Protein AF-A0A1H9KHI7-F1 (afdb_monomer_lite)

Foldseek 3Di:
DAALFAAALVLLLVLLVLLCVVCPVNNQQLLVQQQVLCVPHPLHQHGDPDPVCSVVSSVSLSVLLNDPPHPRNVVSSLSSLLSSLVVQVVVQHDPPDGSVVSQVSQWGDTPDPPWTWTADPVRFIKIKAFLEDVVVPPTDIFIARQQGPPLGGLFDSVLVNLLNQLSVCSHVLNLLSNLLSLLVSLLVLLQLLVVLVQEDADPPQAQAFDFDDFDWDWDAPPVVRDIDIGTPDQQQDDPVVVCVVPVPDDFDKDWDWDQPDPVSPDIDIDIHGDPPVCSRRGDPHGPDGHTRYQPDLLSSCCCCCPVVVVAHCVLPNPLVSLLSCLCVVQVVPPDPVSQQQFSVVCCVVPNSHGNVNCSVDSVNSSVSSRSSSSSSRVSSVVCVVVVSPDD

Sequence (391 aa):
MKYPVHVSGRVLERTLDTVLELLGGSQHLLFAAMDRLTVGTPSHVVAPTGPAEFGRKRNEIARIFQSPMMLRGLAIALQLFEEVYRDVDEQGGVPGYRPQDLLDRLRIETEQPDETISLSTDMRWIVEWPVRLPADGPETRMSCEWFARPWGAVVPPYVVNYLSSAATARRQKRNDAAVALLSIAAEATLRDVLSSHGYSFTHGAVSKDVYAYSRAQVTADTATGTYIVKFHDPMPLGVTDFSDSFADAPVEIKLKRVLKNMSGTRVDLNIVAPNPLHEHWTTATVETAGVPTVGGLGVALEIARNQLACVTAEDLALDFDEVLQAVRNNLVHLSGAALDTPLPRFDVLQSGFALRDFLLNDLLVQDFVAAISRFVTTQYVKLRHSGTLYT

pLDDT: mean 86.25, std 9.11, range [36.78, 96.38]

Secondary structure (DSSP, 8-state):
---SS---HHHHHHHHHHHHHHHGGGTHHHHHHHHHHHTTSTT--PPPSSGGGHHHHHHHHHHHHT--STTHHHHHHHHHHHHHHHHHHHTTSBTTB-HHHHHHH-EEE-SSTT-EEEE-TTSEEEEEEEEE-GGGSS-EEEEEEEEETTTEESS-HHHHHHHHHHHHHHHTT-HHHHHHHHHHHHHHHHHHHHHTTT-B--TT--SS-EEPPPPEEEEEETTTTEEEEEESSPPSS-HHHHHHHHTTPPPP-EEEEEE-STTS--EEEEEE--TTHHHHHS---EEE---PBP-SHHHHHHIIIIIS--S-TTTS-THHHHHHHHHHHHTT---HHHHT-B-GGGTTTSTT-BHHHHHH-HHHHHHHHHHHHHHHHHHHHHHHHTT----

Radius of gyration: 31.08 Å; chains: 1; bounding box: 81×47×89 Å

Structure (mmCIF, N/CA/C/O backbone):
data_AF-A0A1H9KHI7-F1
#
_entry.id   AF-A0A1H9KHI7-F1
#
loop_
_atom_site.group_PDB
_atom_site.id
_atom_site.type_symbol
_atom_site.label_atom_id
_atom_site.label_alt_id
_atom_site.label_comp_id
_atom_site.label_asym_id
_atom_site.label_entity_id
_atom_site.label_seq_id
_atom_site.pdbx_PDB_ins_code
_atom_site.Cartn_x
_atom_site.Cartn_y
_atom_site.Cartn_z
_atom_site.occupancy
_atom_site.B_iso_or_equiv
_atom_site.auth_seq_id
_atom_site.auth_comp_id
_atom_site.auth_asym_id
_atom_site.auth_atom_id
_atom_site.pdbx_PDB_model_num
ATOM 1 N N . MET A 1 1 ? 1.652 14.319 10.558 1.00 44.53 1 MET A N 1
ATOM 2 C CA . MET A 1 1 ? 1.275 13.164 9.715 1.00 44.53 1 MET A CA 1
ATOM 3 C C . MET A 1 1 ? -0.242 13.177 9.588 1.00 44.53 1 MET A C 1
ATOM 5 O O . MET A 1 1 ? -0.885 13.251 10.626 1.00 44.53 1 MET A O 1
ATOM 9 N N . LYS A 1 2 ? -0.817 13.239 8.376 1.00 55.94 2 LYS A N 1
ATOM 10 C CA . LYS A 1 2 ? -2.275 13.116 8.202 1.00 55.94 2 LYS A CA 1
ATOM 11 C C . LYS A 1 2 ? -2.619 11.629 8.180 1.00 55.94 2 LYS A C 1
ATOM 13 O O . LYS A 1 2 ? -2.119 10.929 7.305 1.00 55.94 2 LYS A O 1
ATOM 18 N N . TYR A 1 3 ? -3.390 11.150 9.153 1.00 66.88 3 TYR A N 1
ATOM 19 C CA . TYR A 1 3 ? -3.915 9.789 9.101 1.00 66.88 3 TYR A CA 1
ATOM 20 C C . TYR A 1 3 ? -4.934 9.709 7.953 1.00 66.88 3 TYR A C 1
ATOM 22 O O . TYR A 1 3 ? -5.712 10.651 7.797 1.00 66.88 3 TYR A O 1
ATOM 30 N N . PRO A 1 4 ? -4.907 8.647 7.127 1.00 71.69 4 PRO A N 1
ATOM 31 C CA . PRO A 1 4 ? -5.854 8.477 6.024 1.00 71.69 4 PRO A CA 1
ATOM 32 C C . PRO A 1 4 ? -7.285 8.215 6.516 1.00 71.69 4 PRO A C 1
ATOM 34 O O . PRO A 1 4 ? -8.231 8.364 5.754 1.00 71.69 4 PRO A O 1
ATOM 37 N N . VAL A 1 5 ? -7.436 7.859 7.795 1.00 79.00 5 VAL A N 1
ATOM 38 C CA . VAL A 1 5 ? -8.711 7.543 8.431 1.00 79.00 5 VAL A CA 1
ATOM 39 C C . VAL A 1 5 ? -9.130 8.659 9.387 1.00 79.00 5 VAL A C 1
ATOM 41 O O . VAL A 1 5 ? -8.321 9.165 10.172 1.00 79.00 5 VAL A O 1
ATOM 44 N N . HIS A 1 6 ? -10.412 9.020 9.341 1.00 82.56 6 HIS A N 1
ATOM 45 C CA . HIS A 1 6 ? -11.011 10.046 10.190 1.00 82.56 6 HIS A CA 1
ATOM 46 C C . HIS A 1 6 ? -11.918 9.408 11.243 1.00 82.56 6 HIS A C 1
ATOM 48 O O . HIS A 1 6 ? -12.895 8.751 10.905 1.00 82.56 6 HIS A O 1
ATOM 54 N N . VAL A 1 7 ? -11.603 9.615 12.523 1.00 85.25 7 VAL A N 1
ATOM 55 C CA . VAL A 1 7 ? -12.393 9.107 13.654 1.00 85.25 7 VAL A CA 1
ATOM 56 C C . VAL A 1 7 ? -12.773 10.272 14.557 1.00 85.25 7 VAL A C 1
ATOM 58 O O . VAL A 1 7 ? -11.902 10.999 15.043 1.00 85.25 7 VAL A O 1
ATOM 61 N N . SER A 1 8 ? -14.071 10.440 14.806 1.00 86.94 8 SER A N 1
ATOM 62 C CA . SER A 1 8 ? -14.549 11.500 15.693 1.00 86.94 8 SER A CA 1
ATOM 63 C C . SER A 1 8 ? -14.196 11.211 17.157 1.00 86.94 8 SER A C 1
ATOM 65 O O . SER A 1 8 ? -14.245 10.067 17.618 1.00 86.94 8 SER A O 1
ATOM 67 N N . GLY A 1 9 ? -13.927 12.259 17.943 1.00 86.50 9 GLY A N 1
ATOM 68 C CA . GLY A 1 9 ? -13.646 12.113 19.379 1.00 86.50 9 GLY A CA 1
ATOM 69 C C . GLY A 1 9 ? -14.771 11.413 20.157 1.00 86.50 9 GLY A C 1
ATOM 70 O O . GLY A 1 9 ? -14.500 10.704 21.120 1.00 86.50 9 GLY A O 1
ATOM 71 N N . ARG A 1 10 ? -16.029 11.528 19.698 1.00 88.38 10 ARG A N 1
ATOM 72 C CA . ARG A 1 10 ? -17.179 10.813 20.281 1.00 88.38 10 ARG A CA 1
ATOM 73 C C . ARG A 1 10 ? -17.121 9.304 20.053 1.00 88.38 10 ARG A C 1
ATOM 75 O O . ARG A 1 10 ? -17.593 8.548 20.895 1.00 88.38 10 ARG A O 1
ATOM 82 N N . VAL A 1 11 ? -16.592 8.843 18.918 1.00 90.00 11 VAL A N 1
ATOM 83 C CA . VAL A 1 11 ? -16.364 7.405 18.701 1.00 90.00 11 VAL A CA 1
ATOM 84 C C . VAL A 1 11 ? -15.273 6.915 19.649 1.00 90.00 11 VAL A C 1
ATOM 86 O O . VAL A 1 11 ? -15.461 5.894 20.305 1.00 90.00 11 VAL A O 1
ATOM 89 N N . LEU A 1 12 ? -14.165 7.651 19.761 1.00 91.19 12 LEU A N 1
ATOM 90 C CA . LEU A 1 12 ? -13.063 7.276 20.652 1.00 91.19 12 LEU A CA 1
ATOM 91 C C . LEU A 1 12 ? -13.516 7.206 22.115 1.00 91.19 12 LEU A C 1
ATOM 93 O O . LEU A 1 12 ? -13.141 6.285 22.830 1.00 91.19 12 LEU A O 1
ATOM 97 N N . GLU A 1 13 ? -14.368 8.138 22.543 1.00 92.44 13 GLU A N 1
ATOM 98 C CA . GLU A 1 13 ? -14.979 8.123 23.873 1.00 92.44 13 GLU A CA 1
ATOM 99 C C . GLU A 1 13 ? -15.899 6.910 24.088 1.00 92.44 13 GLU A C 1
ATOM 101 O O . GLU A 1 13 ? -15.780 6.229 25.100 1.00 92.44 13 GLU A O 1
ATOM 106 N N . ARG A 1 14 ? -16.761 6.572 23.119 1.00 92.00 14 ARG A N 1
ATOM 107 C CA . ARG A 1 14 ? -17.589 5.353 23.198 1.00 92.00 14 ARG A CA 1
ATOM 108 C C . ARG A 1 14 ? -16.744 4.076 23.243 1.00 92.00 14 ARG A C 1
ATOM 110 O O . ARG A 1 14 ? -17.077 3.133 23.958 1.00 92.00 14 ARG A O 1
ATOM 117 N N . THR A 1 15 ? -15.641 4.055 22.497 1.00 92.38 15 THR A N 1
ATOM 118 C CA . THR A 1 15 ? -14.687 2.937 22.502 1.00 92.38 15 THR A CA 1
ATOM 119 C C . THR A 1 15 ? -14.014 2.822 23.870 1.00 92.38 15 THR A C 1
ATOM 121 O O . THR A 1 15 ? -13.953 1.733 24.429 1.00 92.38 15 THR A O 1
ATOM 124 N N . LEU A 1 16 ? -13.586 3.948 24.456 1.00 94.44 16 LEU A N 1
ATOM 125 C CA . LEU A 1 16 ? -13.049 4.006 25.817 1.00 94.44 16 LEU A CA 1
ATOM 126 C C . LEU A 1 16 ? -14.028 3.426 26.842 1.00 94.44 16 LEU A C 1
ATOM 128 O O . LEU A 1 16 ? -13.620 2.619 27.672 1.00 94.44 16 LEU A O 1
ATOM 132 N N . ASP A 1 17 ? -15.304 3.806 26.773 1.00 94.19 17 ASP A N 1
ATOM 133 C CA . ASP A 1 17 ? -16.329 3.290 27.686 1.00 94.19 17 ASP A CA 1
ATOM 134 C C . ASP A 1 17 ? -16.522 1.780 27.532 1.00 94.19 17 ASP A C 1
ATOM 136 O O . ASP A 1 17 ? -16.578 1.067 28.530 1.00 94.19 17 ASP A O 1
ATOM 140 N N . THR A 1 18 ? -16.536 1.286 26.291 1.00 92.56 18 THR A N 1
ATOM 141 C CA . THR A 1 18 ? -16.655 -0.151 25.994 1.00 92.56 18 THR A CA 1
ATOM 142 C C . THR A 1 18 ? -15.468 -0.936 26.558 1.00 92.56 18 THR A C 1
ATOM 144 O O . THR A 1 18 ? -15.646 -2.005 27.141 1.00 92.56 18 THR A O 1
ATOM 147 N N . VAL A 1 19 ? -14.251 -0.398 26.431 1.00 92.19 19 VAL A N 1
ATOM 148 C CA . VAL A 1 19 ? -13.045 -1.008 27.007 1.00 92.19 19 VAL A CA 1
ATOM 149 C C . VAL A 1 19 ? -13.109 -0.983 28.534 1.00 92.19 19 VAL A C 1
ATOM 151 O O . VAL A 1 19 ? -12.850 -2.000 29.164 1.00 92.19 19 VAL A O 1
ATOM 154 N N . LEU A 1 20 ? -13.490 0.136 29.155 1.00 92.62 20 LEU A N 1
ATOM 155 C CA . LEU A 1 20 ? -13.615 0.237 30.616 1.00 92.62 20 LEU A CA 1
ATOM 156 C C . LEU A 1 20 ? -14.672 -0.717 31.189 1.00 92.62 20 LEU A C 1
ATOM 158 O O . LEU A 1 20 ? -14.461 -1.282 32.266 1.00 92.62 20 LEU A O 1
ATOM 162 N N . GLU A 1 21 ? -15.791 -0.894 30.486 1.00 91.25 21 GLU A N 1
ATOM 163 C CA . GLU A 1 21 ? -16.827 -1.865 30.835 1.00 91.25 21 GLU A CA 1
ATOM 164 C C . GLU A 1 21 ? -16.272 -3.290 30.785 1.00 91.25 21 GLU A C 1
ATOM 166 O O . GLU A 1 21 ? -16.413 -4.029 31.760 1.00 91.25 21 GLU A O 1
ATOM 171 N N . LEU A 1 22 ? -15.568 -3.642 29.701 1.00 89.50 22 LEU A N 1
ATOM 172 C CA . LEU A 1 22 ? -14.944 -4.955 29.554 1.00 89.50 22 LEU A CA 1
ATOM 173 C C . LEU A 1 22 ? -13.895 -5.207 30.643 1.00 89.50 22 LEU A C 1
ATOM 175 O O . LEU A 1 22 ? -13.878 -6.277 31.242 1.00 89.50 22 LEU A O 1
ATOM 179 N N . LEU A 1 23 ? -13.055 -4.211 30.945 1.00 90.00 23 LEU A N 1
ATOM 180 C CA . LEU A 1 23 ? -12.014 -4.333 31.963 1.00 90.00 23 LEU A CA 1
ATOM 181 C C . LEU A 1 23 ? -12.588 -4.573 33.369 1.00 90.00 23 LEU A C 1
ATOM 183 O O . LEU A 1 23 ? -11.912 -5.194 34.190 1.00 90.00 23 LEU A O 1
ATOM 187 N N . GLY A 1 24 ? -13.803 -4.099 33.667 1.00 88.19 24 GLY A N 1
ATOM 188 C CA . GLY A 1 24 ? -14.490 -4.335 34.939 1.00 88.19 24 GLY A CA 1
ATOM 189 C C . GLY A 1 24 ? -13.645 -3.955 36.163 1.00 88.19 24 GLY A C 1
ATOM 190 O O . GLY A 1 24 ? -13.254 -2.803 36.341 1.00 88.19 24 GLY A O 1
ATOM 191 N N . GLY A 1 25 ? -13.325 -4.928 37.021 1.00 86.25 25 GLY A N 1
ATOM 192 C CA . GLY A 1 25 ? -12.445 -4.714 38.183 1.00 86.25 25 GLY A CA 1
ATOM 193 C C . GLY A 1 25 ? -10.990 -4.357 37.827 1.00 86.25 25 GLY A C 1
ATOM 194 O O . GLY A 1 25 ? -10.256 -3.828 38.663 1.00 86.25 25 GLY A O 1
ATOM 195 N N . SER A 1 26 ? -10.579 -4.587 36.580 1.00 90.12 26 SER A N 1
ATOM 196 C CA . SER A 1 26 ? -9.217 -4.374 36.079 1.00 90.12 26 SER A CA 1
ATOM 197 C C . SER A 1 26 ? -9.023 -3.038 35.349 1.00 90.12 26 SER A C 1
ATOM 199 O O . SER A 1 26 ? -8.035 -2.855 34.645 1.00 90.12 26 SER A O 1
ATOM 201 N N . GLN A 1 27 ? -9.917 -2.057 35.537 1.00 91.38 27 GLN A N 1
ATOM 202 C CA . GLN A 1 27 ? -9.797 -0.716 34.930 1.00 91.38 27 GLN A CA 1
ATOM 203 C C . GLN A 1 27 ? -8.477 0.009 35.255 1.00 91.38 27 GLN A C 1
ATOM 205 O O . GLN A 1 27 ? -8.053 0.888 34.505 1.00 91.38 27 GLN A O 1
ATOM 210 N N . HIS A 1 28 ? -7.800 -0.371 36.343 1.00 90.00 28 HIS A N 1
ATOM 211 C CA . HIS A 1 28 ? -6.482 0.154 36.703 1.00 90.00 28 HIS A CA 1
ATOM 212 C C . HIS A 1 28 ? -5.426 -0.060 35.603 1.00 90.00 28 HIS A C 1
ATOM 214 O O . HIS A 1 28 ? -4.530 0.772 35.486 1.00 90.00 28 HIS A O 1
ATOM 220 N N . LEU A 1 29 ? -5.557 -1.103 34.769 1.00 91.62 29 LEU A N 1
ATOM 221 C CA . LEU A 1 29 ? -4.661 -1.359 33.634 1.00 91.62 29 LEU A CA 1
ATOM 222 C C . LEU A 1 29 ? -4.707 -0.215 32.615 1.00 91.62 29 LEU A C 1
ATOM 224 O O . LEU A 1 29 ? -3.670 0.324 32.236 1.00 91.62 29 LEU A O 1
ATOM 228 N N . LEU A 1 30 ? -5.910 0.241 32.249 1.00 94.75 30 LEU A N 1
ATOM 229 C CA . LEU A 1 30 ? -6.083 1.359 31.319 1.00 94.75 30 LEU A CA 1
ATOM 230 C C . LEU A 1 30 ? -5.512 2.657 31.871 1.00 94.75 30 LEU A C 1
ATOM 232 O O . LEU A 1 30 ? -4.837 3.394 31.155 1.00 94.75 30 LEU A O 1
ATOM 236 N N . PHE A 1 31 ? -5.753 2.944 33.147 1.00 95.19 31 PHE A N 1
ATOM 237 C CA . PHE A 1 31 ? -5.220 4.164 33.735 1.00 95.19 31 PHE A CA 1
ATOM 238 C C . PHE A 1 31 ? -3.698 4.123 33.896 1.00 95.19 31 PHE A C 1
ATOM 240 O O . PHE A 1 31 ? -3.050 5.138 33.655 1.00 95.19 31 PHE A O 1
ATOM 247 N N . ALA A 1 32 ? -3.122 2.970 34.245 1.00 93.50 32 ALA A N 1
ATOM 248 C CA . ALA A 1 32 ? -1.675 2.790 34.302 1.00 93.50 32 ALA A CA 1
ATOM 249 C C . ALA A 1 32 ? -1.034 2.942 32.913 1.00 93.50 32 ALA A C 1
ATOM 251 O O . ALA A 1 32 ? -0.021 3.627 32.780 1.00 93.50 32 ALA A O 1
ATOM 252 N N . ALA A 1 33 ? -1.644 2.370 31.872 1.00 94.62 33 ALA A N 1
ATOM 253 C CA . ALA A 1 33 ? -1.209 2.545 30.489 1.00 94.62 33 ALA A CA 1
ATOM 254 C C . ALA A 1 33 ? -1.252 4.020 30.061 1.00 94.62 33 ALA A C 1
ATOM 256 O O . ALA A 1 33 ? -0.286 4.536 29.497 1.00 94.62 33 ALA A O 1
ATOM 257 N N . MET A 1 34 ? -2.335 4.730 30.386 1.00 94.44 34 MET A N 1
ATOM 258 C CA . MET A 1 34 ? -2.465 6.153 30.076 1.00 94.44 34 MET A CA 1
ATOM 259 C C . MET A 1 34 ? -1.429 7.015 30.806 1.00 94.44 34 MET A C 1
ATOM 261 O O . MET A 1 34 ? -0.871 7.938 30.207 1.00 94.44 34 MET A O 1
ATOM 265 N N . ASP A 1 35 ? -1.157 6.712 32.076 1.00 94.00 35 ASP A N 1
ATOM 266 C CA . ASP A 1 35 ? -0.115 7.377 32.857 1.00 94.00 35 ASP A CA 1
ATOM 267 C C . ASP A 1 35 ? 1.229 7.241 32.143 1.00 94.00 35 ASP A C 1
ATOM 269 O O . ASP A 1 35 ? 1.786 8.250 31.707 1.00 94.00 35 ASP A O 1
ATOM 273 N N . ARG A 1 36 ? 1.655 5.999 31.855 1.00 93.00 36 ARG A N 1
ATOM 274 C CA . ARG A 1 36 ? 2.895 5.692 31.116 1.00 93.00 36 ARG A CA 1
ATOM 275 C C . ARG A 1 36 ? 2.994 6.433 29.781 1.00 93.00 36 ARG A C 1
ATOM 277 O O . ARG A 1 36 ? 4.046 6.988 29.474 1.00 93.00 36 ARG A O 1
ATOM 284 N N . LEU A 1 37 ? 1.916 6.460 28.995 1.00 89.81 37 LEU A N 1
ATOM 285 C CA . LEU A 1 37 ? 1.894 7.097 27.673 1.00 89.81 37 LEU A CA 1
ATOM 286 C C . LEU A 1 37 ? 1.981 8.620 27.722 1.00 89.81 37 LEU A C 1
ATOM 288 O O . LEU A 1 37 ? 2.454 9.244 26.771 1.00 89.81 37 LEU A O 1
ATOM 292 N N . THR A 1 38 ? 1.488 9.231 28.796 1.00 88.56 38 THR A N 1
ATOM 293 C CA . THR A 1 38 ? 1.371 10.688 28.887 1.00 88.56 38 THR A CA 1
ATOM 294 C C . THR A 1 38 ? 2.377 11.330 29.836 1.00 88.56 38 THR A C 1
ATOM 296 O O . THR A 1 38 ? 2.418 12.566 29.888 1.00 88.56 38 THR A O 1
ATOM 299 N N . VAL A 1 39 ? 3.230 10.543 30.512 1.00 90.06 39 VAL A N 1
ATOM 300 C CA . VAL A 1 39 ? 4.370 11.046 31.297 1.00 90.06 39 VAL A CA 1
ATOM 301 C C . VAL A 1 39 ? 5.188 12.032 30.462 1.00 90.06 39 VAL A C 1
ATOM 303 O O . VAL A 1 39 ? 5.551 11.769 29.317 1.00 90.06 39 VAL A O 1
ATOM 306 N N . GLY A 1 40 ? 5.480 13.201 31.037 1.00 83.69 40 GLY A N 1
ATOM 307 C CA . GLY A 1 40 ? 6.293 14.230 30.381 1.00 83.69 40 GLY A CA 1
ATOM 308 C C . GLY A 1 40 ? 5.574 15.000 29.267 1.00 83.69 40 GLY A C 1
ATOM 309 O O . GLY A 1 40 ? 6.187 15.850 28.621 1.00 83.69 40 GLY A O 1
ATOM 310 N N . THR A 1 41 ? 4.278 14.757 29.046 1.00 83.31 41 THR A N 1
ATOM 311 C CA . THR A 1 41 ? 3.459 15.541 28.113 1.00 83.31 41 THR A CA 1
ATOM 312 C C . THR A 1 41 ? 2.616 16.593 28.851 1.00 83.31 41 THR A C 1
ATOM 314 O O . THR A 1 41 ? 2.245 16.383 30.005 1.00 83.31 41 THR A O 1
ATOM 317 N N . PRO A 1 42 ? 2.211 17.701 28.195 1.00 80.06 42 PRO A N 1
ATOM 318 C CA . PRO A 1 42 ? 1.294 18.684 28.792 1.00 80.06 42 PRO A CA 1
ATOM 319 C C . PRO A 1 42 ? -0.092 18.129 29.161 1.00 80.06 42 PRO A C 1
ATOM 321 O O . PRO A 1 42 ? -0.873 18.813 29.814 1.00 80.06 42 PRO A O 1
ATOM 324 N N . SER A 1 43 ? -0.420 16.919 28.704 1.00 81.31 43 SER A N 1
ATOM 325 C CA . SER A 1 43 ? -1.694 16.235 28.941 1.00 81.31 43 SER A CA 1
ATOM 326 C C . SER A 1 43 ? -1.509 14.998 29.825 1.00 81.31 43 SER A C 1
ATOM 328 O O . SER A 1 43 ? -2.251 14.033 29.673 1.00 81.31 43 SER A O 1
ATOM 330 N N . HIS A 1 44 ? -0.502 15.008 30.707 1.00 87.19 44 HIS A N 1
ATOM 331 C CA . HIS A 1 44 ? -0.208 13.901 31.615 1.00 87.19 44 HIS A CA 1
ATOM 332 C C . HIS A 1 44 ? -1.408 13.560 32.506 1.00 87.19 44 HIS A C 1
ATOM 334 O O . HIS A 1 44 ? -1.924 14.414 33.229 1.00 87.19 44 HIS A O 1
ATOM 340 N N . VAL A 1 45 ? -1.844 12.301 32.450 1.00 88.50 45 VAL A N 1
ATOM 341 C CA . VAL A 1 45 ? -2.913 11.750 33.286 1.00 88.50 45 VAL A CA 1
ATOM 342 C C . VAL A 1 45 ? -2.297 10.797 34.301 1.00 88.50 45 VAL A C 1
ATOM 344 O O . VAL A 1 45 ? -2.009 9.654 33.983 1.00 88.50 45 VAL A O 1
ATOM 347 N N . VAL A 1 46 ? -2.141 11.252 35.543 1.00 90.75 46 VAL A N 1
ATOM 348 C CA . VAL A 1 46 ? -1.668 10.392 36.642 1.00 90.75 46 VAL A CA 1
ATOM 349 C C . VAL A 1 46 ? -2.701 9.304 36.938 1.00 90.75 46 VAL A C 1
ATOM 351 O O . VAL A 1 46 ? -3.897 9.622 37.027 1.00 90.75 46 VAL A O 1
ATOM 354 N N . ALA A 1 47 ? -2.251 8.060 37.116 1.00 90.75 47 ALA A N 1
ATOM 355 C CA . ALA A 1 47 ? -3.113 6.938 37.464 1.00 90.75 47 ALA A CA 1
ATOM 356 C C . ALA A 1 47 ? -3.877 7.200 38.783 1.00 90.75 47 ALA A C 1
ATOM 358 O O . ALA A 1 47 ? -3.335 7.812 39.708 1.00 90.75 47 ALA A O 1
ATOM 359 N N . PRO A 1 48 ? -5.148 6.774 38.887 1.00 91.75 48 PRO A N 1
ATOM 360 C CA . PRO A 1 48 ? -5.941 6.957 40.091 1.00 91.75 48 PRO A CA 1
ATOM 361 C C . PRO A 1 48 ? -5.369 6.152 41.257 1.00 91.75 48 PRO A C 1
ATOM 363 O O . PRO A 1 48 ? -4.949 5.008 41.094 1.00 91.75 48 PRO A O 1
ATOM 366 N N . THR A 1 49 ? -5.437 6.727 42.455 1.00 89.00 49 THR A N 1
ATOM 367 C CA . THR A 1 49 ? -5.017 6.050 43.697 1.00 89.00 49 THR A CA 1
ATOM 368 C C . THR A 1 49 ? -6.088 5.110 44.254 1.00 89.00 49 THR A C 1
ATOM 370 O O . THR A 1 49 ? -5.799 4.253 45.087 1.00 89.00 49 THR A O 1
ATOM 373 N N . GLY A 1 50 ? -7.329 5.234 43.773 1.00 87.69 50 GLY A N 1
ATOM 374 C CA . GLY A 1 50 ? -8.423 4.336 44.121 1.00 87.69 50 GLY A CA 1
ATOM 375 C C . GLY A 1 50 ? -9.675 4.525 43.253 1.00 87.69 50 GLY A C 1
ATOM 376 O O . GLY A 1 50 ? -9.762 5.483 42.479 1.00 87.69 50 GLY A O 1
ATOM 377 N N . PRO A 1 51 ? -10.683 3.643 43.400 1.00 88.25 51 PRO A N 1
ATOM 378 C CA . PRO A 1 51 ? -11.871 3.615 42.536 1.00 88.25 51 PRO A CA 1
ATOM 379 C C . PRO A 1 51 ? -12.700 4.904 42.526 1.00 88.25 51 PRO A C 1
ATOM 381 O O . PRO A 1 51 ? -13.338 5.224 41.526 1.00 88.25 51 PRO A O 1
ATOM 384 N N . ALA A 1 52 ? -12.667 5.681 43.613 1.00 90.44 52 ALA A N 1
ATOM 385 C CA . ALA A 1 52 ? -13.386 6.953 43.714 1.00 90.44 52 ALA A CA 1
ATOM 386 C C . ALA A 1 52 ? -12.939 7.987 42.658 1.00 90.44 52 ALA A C 1
ATOM 388 O O . ALA A 1 52 ? -13.698 8.891 42.314 1.00 90.44 52 ALA A O 1
ATOM 389 N N . GLU A 1 53 ? -11.725 7.850 42.117 1.00 91.75 53 GLU A N 1
ATOM 390 C CA . GLU A 1 53 ? -11.168 8.766 41.119 1.00 91.75 53 GLU A CA 1
ATOM 391 C C . GLU A 1 53 ? -11.450 8.332 39.672 1.00 91.75 53 GLU A C 1
ATOM 393 O O . GLU A 1 53 ? -11.267 9.134 38.752 1.00 91.75 53 GLU A O 1
ATOM 398 N N . PHE A 1 54 ? -11.930 7.102 39.446 1.00 91.75 54 PHE A N 1
ATOM 399 C CA . PHE A 1 54 ? -12.053 6.514 38.105 1.00 91.75 54 PHE A CA 1
ATOM 400 C C . PHE A 1 54 ? -12.935 7.355 37.180 1.00 91.75 54 PHE A C 1
ATOM 402 O O . PHE A 1 54 ? -12.540 7.643 36.052 1.00 91.75 54 PHE A O 1
ATOM 409 N N . GLY A 1 55 ? -14.082 7.841 37.666 1.00 91.38 55 GLY A N 1
ATOM 410 C CA . GLY A 1 55 ? -14.974 8.690 36.868 1.00 91.38 55 GLY A CA 1
ATOM 411 C C . GLY A 1 55 ? -14.319 10.007 36.437 1.00 91.38 55 GLY A C 1
ATOM 412 O O . GLY A 1 55 ? -14.469 10.445 35.295 1.00 91.38 55 GLY A O 1
ATOM 413 N N . ARG A 1 56 ? -13.525 10.627 37.321 1.00 93.06 56 ARG A N 1
ATOM 414 C CA . ARG A 1 56 ? -12.768 11.842 36.987 1.00 93.06 56 ARG A CA 1
ATOM 415 C C . ARG A 1 56 ? -11.675 11.539 35.963 1.00 93.06 56 ARG A C 1
ATOM 417 O O . ARG A 1 56 ? -11.553 12.278 34.989 1.00 93.06 56 ARG A O 1
ATOM 424 N N . LYS A 1 57 ? -10.918 10.455 36.154 1.00 93.19 57 LYS A N 1
ATOM 425 C CA . LYS A 1 57 ? -9.825 10.059 35.254 1.00 93.19 57 LYS A CA 1
ATOM 426 C C . LYS A 1 57 ? -10.315 9.660 33.871 1.00 93.19 57 LYS A C 1
ATOM 428 O O . LYS A 1 57 ? -9.753 10.117 32.882 1.00 93.19 57 LYS A O 1
ATOM 433 N N . ARG A 1 58 ? -11.432 8.940 33.783 1.00 94.19 58 ARG A N 1
ATOM 434 C CA . ARG A 1 58 ? -12.124 8.669 32.516 1.00 94.19 58 ARG A CA 1
ATOM 435 C C . ARG A 1 58 ? -12.437 9.965 31.763 1.00 94.19 58 ARG A C 1
ATOM 437 O O . ARG A 1 58 ? -12.164 10.064 30.571 1.00 94.19 58 ARG A O 1
ATOM 444 N N . ASN A 1 59 ? -12.949 10.988 32.451 1.00 93.00 59 ASN A N 1
ATOM 445 C CA . ASN A 1 59 ? -13.257 12.279 31.826 1.00 93.00 59 ASN A CA 1
ATOM 446 C C . ASN A 1 59 ? -12.007 13.066 31.398 1.00 93.00 59 ASN A C 1
ATOM 448 O O . ASN A 1 59 ? -12.060 13.790 30.406 1.00 93.00 59 ASN A O 1
ATOM 452 N N . GLU A 1 60 ? -10.888 12.936 32.117 1.00 92.12 60 GLU A N 1
ATOM 453 C CA . GLU A 1 60 ? -9.595 13.503 31.702 1.00 92.12 60 GLU A CA 1
ATOM 454 C C . GLU A 1 60 ? -9.126 12.873 30.375 1.00 92.12 60 GLU A C 1
ATOM 456 O O . GLU A 1 60 ? -8.794 13.605 29.442 1.00 92.12 60 GLU A O 1
ATOM 461 N N . ILE A 1 61 ? -9.209 11.543 30.243 1.00 92.50 61 ILE A N 1
ATOM 462 C CA . ILE A 1 61 ? -8.861 10.816 29.007 1.00 92.50 61 ILE A CA 1
ATOM 463 C C . ILE A 1 61 ? -9.796 11.198 27.852 1.00 92.50 61 ILE A C 1
ATOM 465 O O . ILE A 1 61 ? -9.327 11.535 26.764 1.00 92.50 61 ILE A O 1
ATOM 469 N N . ALA A 1 62 ? -11.111 11.230 28.085 1.00 91.88 62 ALA A N 1
ATOM 470 C CA . ALA A 1 62 ? -12.087 11.593 27.056 1.00 91.88 62 ALA A CA 1
ATOM 471 C C . ALA A 1 62 ? -11.829 12.997 26.472 1.00 91.88 62 ALA A C 1
ATOM 473 O O . ALA A 1 62 ? -11.903 13.192 25.258 1.00 91.88 62 ALA A O 1
ATOM 474 N N . ARG A 1 63 ? -11.438 13.977 27.302 1.00 89.38 63 ARG A N 1
ATOM 475 C CA . ARG A 1 63 ? -11.061 15.321 26.820 1.00 89.38 63 ARG A CA 1
ATOM 476 C C . ARG A 1 63 ? -9.824 15.303 25.926 1.00 89.38 63 ARG A C 1
ATOM 478 O O . ARG A 1 63 ? -9.759 16.080 24.976 1.00 89.38 63 ARG A O 1
ATOM 485 N N . ILE A 1 64 ? -8.853 14.434 26.212 1.00 88.75 64 ILE A N 1
ATOM 486 C CA . ILE A 1 64 ? -7.657 14.275 25.375 1.00 88.75 64 ILE A CA 1
ATOM 487 C C . ILE A 1 64 ? -8.055 13.746 23.993 1.00 88.75 64 ILE A C 1
ATOM 489 O O . ILE A 1 64 ? -7.589 14.273 22.982 1.00 88.75 64 ILE A O 1
ATOM 493 N N . PHE A 1 65 ? -8.970 12.776 23.935 1.00 89.00 65 PHE A N 1
ATOM 494 C CA . PHE A 1 65 ? -9.478 12.226 22.673 1.00 89.00 65 PHE A CA 1
ATOM 495 C C . PHE A 1 65 ? -10.275 13.246 21.854 1.00 89.00 65 PHE A C 1
ATOM 497 O O . PHE A 1 65 ? -10.203 13.241 20.627 1.00 89.00 65 PHE A O 1
ATOM 504 N N . GLN A 1 66 ? -10.997 14.150 22.519 1.00 83.50 66 GLN A N 1
ATOM 505 C CA . GLN A 1 66 ? -11.783 15.213 21.883 1.00 83.50 66 GLN A CA 1
ATOM 506 C C . GLN A 1 66 ? -10.957 16.445 21.466 1.00 83.50 66 GLN A C 1
ATOM 508 O O . GLN A 1 66 ? -11.516 17.385 20.898 1.00 83.50 66 GLN A O 1
ATOM 513 N N . SER A 1 67 ? -9.649 16.483 21.749 1.00 72.31 67 SER A N 1
ATOM 514 C CA . SER A 1 67 ? -8.830 17.673 21.504 1.00 72.31 67 SER A CA 1
ATOM 515 C C . SER A 1 67 ? -8.820 18.072 20.015 1.00 72.31 67 SER A C 1
ATOM 517 O O . SER A 1 67 ? -8.414 17.269 19.170 1.00 72.31 67 SER A O 1
ATOM 519 N N . PRO A 1 68 ? -9.203 19.321 19.670 1.00 54.59 68 PRO A N 1
ATOM 520 C CA . PRO A 1 68 ? -9.307 19.792 18.285 1.00 54.59 68 PRO A CA 1
ATOM 521 C C . PRO A 1 68 ? -7.948 19.997 17.597 1.00 54.59 68 PRO A C 1
ATOM 523 O O . PRO A 1 68 ? -7.892 20.261 16.395 1.00 54.59 68 PRO A O 1
ATOM 526 N N . MET A 1 69 ? -6.831 19.876 18.327 1.00 52.00 69 MET A N 1
ATOM 527 C CA . MET A 1 69 ? -5.499 19.933 17.728 1.00 52.00 69 MET A CA 1
ATOM 528 C C . MET A 1 69 ? -5.206 18.635 16.962 1.00 52.00 69 MET A C 1
ATOM 530 O O . MET A 1 69 ? -4.727 17.661 17.535 1.00 52.00 69 MET A O 1
ATOM 534 N N . MET A 1 70 ? -5.523 18.654 15.661 1.00 52.69 70 MET A N 1
ATOM 535 C CA . MET A 1 70 ? -5.069 17.757 14.586 1.00 52.69 70 MET A CA 1
ATOM 536 C C . MET A 1 70 ? -4.534 16.385 15.046 1.00 52.69 70 MET A C 1
ATOM 538 O O . MET A 1 70 ? -3.362 16.256 15.389 1.00 52.69 70 MET A O 1
ATOM 542 N N . LEU A 1 71 ? -5.365 15.339 14.960 1.00 60.91 71 LEU A N 1
ATOM 543 C CA . LEU A 1 71 ? -4.970 13.914 14.933 1.00 60.91 71 LEU A CA 1
ATOM 544 C C . LEU A 1 71 ? -4.272 13.343 16.185 1.00 60.91 71 LEU A C 1
ATOM 546 O O . LEU A 1 71 ? -4.097 12.127 16.278 1.00 60.91 71 LEU A O 1
ATOM 550 N N . ARG A 1 72 ? -3.915 14.173 17.172 1.00 74.88 72 ARG A N 1
ATOM 551 C CA . ARG A 1 72 ? -3.247 13.732 18.404 1.00 74.88 72 ARG A CA 1
ATOM 552 C C . ARG A 1 72 ? -4.153 12.859 19.274 1.00 74.88 72 ARG A C 1
ATOM 554 O O . ARG A 1 72 ? -3.664 11.904 19.864 1.00 74.88 72 ARG A O 1
ATOM 561 N N . GLY A 1 73 ? -5.456 13.147 19.301 1.00 82.62 73 GLY A N 1
ATOM 562 C CA . GLY A 1 73 ? -6.447 12.347 20.028 1.00 82.62 73 GLY A CA 1
ATOM 563 C C . GLY A 1 73 ? -6.511 10.901 19.530 1.00 82.62 73 GLY A C 1
ATOM 564 O O . GLY A 1 73 ? -6.367 9.983 20.330 1.00 82.62 73 GLY A O 1
ATOM 565 N N . LEU A 1 74 ? -6.622 10.702 18.209 1.00 85.50 74 LEU A N 1
ATOM 566 C CA . LEU A 1 74 ? -6.596 9.368 17.599 1.00 85.50 74 LEU A CA 1
ATOM 567 C C . LEU A 1 74 ? -5.268 8.658 17.879 1.00 85.50 74 LEU A C 1
ATOM 569 O O . LEU A 1 74 ? -5.279 7.526 18.334 1.00 85.50 74 LEU A O 1
ATOM 573 N N . ALA A 1 75 ? -4.129 9.333 17.687 1.00 84.94 75 ALA A N 1
ATOM 574 C CA . ALA A 1 75 ? -2.816 8.738 17.951 1.00 84.94 75 ALA A CA 1
ATOM 575 C C . ALA A 1 75 ? -2.684 8.209 19.390 1.00 84.94 75 ALA A C 1
ATOM 577 O O . ALA A 1 75 ? -2.228 7.088 19.592 1.00 84.94 75 ALA A O 1
ATOM 578 N N . ILE A 1 76 ? -3.094 9.011 20.379 1.00 88.31 76 ILE A N 1
ATOM 579 C CA . ILE A 1 76 ? -3.048 8.624 21.794 1.00 88.31 76 ILE A CA 1
ATOM 580 C C . ILE A 1 76 ? -4.045 7.497 22.077 1.00 88.31 76 ILE A C 1
ATOM 582 O O . ILE A 1 76 ? -3.709 6.586 22.822 1.00 88.31 76 ILE A O 1
ATOM 586 N N . ALA A 1 77 ? -5.240 7.523 21.480 1.00 90.50 77 ALA A N 1
ATOM 587 C CA . ALA A 1 77 ? -6.228 6.461 21.658 1.00 90.50 77 ALA A CA 1
ATOM 588 C C . ALA A 1 77 ? -5.721 5.111 21.135 1.00 90.50 77 ALA A C 1
ATOM 590 O O . ALA A 1 77 ? -5.778 4.122 21.859 1.00 90.50 77 ALA A O 1
ATOM 591 N N . LEU A 1 78 ? -5.161 5.081 19.921 1.00 90.62 78 LEU A N 1
ATOM 592 C CA . LEU A 1 78 ? -4.574 3.866 19.349 1.00 90.62 78 LEU A CA 1
ATOM 593 C C . LEU A 1 78 ? -3.428 3.343 20.231 1.00 90.62 78 LEU A C 1
ATOM 595 O O . LEU A 1 78 ? -3.394 2.165 20.565 1.00 90.62 78 LEU A O 1
ATOM 599 N N . GLN A 1 79 ? -2.544 4.231 20.697 1.00 90.06 79 GLN A N 1
ATOM 600 C CA . GLN A 1 79 ? -1.472 3.858 21.626 1.00 90.06 79 GLN A CA 1
ATOM 601 C C . GLN A 1 79 ? -2.009 3.309 22.948 1.00 90.06 79 GLN A C 1
ATOM 603 O O . GLN A 1 79 ? -1.491 2.318 23.449 1.00 90.06 79 GLN A O 1
ATOM 608 N N . LEU A 1 80 ? -3.045 3.930 23.513 1.00 93.56 80 LEU A N 1
ATOM 609 C CA . LEU A 1 80 ? -3.651 3.477 24.760 1.00 93.56 80 LEU A CA 1
ATOM 610 C C . LEU A 1 80 ? -4.230 2.074 24.612 1.00 93.56 80 LEU A C 1
ATOM 612 O O . LEU A 1 80 ? -3.959 1.219 25.447 1.00 93.56 80 LEU A O 1
ATOM 616 N N . PHE A 1 81 ? -5.005 1.832 23.558 1.00 94.06 81 PHE A N 1
ATOM 617 C CA . PHE A 1 81 ? -5.631 0.532 23.338 1.00 94.06 81 PHE A CA 1
ATOM 618 C C . PHE A 1 81 ? -4.609 -0.567 23.032 1.00 94.06 81 PHE A C 1
ATOM 620 O O . PHE A 1 81 ? -4.781 -1.681 23.518 1.00 94.06 81 PHE A O 1
ATOM 627 N N . GLU A 1 82 ? -3.519 -0.250 22.324 1.00 93.38 82 GLU A N 1
ATOM 628 C CA . GLU A 1 82 ? -2.372 -1.156 22.189 1.00 93.38 82 GLU A CA 1
ATOM 629 C C . GLU A 1 82 ? -1.782 -1.516 23.562 1.00 93.38 82 GLU A C 1
ATOM 631 O O . GLU A 1 82 ? -1.668 -2.692 23.891 1.00 93.38 82 GLU A O 1
ATOM 636 N N . GLU A 1 83 ? -1.415 -0.529 24.387 1.00 92.69 83 GLU A N 1
ATOM 637 C CA . GLU A 1 83 ? -0.808 -0.788 25.704 1.00 92.69 83 GLU A CA 1
ATOM 638 C C . GLU A 1 83 ? -1.745 -1.585 26.624 1.00 92.69 83 GLU A C 1
ATOM 640 O O . GLU A 1 83 ? -1.292 -2.483 27.327 1.00 92.69 83 GLU A O 1
ATOM 645 N N . VAL A 1 84 ? -3.053 -1.312 26.583 1.00 93.88 84 VAL A N 1
ATOM 646 C CA . VAL A 1 84 ? -4.047 -2.085 27.341 1.00 93.88 84 VAL A CA 1
ATOM 647 C C . VAL A 1 84 ? -4.117 -3.527 26.855 1.00 93.88 84 VAL A C 1
ATOM 649 O O . VAL A 1 84 ? -4.123 -4.435 27.681 1.00 93.88 84 VAL A O 1
ATOM 652 N N . TYR A 1 85 ? -4.158 -3.756 25.540 1.00 93.94 85 TYR A N 1
ATOM 653 C CA . TYR A 1 85 ? -4.158 -5.116 25.007 1.00 93.94 85 TYR A CA 1
ATOM 654 C C . TYR A 1 85 ? -2.876 -5.863 25.381 1.00 93.94 85 TYR A C 1
ATOM 656 O O . TYR A 1 85 ? -2.965 -7.006 25.815 1.00 93.94 85 TYR A O 1
ATOM 664 N N . ARG A 1 86 ? -1.710 -5.207 25.314 1.00 92.56 86 ARG A N 1
ATOM 665 C CA . ARG A 1 86 ? -0.434 -5.797 25.741 1.00 92.56 86 ARG A CA 1
ATOM 666 C C . ARG A 1 86 ? -0.471 -6.236 27.203 1.00 92.56 86 ARG A C 1
ATOM 668 O O . ARG A 1 86 ? -0.165 -7.385 27.493 1.00 92.56 86 ARG A O 1
ATOM 675 N N . ASP A 1 87 ? -0.898 -5.347 28.100 1.00 92.12 87 ASP A N 1
ATOM 676 C CA . ASP A 1 87 ? -0.978 -5.642 29.534 1.00 92.12 87 ASP A CA 1
ATOM 677 C C . ASP A 1 87 ? -1.944 -6.811 29.819 1.00 92.12 87 ASP A C 1
ATOM 679 O O . ASP A 1 87 ? -1.689 -7.616 30.716 1.00 92.12 87 ASP A O 1
ATOM 683 N N . VAL A 1 88 ? -3.057 -6.905 29.079 1.00 91.62 88 VAL A N 1
ATOM 684 C CA . VAL A 1 88 ? -4.043 -7.994 29.204 1.00 91.62 88 VAL A CA 1
ATOM 685 C C . VAL A 1 88 ? -3.498 -9.311 28.648 1.00 91.62 88 VAL A C 1
ATOM 687 O O . VAL A 1 88 ? -3.680 -10.354 29.275 1.00 91.62 88 VAL A O 1
ATOM 690 N N . ASP A 1 89 ? -2.834 -9.284 27.494 1.00 92.00 89 ASP A N 1
ATOM 691 C CA . ASP A 1 89 ? -2.267 -10.470 26.847 1.00 92.00 89 ASP A CA 1
ATOM 692 C C . ASP A 1 89 ? -1.115 -11.070 27.667 1.00 92.00 89 ASP A C 1
ATOM 694 O O . ASP A 1 89 ? -1.103 -12.271 27.933 1.00 92.00 89 ASP A O 1
ATOM 698 N N . GLU A 1 90 ? -0.220 -10.229 28.200 1.00 90.12 90 GLU A N 1
ATOM 699 C CA . GLU A 1 90 ? 0.877 -10.647 29.088 1.00 90.12 90 GLU A CA 1
ATOM 700 C C . GLU A 1 90 ? 0.379 -11.317 30.383 1.00 90.12 90 GLU A C 1
ATOM 702 O O . GLU A 1 90 ? 1.060 -12.177 30.946 1.00 90.12 90 GLU A O 1
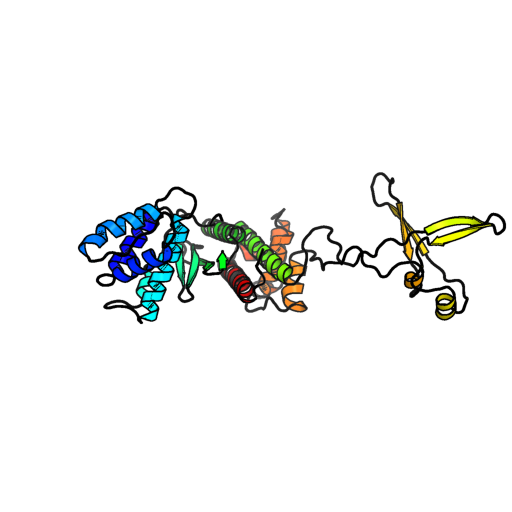ATOM 707 N N . GLN A 1 91 ? -0.824 -10.964 30.847 1.00 88.88 91 GLN A N 1
ATOM 708 C CA . GLN A 1 91 ? -1.479 -11.588 32.005 1.00 88.88 91 GLN A CA 1
ATOM 709 C C . GLN A 1 91 ? -2.249 -12.875 31.654 1.00 88.88 91 GLN A C 1
ATOM 711 O O . GLN A 1 91 ? -2.758 -13.549 32.551 1.00 88.88 91 GLN A O 1
ATOM 716 N N . GLY A 1 92 ? -2.329 -13.247 30.370 1.00 84.75 92 GLY A N 1
ATOM 717 C CA . GLY A 1 92 ? -3.136 -14.370 29.885 1.00 84.75 92 GLY A CA 1
ATOM 718 C C . GLY A 1 92 ? -4.644 -14.083 29.865 1.00 84.75 92 GLY A C 1
ATOM 719 O O . GLY A 1 92 ? -5.452 -15.015 29.879 1.00 84.75 92 GLY A O 1
ATOM 720 N N . GLY A 1 93 ? -5.027 -12.805 29.845 1.00 86.88 93 GLY A N 1
ATOM 721 C CA . GLY A 1 93 ? -6.382 -12.312 30.077 1.00 86.88 93 GLY A CA 1
ATOM 722 C C . GLY A 1 93 ? -6.545 -11.738 31.483 1.00 86.88 93 GLY A C 1
ATOM 723 O O . GLY A 1 93 ? -5.593 -11.634 32.253 1.00 86.88 93 GLY A O 1
ATOM 724 N N . VAL A 1 94 ? -7.772 -11.381 31.855 1.00 84.94 94 VAL A N 1
ATOM 725 C CA . VAL A 1 94 ? -8.084 -11.067 33.259 1.00 84.94 94 VAL A CA 1
ATOM 726 C C . VAL A 1 94 ? -9.400 -11.761 33.662 1.00 84.94 94 VAL A C 1
ATOM 728 O O . VAL A 1 94 ? -10.051 -12.383 32.819 1.00 84.94 94 VAL A O 1
ATOM 731 N N . PRO A 1 95 ? -9.825 -11.706 34.942 1.00 80.62 95 PRO A N 1
ATOM 732 C CA . PRO A 1 95 ? -11.029 -12.394 35.392 1.00 80.62 95 PRO A CA 1
ATOM 733 C C . PRO A 1 95 ? -12.269 -12.125 34.522 1.00 80.62 95 PRO A C 1
ATOM 735 O O . PRO A 1 95 ? -12.781 -11.010 34.467 1.00 80.62 95 PRO A O 1
ATOM 738 N N . GLY A 1 96 ? -12.778 -13.188 33.892 1.00 79.00 96 GLY A N 1
ATOM 739 C CA . GLY A 1 96 ? -14.027 -13.175 33.129 1.00 79.00 96 GLY A CA 1
ATOM 740 C C . GLY A 1 96 ? -13.895 -12.930 31.624 1.00 79.00 96 GLY A C 1
ATOM 741 O O . GLY A 1 96 ? -14.911 -13.053 30.945 1.00 79.00 96 GLY A O 1
ATOM 742 N N . TYR A 1 97 ? -12.699 -12.646 31.091 1.00 84.25 97 TYR A N 1
ATOM 743 C CA . TYR A 1 97 ? -12.502 -12.442 29.649 1.00 84.25 97 TYR A CA 1
ATOM 744 C C . TYR A 1 97 ? -11.098 -12.824 29.151 1.00 84.25 97 TYR A C 1
ATOM 746 O O . TYR A 1 97 ? -10.102 -12.753 29.873 1.00 84.25 97 TYR A O 1
ATOM 754 N N . ARG A 1 98 ? -11.025 -13.242 27.887 1.00 88.12 98 ARG A N 1
ATOM 755 C CA . ARG A 1 98 ? -9.798 -13.577 27.154 1.00 88.12 98 ARG A CA 1
ATOM 756 C C . ARG A 1 98 ? -9.267 -12.338 26.419 1.00 88.12 98 ARG A C 1
ATOM 758 O O . ARG A 1 98 ? -10.057 -11.459 26.083 1.00 88.12 98 ARG A O 1
ATOM 765 N N . PRO A 1 99 ? -7.968 -12.281 26.071 1.00 87.69 99 PRO A N 1
ATOM 766 C CA . PRO A 1 99 ? -7.421 -11.190 25.256 1.00 87.69 99 PRO A CA 1
ATOM 767 C C . PRO A 1 99 ? -8.178 -10.973 23.934 1.00 87.69 99 PRO A C 1
ATOM 769 O O . PRO A 1 99 ? -8.408 -9.836 23.529 1.00 87.69 99 PRO A O 1
ATOM 772 N N . GLN A 1 100 ? -8.658 -12.054 23.305 1.00 89.56 100 GLN A N 1
ATOM 773 C CA . GLN A 1 100 ? -9.458 -11.975 22.078 1.00 89.56 100 GLN A CA 1
ATOM 774 C C . GLN A 1 100 ? -10.763 -11.184 22.261 1.00 89.56 100 GLN A C 1
ATOM 776 O O . GLN A 1 100 ? -11.144 -10.437 21.366 1.00 89.56 100 GLN A O 1
ATOM 781 N N . ASP A 1 101 ? -11.409 -11.276 23.429 1.00 88.62 101 ASP A N 1
ATOM 782 C CA . ASP A 1 101 ? -12.644 -10.532 23.704 1.00 88.62 101 ASP A CA 1
ATOM 783 C C . ASP A 1 101 ? -12.389 -9.014 23.687 1.00 88.62 101 ASP A C 1
ATOM 785 O O . ASP A 1 101 ? -13.269 -8.234 23.322 1.00 88.62 101 ASP A O 1
ATOM 789 N N . LEU A 1 102 ? -11.174 -8.579 24.049 1.00 88.88 102 LEU A N 1
ATOM 790 C CA . LEU A 1 102 ? -10.765 -7.180 23.952 1.00 88.88 102 LEU A CA 1
ATOM 791 C C . LEU A 1 102 ? -10.538 -6.762 22.495 1.00 88.88 102 LEU A C 1
ATOM 793 O O . LEU A 1 102 ? -11.008 -5.692 22.116 1.00 88.88 102 LEU A O 1
ATOM 797 N N . LEU A 1 103 ? -9.893 -7.590 21.666 1.00 90.62 103 LEU A N 1
ATOM 798 C CA . LEU A 1 103 ? -9.730 -7.299 20.232 1.00 90.62 103 LEU A CA 1
ATOM 799 C C . LEU A 1 103 ? -11.078 -7.178 19.518 1.00 90.62 103 LEU A C 1
ATOM 801 O O . LEU A 1 103 ? -11.293 -6.223 18.772 1.00 90.62 103 LEU A O 1
ATOM 805 N N . ASP A 1 104 ? -12.010 -8.086 19.810 1.00 86.75 104 ASP A N 1
ATOM 806 C CA . ASP A 1 104 ? -13.352 -8.085 19.222 1.00 86.75 104 ASP A CA 1
ATOM 807 C C . ASP A 1 104 ? -14.142 -6.815 19.600 1.00 86.75 104 ASP A C 1
ATOM 809 O O . ASP A 1 104 ? -14.985 -6.337 18.836 1.00 86.75 104 ASP A O 1
ATOM 813 N N . ARG A 1 105 ? -13.854 -6.237 20.776 1.00 85.56 105 ARG A N 1
ATOM 814 C CA . ARG A 1 105 ? -14.439 -4.975 21.258 1.00 85.56 105 ARG A CA 1
ATOM 815 C C . ARG A 1 105 ? -13.685 -3.731 20.796 1.00 85.56 105 ARG A C 1
ATOM 817 O O . ARG A 1 105 ? -14.291 -2.663 20.718 1.00 85.56 105 ARG A O 1
ATOM 824 N N . LEU A 1 106 ? -12.406 -3.849 20.446 1.00 88.44 106 LEU A N 1
ATOM 825 C CA . LEU A 1 106 ? -11.573 -2.783 19.882 1.00 88.44 106 LEU A CA 1
ATOM 826 C C . LEU A 1 106 ? -11.820 -2.608 18.378 1.00 88.44 106 LEU A C 1
ATOM 828 O O . LEU A 1 106 ? -10.891 -2.548 17.571 1.00 88.44 106 LEU A O 1
ATOM 832 N N . ARG A 1 107 ? -13.094 -2.477 18.004 1.00 89.06 107 ARG A N 1
ATOM 833 C CA . ARG A 1 107 ? -13.520 -2.139 16.648 1.00 89.06 107 ARG A CA 1
ATOM 834 C C . ARG A 1 107 ? -14.062 -0.716 16.624 1.00 89.06 107 ARG A C 1
ATOM 836 O O . ARG A 1 107 ? -15.117 -0.424 17.180 1.00 89.06 107 ARG A O 1
ATOM 843 N N . ILE A 1 108 ? -13.314 0.176 15.988 1.00 90.62 108 ILE A N 1
ATOM 844 C CA . ILE A 1 108 ? -13.563 1.617 15.963 1.00 90.62 108 ILE A CA 1
ATOM 845 C C . ILE A 1 108 ? -14.203 1.982 14.626 1.00 90.62 108 ILE A C 1
ATOM 847 O O . ILE A 1 108 ? -13.573 1.853 13.579 1.00 90.62 108 ILE A O 1
ATOM 851 N N . GLU A 1 109 ? -15.443 2.456 14.652 1.00 89.44 109 GLU A N 1
ATOM 852 C CA . GLU A 1 109 ? -16.114 3.000 13.466 1.00 89.44 109 GLU A CA 1
ATOM 853 C C . GLU A 1 109 ? -15.500 4.339 13.055 1.00 89.44 109 GLU A C 1
ATOM 855 O O . GLU A 1 109 ? -15.227 5.207 13.887 1.00 89.44 109 GLU A O 1
ATOM 860 N N . THR A 1 110 ? -15.294 4.547 11.765 1.00 87.25 110 THR A N 1
ATOM 861 C CA . THR A 1 110 ? -14.763 5.819 11.273 1.00 87.25 110 THR A CA 1
ATOM 862 C C . THR A 1 110 ? -15.908 6.755 10.886 1.00 87.25 110 THR A C 1
ATOM 864 O O . THR A 1 110 ? -17.088 6.431 11.011 1.00 87.25 110 THR A O 1
ATOM 867 N N . GLU A 1 111 ? -15.583 7.971 10.456 1.00 82.44 111 GLU A N 1
ATOM 868 C CA . GLU A 1 111 ? -16.582 8.886 9.893 1.00 82.44 111 GLU A CA 1
ATOM 869 C C . GLU A 1 111 ? -17.075 8.436 8.508 1.00 82.44 111 GLU A C 1
ATOM 871 O O . GLU A 1 111 ? -18.111 8.917 8.043 1.00 82.44 111 GLU A O 1
ATOM 876 N N . GLN A 1 112 ? -16.364 7.514 7.847 1.00 80.25 112 GLN A N 1
ATOM 877 C CA . GLN A 1 112 ? -16.841 6.905 6.612 1.00 80.25 112 GLN A CA 1
ATOM 878 C C . GLN A 1 112 ? -17.821 5.763 6.925 1.00 80.25 112 GLN A C 1
ATOM 880 O O . GLN A 1 112 ? -17.532 4.923 7.778 1.00 80.25 112 GLN A O 1
ATOM 885 N N . PRO A 1 113 ? -18.969 5.679 6.224 1.00 76.44 113 PRO A N 1
ATOM 886 C CA . PRO A 1 113 ? -19.951 4.632 6.472 1.00 76.44 113 PRO A CA 1
ATOM 887 C C . PRO A 1 113 ? -19.350 3.233 6.347 1.00 76.44 113 PRO A C 1
ATOM 889 O O . PRO A 1 113 ? -18.815 2.873 5.293 1.00 76.44 113 PRO A O 1
ATOM 892 N N . ASP A 1 114 ? -19.514 2.444 7.408 1.00 82.00 114 ASP A N 1
ATOM 893 C CA . ASP A 1 114 ? -19.140 1.031 7.505 1.00 82.00 114 ASP A CA 1
ATOM 894 C C . ASP A 1 114 ? -17.624 0.738 7.440 1.00 82.00 114 ASP A C 1
ATOM 896 O O . ASP A 1 114 ? -17.224 -0.430 7.467 1.00 82.00 114 ASP A O 1
ATOM 900 N N . GLU A 1 115 ? -16.770 1.765 7.376 1.00 89.25 115 GLU A N 1
ATOM 901 C CA . GLU A 1 115 ? -15.317 1.642 7.535 1.00 89.25 115 GLU A CA 1
ATOM 902 C C . GLU A 1 115 ? -14.990 1.464 9.024 1.00 89.25 115 GLU A C 1
ATOM 904 O O . GLU A 1 115 ? -15.509 2.173 9.891 1.00 89.25 115 GLU A O 1
ATOM 909 N N . THR A 1 116 ? -14.146 0.480 9.334 1.00 92.06 116 THR A N 1
ATOM 910 C CA . THR A 1 116 ? -13.763 0.169 10.717 1.00 92.06 116 THR A CA 1
ATOM 911 C C . THR A 1 116 ? -12.261 0.033 10.858 1.00 92.06 116 THR A C 1
ATOM 913 O O . THR A 1 116 ? -11.591 -0.432 9.940 1.00 92.06 116 THR A O 1
ATOM 916 N N . ILE A 1 117 ? -11.738 0.399 12.024 1.00 92.81 117 ILE A N 1
ATOM 917 C CA . ILE A 1 117 ? -10.358 0.135 12.425 1.00 92.81 117 ILE A CA 1
ATOM 918 C C . ILE A 1 117 ? -10.371 -0.907 13.541 1.00 92.81 117 ILE A C 1
ATOM 920 O O . ILE A 1 117 ? -11.148 -0.778 14.486 1.00 92.81 117 ILE A O 1
ATOM 924 N N . SER A 1 118 ? -9.512 -1.912 13.450 1.00 93.38 118 SER A N 1
ATOM 925 C CA . SER A 1 118 ? -9.334 -2.948 14.467 1.00 93.38 118 SER A CA 1
ATOM 926 C C . SER A 1 118 ? -7.855 -3.170 14.769 1.00 93.38 118 SER A C 1
ATOM 928 O O . SER A 1 118 ? -6.986 -2.823 13.967 1.00 93.38 118 SER A O 1
ATOM 930 N N . LEU A 1 119 ? -7.564 -3.712 15.949 1.00 94.12 119 LEU A N 1
ATOM 931 C CA . LEU A 1 119 ? -6.217 -4.108 16.350 1.00 94.12 119 LEU A CA 1
ATOM 932 C C . LEU A 1 119 ? -6.028 -5.606 16.077 1.00 94.12 119 LEU A C 1
ATOM 934 O O . LEU A 1 119 ? -6.897 -6.408 16.413 1.00 94.12 119 LEU A O 1
ATOM 938 N N . SER A 1 120 ? -4.909 -5.991 15.465 1.00 92.31 120 SER A N 1
ATOM 939 C CA . SER A 1 120 ? -4.539 -7.396 15.290 1.00 92.31 120 SER A CA 1
ATOM 940 C C . SER A 1 120 ? -3.783 -7.940 16.504 1.00 92.31 120 SER A C 1
ATOM 942 O O . SER A 1 120 ? -3.223 -7.182 17.297 1.00 92.31 120 SER A O 1
ATOM 944 N N . THR A 1 121 ? -3.694 -9.268 16.608 1.00 90.31 121 THR A N 1
ATOM 945 C CA . THR A 1 121 ? -2.873 -9.957 17.620 1.00 90.31 121 THR A CA 1
ATOM 946 C C . THR A 1 121 ? -1.392 -9.584 17.530 1.00 90.31 121 THR A C 1
ATOM 948 O O . THR A 1 121 ? -0.699 -9.573 18.539 1.00 90.31 121 THR A O 1
ATOM 951 N N . ASP A 1 122 ? -0.921 -9.213 16.335 1.00 89.00 122 ASP A N 1
ATOM 952 C CA . ASP A 1 122 ? 0.456 -8.773 16.080 1.00 89.00 122 ASP A CA 1
ATOM 953 C C . ASP A 1 122 ? 0.671 -7.282 16.388 1.00 89.00 122 ASP A C 1
ATOM 955 O O . ASP A 1 122 ? 1.677 -6.698 15.975 1.00 89.00 122 ASP A O 1
ATOM 959 N N . MET A 1 123 ? -0.276 -6.642 17.084 1.00 89.75 123 MET A N 1
ATOM 960 C CA . MET A 1 123 ? -0.217 -5.233 17.482 1.00 89.75 123 MET A CA 1
ATOM 961 C C . MET A 1 123 ? -0.177 -4.269 16.291 1.00 89.75 123 MET A C 1
ATOM 963 O O . MET A 1 123 ? 0.508 -3.242 16.308 1.00 89.75 123 MET A O 1
ATOM 967 N N . ARG A 1 124 ? -0.924 -4.607 15.234 1.00 91.56 124 ARG A N 1
ATOM 968 C CA . ARG A 1 124 ? -1.051 -3.784 14.027 1.00 91.56 124 ARG A CA 1
ATOM 969 C C . ARG A 1 124 ? -2.484 -3.325 13.860 1.00 91.56 124 ARG A C 1
ATOM 971 O O . ARG A 1 124 ? -3.415 -4.123 13.930 1.00 91.56 124 ARG A O 1
ATOM 978 N N . TRP A 1 125 ? -2.661 -2.039 13.602 1.00 93.12 125 TRP A N 1
ATOM 979 C CA . TRP A 1 125 ? -3.967 -1.498 13.279 1.00 93.12 125 TRP A CA 1
ATOM 980 C C . TRP A 1 125 ? -4.303 -1.780 11.826 1.00 93.12 125 TRP A C 1
ATOM 982 O O . TRP A 1 125 ? -3.569 -1.411 10.901 1.00 93.12 125 TRP A O 1
ATOM 992 N N . ILE A 1 126 ? -5.454 -2.406 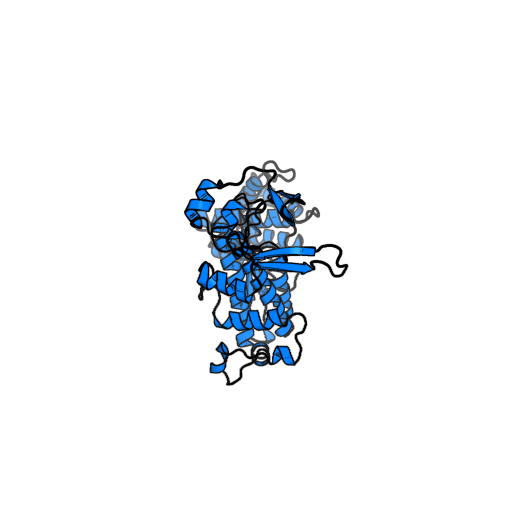11.647 1.00 93.94 126 ILE A N 1
ATOM 993 C CA . ILE A 1 126 ? -6.034 -2.776 10.370 1.00 93.94 126 ILE A CA 1
ATOM 994 C C . ILE A 1 126 ? -7.202 -1.836 10.115 1.00 93.94 126 ILE A C 1
ATOM 996 O O . ILE A 1 126 ? -8.041 -1.628 10.986 1.00 93.94 126 ILE A O 1
ATOM 1000 N N . VAL A 1 127 ? -7.250 -1.249 8.926 1.00 93.38 127 VAL A N 1
ATOM 1001 C CA . VAL A 1 127 ? -8.449 -0.579 8.422 1.00 93.38 127 VAL A CA 1
ATOM 1002 C C . VAL A 1 127 ? -9.185 -1.549 7.510 1.00 93.38 127 VAL A C 1
ATOM 1004 O O . VAL A 1 127 ? -8.564 -2.248 6.709 1.00 93.38 127 VAL A O 1
ATOM 1007 N N . GLU A 1 128 ? -10.503 -1.608 7.644 1.00 93.44 128 GLU A N 1
ATOM 1008 C CA . GLU A 1 128 ? -11.364 -2.514 6.899 1.00 93.44 128 GLU A CA 1
ATOM 1009 C C . GLU A 1 128 ? -12.511 -1.752 6.246 1.00 93.44 128 GLU A C 1
ATOM 1011 O O . GLU A 1 128 ? -13.242 -1.011 6.909 1.00 93.44 128 GLU A O 1
ATOM 1016 N N . TRP A 1 129 ? -12.733 -2.029 4.967 1.00 92.38 129 TRP A N 1
ATOM 1017 C CA . TRP A 1 129 ? -13.817 -1.469 4.174 1.00 92.38 129 TRP A CA 1
ATOM 1018 C C . TRP A 1 129 ? -14.725 -2.582 3.668 1.00 92.38 129 TRP A C 1
ATOM 1020 O O . TRP A 1 129 ? -14.223 -3.559 3.108 1.00 92.38 129 TRP A O 1
ATOM 1030 N N . PRO A 1 130 ? -16.053 -2.450 3.762 1.00 89.38 130 PRO A N 1
ATOM 1031 C CA . PRO A 1 130 ? -16.931 -3.349 3.042 1.00 89.38 130 PRO A CA 1
ATOM 1032 C C . PRO A 1 130 ? -16.778 -3.090 1.551 1.00 89.38 130 PRO A C 1
ATOM 1034 O O . PRO A 1 130 ? -16.738 -1.947 1.097 1.00 89.38 130 PRO A O 1
ATOM 1037 N N . VAL A 1 131 ? -16.708 -4.163 0.778 1.00 86.06 131 VAL A N 1
ATOM 1038 C CA . VAL A 1 131 ? -16.653 -4.097 -0.687 1.00 86.06 131 VAL A CA 1
ATOM 1039 C C . VAL A 1 131 ? -17.932 -4.615 -1.327 1.00 86.06 131 VAL A C 1
ATOM 1041 O O . VAL A 1 131 ? -18.241 -4.254 -2.456 1.00 86.06 131 VAL A O 1
ATOM 1044 N N . ARG A 1 132 ? -18.740 -5.366 -0.576 1.00 79.44 132 ARG A N 1
ATOM 1045 C CA . ARG A 1 132 ? -20.076 -5.808 -0.979 1.00 79.44 132 ARG A CA 1
ATOM 1046 C C . ARG A 1 132 ? -21.065 -5.546 0.147 1.00 79.44 132 ARG A C 1
ATOM 1048 O O . ARG A 1 132 ? -20.751 -5.803 1.307 1.00 79.44 132 ARG A O 1
ATOM 1055 N N . LEU A 1 133 ? -22.247 -5.031 -0.192 1.00 66.88 133 LEU A N 1
ATOM 1056 C CA . LEU A 1 133 ? -23.311 -4.833 0.790 1.00 66.88 133 LEU A CA 1
ATOM 1057 C C . LEU A 1 133 ? -23.940 -6.187 1.165 1.00 66.88 133 LEU A C 1
ATOM 1059 O O . LEU A 1 133 ? -24.123 -7.017 0.273 1.00 66.88 133 LEU A O 1
ATOM 1063 N N . PRO A 1 134 ? -24.360 -6.389 2.429 1.00 62.50 134 PRO A N 1
ATOM 1064 C CA . PRO A 1 134 ? -25.037 -7.616 2.863 1.00 62.50 134 PRO A CA 1
ATOM 1065 C C . PRO A 1 134 ? -26.280 -7.974 2.029 1.00 62.50 134 PRO A C 1
ATOM 1067 O O . PRO A 1 134 ? -26.637 -9.138 1.882 1.00 62.50 134 PRO A O 1
ATOM 1070 N N . ALA A 1 135 ? -26.940 -6.966 1.448 1.00 64.75 135 ALA A N 1
ATOM 1071 C CA . ALA A 1 135 ? -28.096 -7.155 0.573 1.00 64.75 135 ALA A CA 1
ATOM 1072 C C . ALA A 1 135 ? -27.762 -7.905 -0.731 1.00 64.75 135 ALA A C 1
ATOM 1074 O O . ALA A 1 135 ? -28.641 -8.527 -1.319 1.00 64.75 135 ALA A O 1
ATOM 1075 N N . ASP A 1 136 ? -26.503 -7.861 -1.176 1.00 67.25 136 ASP A N 1
ATOM 1076 C CA . ASP A 1 136 ? -26.044 -8.525 -2.394 1.00 67.25 136 ASP A CA 1
ATOM 1077 C C . ASP A 1 136 ? -25.435 -9.916 -2.109 1.00 67.25 136 ASP A C 1
ATOM 1079 O O . ASP A 1 136 ? -25.013 -10.578 -3.055 1.00 67.25 136 ASP A O 1
ATOM 1083 N N . GLY A 1 137 ? -25.331 -10.366 -0.850 1.00 69.56 137 GLY A N 1
ATOM 1084 C CA . GLY A 1 137 ? -24.675 -11.623 -0.454 1.00 69.56 137 GLY A CA 1
ATOM 1085 C C . GLY A 1 137 ? -23.907 -11.507 0.873 1.00 69.56 137 GLY A C 1
ATOM 1086 O O . GLY A 1 137 ? -24.050 -10.501 1.564 1.00 69.56 137 GLY A O 1
ATOM 1087 N N . PRO A 1 138 ? -23.081 -12.505 1.253 1.00 72.62 138 PRO A N 1
ATOM 1088 C CA . PRO A 1 138 ? -22.245 -12.394 2.447 1.00 72.62 138 PRO A CA 1
ATOM 1089 C C . PRO A 1 138 ? -21.354 -11.150 2.360 1.00 72.62 138 PRO A C 1
ATOM 1091 O O . PRO A 1 138 ? -20.719 -10.896 1.330 1.00 72.62 138 PRO A O 1
ATOM 1094 N N . GLU A 1 139 ? -21.331 -10.367 3.440 1.00 74.06 139 GLU A N 1
ATOM 1095 C CA . GLU A 1 139 ? -20.495 -9.174 3.523 1.00 74.06 139 GLU A CA 1
ATOM 1096 C C . GLU A 1 139 ? -19.040 -9.580 3.300 1.00 74.06 139 GLU A C 1
ATOM 1098 O O . GLU A 1 139 ? -18.495 -10.428 4.004 1.00 74.06 139 GLU A O 1
ATOM 1103 N N . THR A 1 140 ? -18.416 -8.980 2.292 1.00 82.62 140 THR A N 1
ATOM 1104 C CA . THR A 1 140 ? -16.988 -9.155 2.058 1.00 82.62 140 THR A CA 1
ATOM 1105 C C . THR A 1 140 ? -16.300 -7.839 2.340 1.00 82.62 140 THR A C 1
ATOM 1107 O O . THR A 1 140 ? -16.778 -6.781 1.914 1.00 82.62 140 THR A O 1
ATOM 1110 N N . ARG A 1 141 ? -15.187 -7.908 3.066 1.00 87.94 141 ARG A N 1
ATOM 1111 C CA . ARG A 1 141 ? -14.395 -6.748 3.456 1.00 87.94 141 ARG A CA 1
ATOM 1112 C C . ARG A 1 141 ? -13.014 -6.834 2.825 1.00 87.94 141 ARG A C 1
ATOM 1114 O O . ARG A 1 141 ? -12.445 -7.911 2.675 1.00 87.94 141 ARG A O 1
ATOM 1121 N N . MET A 1 142 ? -12.509 -5.680 2.431 1.00 91.88 142 MET A N 1
ATOM 1122 C CA . MET A 1 142 ? -11.125 -5.458 2.051 1.00 91.88 142 MET A CA 1
ATOM 1123 C C . MET A 1 142 ? -10.415 -4.823 3.241 1.00 91.88 142 MET A C 1
ATOM 1125 O O . MET A 1 142 ? -11.015 -4.004 3.935 1.00 91.88 142 MET A O 1
ATOM 1129 N N . SER A 1 143 ? -9.161 -5.188 3.487 1.00 92.69 143 SER A N 1
ATOM 1130 C CA . SER A 1 143 ? -8.438 -4.741 4.676 1.00 92.69 143 SER A CA 1
ATOM 1131 C C . SER A 1 143 ? -6.965 -4.453 4.408 1.00 92.69 143 SER A C 1
ATOM 1133 O O . SER A 1 143 ? -6.350 -5.023 3.504 1.00 92.69 143 SER A O 1
ATOM 1135 N N . CYS A 1 144 ? -6.403 -3.534 5.187 1.00 93.62 144 CYS A N 1
ATOM 1136 C CA . CYS A 1 144 ? -5.023 -3.091 5.055 1.00 93.62 144 CYS A CA 1
AT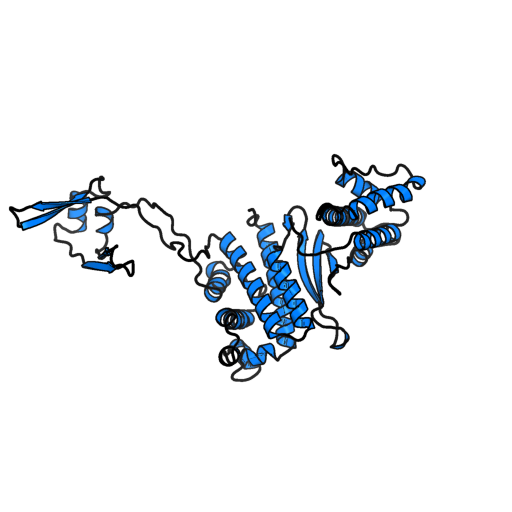OM 1137 C C . CYS A 1 144 ? -4.425 -2.784 6.429 1.00 93.62 144 CYS A C 1
ATOM 1139 O O . CYS A 1 144 ? -5.034 -2.061 7.219 1.00 93.62 144 CYS A O 1
ATOM 1141 N N . GLU A 1 145 ? -3.211 -3.265 6.701 1.00 93.06 145 GLU A N 1
ATOM 1142 C CA . GLU A 1 145 ? -2.451 -2.832 7.880 1.00 93.06 145 GLU A CA 1
ATOM 1143 C C . GLU A 1 145 ? -1.918 -1.420 7.638 1.00 93.06 145 GLU A C 1
ATOM 1145 O O . GLU A 1 145 ? -1.071 -1.200 6.775 1.00 93.06 145 GLU A O 1
ATOM 1150 N N . TRP A 1 146 ? -2.429 -0.431 8.365 1.00 88.88 146 TRP A N 1
ATOM 1151 C CA . TRP A 1 146 ? -2.127 0.973 8.077 1.00 88.88 146 TRP A CA 1
ATOM 1152 C C . TRP A 1 146 ? -1.220 1.617 9.126 1.00 88.88 146 TRP A C 1
ATOM 1154 O O . TRP A 1 146 ? -0.501 2.559 8.796 1.00 88.88 146 TRP A O 1
ATOM 1164 N N . PHE A 1 147 ? -1.196 1.113 10.363 1.00 88.81 147 PHE A N 1
ATOM 1165 C CA . PHE A 1 147 ? -0.378 1.672 11.442 1.00 88.81 147 PHE A CA 1
ATOM 1166 C C . PHE A 1 147 ? 0.113 0.592 12.414 1.00 88.81 147 PHE A C 1
ATOM 1168 O O . PHE A 1 147 ? -0.642 -0.299 12.784 1.00 88.81 147 PHE A O 1
ATOM 1175 N N . ALA A 1 148 ? 1.370 0.681 12.848 1.00 88.56 148 ALA A N 1
ATOM 1176 C CA . ALA A 1 148 ? 1.943 -0.182 13.881 1.00 88.56 148 ALA A CA 1
ATOM 1177 C C . ALA A 1 148 ? 3.106 0.526 14.589 1.00 88.56 148 ALA A C 1
ATOM 1179 O O . ALA A 1 148 ? 3.844 1.298 13.969 1.00 88.56 148 ALA A O 1
ATOM 1180 N N . ARG A 1 149 ? 3.325 0.256 15.879 1.00 83.81 149 ARG A N 1
ATOM 1181 C CA . ARG A 1 149 ? 4.498 0.770 16.609 1.00 83.81 149 ARG A CA 1
ATOM 1182 C C . ARG A 1 149 ? 5.683 -0.200 16.524 1.00 83.81 149 ARG A C 1
ATOM 1184 O O . ARG A 1 149 ? 5.473 -1.405 16.578 1.00 83.81 149 ARG A O 1
ATOM 1191 N N . PRO A 1 150 ? 6.932 0.304 16.434 1.00 81.75 150 PRO A N 1
ATOM 1192 C CA . PRO A 1 150 ? 7.339 1.715 16.390 1.00 81.75 150 PRO A CA 1
ATOM 1193 C C . PRO A 1 150 ? 7.318 2.335 14.977 1.00 81.75 150 PRO A C 1
ATOM 1195 O O . PRO A 1 150 ? 7.740 3.476 14.813 1.00 81.75 150 PRO A O 1
ATOM 1198 N N . TRP A 1 151 ? 6.859 1.605 13.957 1.00 82.06 151 TRP A N 1
ATOM 1199 C CA . TRP A 1 151 ? 6.967 1.997 12.545 1.00 82.06 151 TRP A CA 1
ATOM 1200 C C . TRP A 1 151 ? 6.188 3.261 12.161 1.00 82.06 151 TRP A C 1
ATOM 1202 O O . TRP A 1 151 ? 6.574 3.962 11.227 1.00 82.06 151 TRP A O 1
ATOM 1212 N N . GLY A 1 152 ? 5.094 3.562 12.858 1.00 84.38 152 GLY A N 1
ATOM 1213 C CA . GLY A 1 152 ? 4.136 4.567 12.419 1.00 84.38 152 GLY A CA 1
ATOM 1214 C C . GLY A 1 152 ? 3.245 4.006 11.311 1.00 84.38 152 GLY A C 1
ATOM 1215 O O . GLY A 1 152 ? 2.715 2.906 11.442 1.00 84.38 152 GLY A O 1
ATOM 1216 N N . ALA A 1 153 ? 3.060 4.756 10.221 1.00 85.31 153 ALA A N 1
ATOM 1217 C CA . ALA A 1 153 ? 2.265 4.289 9.086 1.00 85.31 153 ALA A CA 1
ATOM 1218 C C . ALA A 1 153 ? 2.940 3.084 8.401 1.00 85.31 153 ALA A C 1
ATOM 1220 O O . ALA A 1 153 ? 4.050 3.219 7.887 1.00 85.31 153 ALA A O 1
ATOM 1221 N N . VAL A 1 154 ? 2.285 1.921 8.377 1.00 89.94 154 VAL A N 1
ATOM 1222 C CA . VAL A 1 154 ? 2.800 0.716 7.699 1.00 89.94 154 VAL A CA 1
ATOM 1223 C C . VAL A 1 154 ? 2.650 0.897 6.198 1.00 89.94 154 VAL A C 1
ATOM 1225 O O . VAL A 1 154 ? 3.648 1.063 5.499 1.00 89.94 154 VAL A O 1
ATOM 1228 N N . VAL A 1 155 ? 1.401 0.971 5.741 1.00 92.44 155 VAL A N 1
ATOM 1229 C CA . VAL A 1 155 ? 1.049 1.345 4.374 1.00 92.44 155 VAL A CA 1
ATOM 1230 C C . VAL A 1 155 ? 0.917 2.874 4.284 1.00 92.44 155 VAL A C 1
ATOM 1232 O O . VAL A 1 155 ? 0.226 3.482 5.110 1.00 92.44 155 VAL A O 1
ATOM 1235 N N . PRO A 1 156 ? 1.565 3.537 3.307 1.00 91.19 156 PRO A N 1
ATOM 1236 C CA . PRO A 1 156 ? 1.515 4.985 3.166 1.00 91.19 156 PRO A CA 1
ATOM 1237 C C . PRO A 1 156 ? 0.084 5.516 2.996 1.00 91.19 156 PRO A C 1
ATOM 1239 O O . PRO A 1 156 ? -0.707 4.923 2.255 1.00 91.19 156 PRO A O 1
ATOM 1242 N N . PRO A 1 157 ? -0.259 6.681 3.585 1.00 89.31 157 PRO A N 1
ATOM 1243 C CA . PRO A 1 157 ? -1.622 7.218 3.547 1.00 89.31 157 PRO A CA 1
ATOM 1244 C C . PRO A 1 157 ? -2.212 7.371 2.142 1.00 89.31 157 PRO A C 1
ATOM 1246 O O . PRO A 1 157 ? -3.407 7.176 1.947 1.00 89.31 157 PRO A O 1
ATOM 1249 N N . TYR A 1 158 ? -1.387 7.703 1.147 1.00 89.19 158 TYR A N 1
ATOM 1250 C CA . TYR A 1 158 ? -1.856 7.855 -0.228 1.00 89.19 158 TYR A CA 1
ATOM 1251 C C . TYR A 1 158 ? -2.277 6.511 -0.854 1.00 89.19 158 TYR A C 1
ATOM 1253 O O . TYR A 1 158 ? -3.225 6.490 -1.633 1.00 89.19 158 TYR A O 1
ATOM 1261 N N . VAL A 1 159 ? -1.641 5.392 -0.476 1.00 94.50 159 VAL A N 1
ATOM 1262 C CA . VAL A 1 159 ? -2.052 4.041 -0.897 1.00 94.50 159 VAL A CA 1
ATOM 1263 C C . VAL A 1 159 ? -3.343 3.639 -0.193 1.00 94.50 159 VAL A C 1
ATOM 1265 O O . VAL A 1 159 ? -4.273 3.179 -0.851 1.00 94.50 159 VAL A O 1
ATOM 1268 N N . VAL A 1 160 ? -3.449 3.903 1.116 1.00 93.00 160 VAL A N 1
ATOM 1269 C CA . VAL A 1 160 ? -4.684 3.667 1.887 1.00 93.00 160 VAL A CA 1
ATOM 1270 C C . VAL A 1 160 ? -5.873 4.418 1.272 1.00 93.00 160 VAL A C 1
ATOM 1272 O O . VAL A 1 160 ? -6.959 3.857 1.155 1.00 93.00 160 VAL A O 1
ATOM 1275 N N . ASN A 1 161 ? -5.669 5.647 0.789 1.00 91.31 161 ASN A N 1
ATOM 1276 C CA . ASN A 1 161 ? -6.717 6.416 0.112 1.00 91.31 161 ASN A CA 1
ATOM 1277 C C . ASN A 1 161 ? -7.172 5.780 -1.213 1.00 91.31 161 ASN A C 1
ATOM 1279 O O . ASN A 1 161 ? -8.368 5.809 -1.517 1.00 91.31 161 ASN A O 1
ATOM 1283 N N . TYR A 1 162 ? -6.256 5.199 -2.001 1.00 93.81 162 TYR A N 1
ATOM 1284 C CA . TYR A 1 162 ? -6.627 4.458 -3.214 1.00 93.81 162 TYR A CA 1
ATOM 1285 C C . TYR A 1 162 ? -7.434 3.202 -2.877 1.00 93.81 162 TYR A C 1
ATOM 1287 O O . TYR A 1 162 ? -8.442 2.946 -3.534 1.00 93.81 162 TYR A O 1
ATOM 1295 N N . LEU A 1 163 ? -7.047 2.473 -1.825 1.00 94.94 163 LEU A N 1
ATOM 1296 C CA . LEU A 1 163 ? -7.787 1.314 -1.322 1.00 94.94 163 LEU A CA 1
ATOM 1297 C C . LEU A 1 163 ? -9.200 1.709 -0.852 1.00 94.94 163 LEU A C 1
ATOM 1299 O O . LEU A 1 163 ? -10.182 1.177 -1.363 1.00 94.94 163 LEU A O 1
ATOM 1303 N N . SER A 1 164 ? -9.333 2.706 0.026 1.00 92.69 164 SER A N 1
ATOM 1304 C CA . SER A 1 164 ? -10.637 3.223 0.491 1.00 92.69 164 SER A CA 1
ATOM 1305 C C . SER A 1 164 ? -11.540 3.665 -0.676 1.00 92.69 164 SER A C 1
ATOM 1307 O O . SER A 1 164 ? -12.720 3.298 -0.762 1.00 92.69 164 SER A O 1
ATOM 1309 N N . SER A 1 165 ? -10.971 4.381 -1.652 1.00 92.56 165 SER A N 1
ATOM 1310 C CA . SER A 1 165 ? -11.705 4.820 -2.846 1.00 92.56 165 SER A CA 1
ATOM 1311 C C . SER A 1 165 ? -12.142 3.639 -3.720 1.00 92.56 165 SER A C 1
ATOM 1313 O O . SER A 1 165 ? -13.261 3.637 -4.238 1.00 92.56 165 SER A O 1
ATOM 1315 N N . ALA A 1 166 ? -11.295 2.616 -3.863 1.00 94.06 166 ALA A N 1
ATOM 1316 C CA . ALA A 1 166 ? -11.623 1.406 -4.609 1.00 94.06 166 ALA A CA 1
ATOM 1317 C C . ALA A 1 166 ? -12.756 0.614 -3.946 1.00 94.06 166 ALA A C 1
ATOM 1319 O O . ALA A 1 166 ? -13.678 0.180 -4.637 1.00 94.06 166 ALA A O 1
ATOM 1320 N N . ALA A 1 167 ? -12.737 0.478 -2.615 1.00 92.94 167 ALA A N 1
ATOM 1321 C CA . ALA A 1 167 ? -13.825 -0.157 -1.873 1.00 92.94 167 ALA A CA 1
ATOM 1322 C C . ALA A 1 167 ? -15.152 0.576 -2.086 1.00 92.94 167 ALA A C 1
ATOM 1324 O O . ALA A 1 167 ? -16.178 -0.046 -2.364 1.00 92.94 167 ALA A O 1
ATOM 1325 N N . THR A 1 168 ? -15.119 1.908 -2.032 1.00 91.50 168 THR A N 1
ATOM 1326 C CA . THR A 1 168 ? -16.293 2.746 -2.292 1.00 91.50 168 THR A CA 1
ATOM 1327 C C . THR A 1 168 ? -16.826 2.547 -3.713 1.00 91.50 168 THR A C 1
ATOM 1329 O O . THR A 1 168 ? -18.027 2.339 -3.894 1.00 91.50 168 THR A O 1
ATOM 1332 N N . ALA A 1 169 ? -15.952 2.548 -4.725 1.00 92.06 169 ALA A N 1
ATOM 1333 C CA . ALA A 1 169 ? -16.340 2.285 -6.110 1.00 92.06 169 ALA A CA 1
ATOM 1334 C C . ALA A 1 169 ? -16.960 0.887 -6.277 1.00 92.06 169 ALA A C 1
ATOM 1336 O O . ALA A 1 169 ? -18.004 0.740 -6.921 1.00 92.06 169 ALA A O 1
ATOM 1337 N N . ARG A 1 170 ? -16.375 -0.129 -5.631 1.00 91.81 170 ARG A N 1
ATOM 1338 C CA . ARG A 1 170 ? -16.877 -1.506 -5.665 1.00 91.81 170 ARG A CA 1
ATOM 1339 C C . ARG A 1 170 ? -18.269 -1.623 -5.041 1.00 91.81 170 ARG A C 1
ATOM 1341 O O . ARG A 1 170 ? -19.155 -2.194 -5.673 1.00 91.81 170 ARG A O 1
ATOM 1348 N N . ARG A 1 171 ? -18.510 -0.994 -3.883 1.00 89.69 171 ARG A N 1
ATOM 1349 C CA . ARG A 1 171 ? -19.846 -0.918 -3.252 1.00 89.69 171 ARG A CA 1
ATOM 1350 C C . ARG A 1 171 ? -20.898 -0.284 -4.160 1.00 89.69 171 ARG A C 1
ATOM 1352 O O . ARG A 1 171 ? -22.067 -0.644 -4.096 1.00 89.69 171 ARG A O 1
ATOM 1359 N N . GLN A 1 172 ? -20.487 0.657 -5.007 1.00 90.19 172 GLN A N 1
ATOM 1360 C CA . GLN A 1 172 ? -21.349 1.320 -5.989 1.00 90.19 172 GLN A CA 1
ATOM 1361 C C . GLN A 1 172 ? -21.492 0.532 -7.304 1.00 90.19 172 GLN A C 1
ATOM 1363 O O . GLN A 1 172 ? -22.019 1.071 -8.277 1.00 90.19 172 GLN A O 1
ATOM 1368 N N . LYS A 1 173 ? -21.024 -0.725 -7.352 1.00 88.94 173 LYS A N 1
ATOM 1369 C CA . LYS A 1 173 ? -21.033 -1.601 -8.537 1.00 88.94 173 LYS A CA 1
ATOM 1370 C C . LYS A 1 173 ? -20.253 -1.019 -9.729 1.00 88.94 173 LYS A C 1
ATOM 1372 O O . LYS A 1 173 ? -20.543 -1.331 -10.880 1.00 88.94 173 LYS A O 1
ATOM 1377 N N . ARG A 1 174 ? -19.244 -0.181 -9.456 1.00 90.88 174 ARG A N 1
ATOM 1378 C CA . ARG A 1 174 ? -18.314 0.380 -10.451 1.00 90.88 174 ARG A CA 1
ATOM 1379 C C . ARG A 1 174 ? -17.002 -0.400 -10.444 1.00 90.88 174 ARG A C 1
ATOM 1381 O O . ARG A 1 174 ? -16.002 0.035 -9.870 1.00 90.88 174 ARG A O 1
ATOM 1388 N N . ASN A 1 175 ? -17.042 -1.596 -11.028 1.00 91.75 175 ASN A N 1
ATOM 1389 C CA . ASN A 1 175 ? -15.912 -2.530 -11.041 1.00 91.75 175 ASN A CA 1
ATOM 1390 C C . ASN A 1 175 ? -14.713 -1.979 -11.823 1.00 91.75 175 ASN A C 1
ATOM 1392 O O . ASN A 1 175 ? -13.576 -2.137 -11.395 1.00 91.75 175 ASN A O 1
ATOM 1396 N N . ASP A 1 176 ? -14.970 -1.276 -12.921 1.00 90.50 176 ASP A N 1
ATOM 1397 C CA . ASP A 1 176 ? -13.975 -0.566 -13.724 1.00 90.50 176 ASP A CA 1
ATOM 1398 C C . ASP A 1 176 ? -13.170 0.443 -12.891 1.00 90.50 176 ASP A C 1
ATOM 1400 O O . ASP A 1 176 ? -11.939 0.392 -12.859 1.00 90.50 176 ASP A O 1
ATOM 1404 N N . ALA A 1 177 ? -13.859 1.311 -12.150 1.00 91.19 177 ALA A N 1
ATOM 1405 C CA . ALA A 1 177 ? -13.235 2.304 -11.287 1.00 91.19 177 ALA A CA 1
ATOM 1406 C C . ALA A 1 177 ? -12.503 1.653 -10.103 1.00 91.19 177 ALA A C 1
ATOM 1408 O O . ALA A 1 177 ? -11.406 2.084 -9.746 1.00 91.19 177 ALA A O 1
ATOM 1409 N N . ALA A 1 178 ? -13.076 0.599 -9.513 1.00 93.44 178 ALA A N 1
ATOM 1410 C CA . ALA A 1 178 ? -12.441 -0.138 -8.425 1.00 93.44 178 ALA A CA 1
ATOM 1411 C C . ALA A 1 178 ? -11.123 -0.790 -8.877 1.00 93.44 178 ALA A C 1
ATOM 1413 O O . ALA A 1 178 ? -10.085 -0.573 -8.254 1.00 93.44 178 ALA A O 1
ATOM 1414 N N . VAL A 1 179 ? -11.139 -1.529 -9.991 1.00 93.69 179 VAL A N 1
ATOM 1415 C CA . VAL A 1 179 ? -9.950 -2.189 -10.552 1.00 93.69 179 VAL A CA 1
ATOM 1416 C C . VAL A 1 179 ? -8.905 -1.158 -10.992 1.00 93.69 179 VAL A C 1
ATOM 1418 O O . VAL A 1 179 ? -7.716 -1.343 -10.731 1.00 93.69 179 VAL A O 1
ATOM 1421 N N . ALA A 1 180 ? -9.327 -0.031 -11.571 1.00 92.12 180 ALA A N 1
ATOM 1422 C CA . ALA A 1 180 ? -8.446 1.090 -11.889 1.00 92.12 180 ALA A CA 1
ATOM 1423 C C . ALA A 1 180 ? -7.704 1.622 -10.651 1.00 92.12 180 ALA A C 1
ATOM 1425 O O . ALA A 1 180 ? -6.476 1.719 -10.665 1.00 92.12 180 ALA A O 1
ATOM 1426 N N . LEU A 1 181 ? -8.420 1.920 -9.565 1.00 93.81 181 LEU A N 1
ATOM 1427 C CA . LEU A 1 181 ? -7.834 2.431 -8.321 1.00 93.81 181 LEU A CA 1
ATOM 1428 C C . LEU A 1 181 ? -6.914 1.405 -7.643 1.00 93.81 181 LEU A C 1
ATOM 1430 O O . LEU A 1 181 ? -5.831 1.761 -7.179 1.00 93.81 181 LEU A O 1
ATOM 1434 N N . LEU A 1 182 ? -7.292 0.126 -7.656 1.00 94.69 182 LEU A N 1
ATOM 1435 C CA . LEU A 1 182 ? -6.450 -0.964 -7.160 1.00 94.69 182 LEU A CA 1
ATOM 1436 C C . LEU A 1 182 ? -5.172 -1.128 -7.988 1.00 94.69 182 LEU A C 1
ATOM 1438 O O . LEU A 1 182 ? -4.103 -1.332 -7.419 1.00 94.69 182 LEU A O 1
ATOM 1442 N N . SER A 1 183 ? -5.242 -0.961 -9.313 1.00 93.31 183 SER A N 1
ATOM 1443 C CA . SER A 1 183 ? -4.048 -0.997 -10.166 1.00 93.31 183 SER A CA 1
ATOM 1444 C C . SER A 1 183 ? -3.066 0.136 -9.846 1.00 93.31 183 SER A C 1
ATOM 1446 O O . SER A 1 183 ? -1.854 -0.061 -9.904 1.00 93.31 183 SER A O 1
ATOM 1448 N N . ILE A 1 184 ? -3.577 1.306 -9.441 1.00 91.88 184 ILE A N 1
ATOM 1449 C CA . ILE A 1 184 ? -2.754 2.432 -8.982 1.00 91.88 184 ILE A CA 1
ATOM 1450 C C . ILE A 1 184 ? -2.095 2.098 -7.640 1.00 91.88 184 ILE A C 1
ATOM 1452 O O . ILE A 1 184 ? -0.900 2.339 -7.479 1.00 91.88 184 ILE A O 1
ATOM 1456 N N . ALA A 1 185 ? -2.843 1.520 -6.694 1.00 94.19 185 ALA A N 1
ATOM 1457 C CA . ALA A 1 185 ? -2.305 1.091 -5.403 1.00 94.19 185 ALA A CA 1
ATOM 1458 C C . ALA A 1 185 ? -1.199 0.030 -5.566 1.00 94.19 185 ALA A C 1
ATOM 1460 O O . ALA A 1 185 ? -0.141 0.138 -4.941 1.00 94.19 185 ALA A O 1
ATOM 1461 N N . ALA A 1 186 ? -1.406 -0.948 -6.452 1.00 94.06 186 ALA A N 1
ATOM 1462 C CA . ALA A 1 186 ? -0.421 -1.976 -6.775 1.00 94.06 186 ALA A CA 1
ATOM 1463 C C . ALA A 1 186 ? 0.841 -1.388 -7.430 1.00 94.06 186 ALA A C 1
ATOM 1465 O O . ALA A 1 186 ? 1.950 -1.702 -7.003 1.00 94.06 186 ALA A O 1
ATOM 1466 N N . GLU A 1 187 ? 0.696 -0.491 -8.415 1.00 91.44 187 GLU A N 1
ATOM 1467 C CA . GLU A 1 187 ? 1.842 0.182 -9.043 1.00 91.44 187 GLU A CA 1
ATOM 1468 C C . GLU A 1 187 ? 2.631 1.021 -8.036 1.00 91.44 187 GLU A C 1
ATOM 1470 O O . GLU A 1 187 ? 3.858 0.976 -8.035 1.00 91.44 187 GLU A O 1
ATOM 1475 N N . ALA A 1 188 ? 1.949 1.782 -7.180 1.00 91.88 188 ALA A N 1
ATOM 1476 C CA . ALA A 1 188 ? 2.610 2.585 -6.159 1.00 91.88 188 ALA A CA 1
ATOM 1477 C C . ALA A 1 188 ? 3.401 1.708 -5.174 1.00 91.88 188 ALA A C 1
ATOM 1479 O O . ALA A 1 188 ? 4.558 1.997 -4.884 1.00 91.88 188 ALA A O 1
ATOM 1480 N N . THR A 1 189 ? 2.816 0.585 -4.756 1.00 94.25 189 THR A N 1
ATOM 1481 C CA . THR A 1 189 ? 3.493 -0.399 -3.900 1.00 94.25 189 THR A CA 1
ATOM 1482 C C . THR A 1 189 ? 4.732 -0.975 -4.586 1.00 94.25 189 THR A C 1
ATOM 1484 O O . THR A 1 189 ? 5.810 -0.994 -4.000 1.00 94.25 189 THR A O 1
ATOM 1487 N N . LEU A 1 190 ? 4.618 -1.396 -5.851 1.00 92.94 190 LEU A N 1
ATOM 1488 C CA . LEU A 1 190 ? 5.753 -1.912 -6.626 1.00 92.94 190 LEU A CA 1
ATOM 1489 C C . LEU A 1 190 ? 6.850 -0.866 -6.811 1.00 92.94 190 LEU A C 1
ATOM 1491 O O . LEU A 1 190 ? 8.031 -1.200 -6.761 1.00 92.94 190 LEU A O 1
ATOM 1495 N N . ARG A 1 191 ? 6.475 0.399 -7.013 1.00 91.38 191 ARG A N 1
ATOM 1496 C CA . ARG A 1 191 ? 7.431 1.503 -7.098 1.00 91.38 191 ARG A CA 1
ATOM 1497 C C . ARG A 1 191 ? 8.225 1.663 -5.817 1.00 91.38 191 ARG A C 1
ATOM 1499 O O . ARG A 1 191 ? 9.445 1.785 -5.898 1.00 91.38 191 ARG A O 1
ATOM 1506 N N . ASP A 1 192 ? 7.561 1.633 -4.670 1.00 91.94 192 ASP A N 1
ATOM 1507 C CA . ASP A 1 192 ? 8.229 1.742 -3.374 1.00 91.94 192 ASP A CA 1
ATOM 1508 C C . ASP A 1 192 ? 9.155 0.542 -3.131 1.00 91.94 192 ASP A C 1
ATOM 1510 O O . ASP A 1 192 ? 10.315 0.732 -2.764 1.00 91.94 192 ASP A O 1
ATOM 1514 N N . VAL A 1 193 ? 8.693 -0.679 -3.434 1.00 92.12 193 VAL A N 1
ATOM 1515 C CA . VAL A 1 193 ? 9.511 -1.901 -3.344 1.00 92.12 193 VAL A CA 1
ATOM 1516 C C . VAL A 1 193 ? 10.747 -1.810 -4.237 1.00 92.12 193 VAL A C 1
ATOM 1518 O O . VAL A 1 193 ? 11.859 -2.064 -3.790 1.00 92.12 193 VAL A O 1
ATOM 1521 N N . LEU A 1 194 ? 10.600 -1.427 -5.502 1.00 92.06 194 LEU A N 1
ATOM 1522 C CA . LEU A 1 194 ? 11.734 -1.355 -6.426 1.00 92.06 194 LEU A CA 1
ATOM 1523 C C . LEU A 1 194 ? 12.681 -0.197 -6.093 1.00 92.06 194 LEU A C 1
ATOM 1525 O O . LEU A 1 194 ? 13.898 -0.344 -6.212 1.00 92.06 194 LEU A O 1
ATOM 1529 N N . SER A 1 195 ? 12.149 0.926 -5.608 1.00 90.25 195 SER A N 1
ATOM 1530 C CA . SER A 1 195 ? 12.966 2.050 -5.137 1.00 90.25 195 SER A CA 1
ATOM 1531 C C . SER A 1 195 ? 13.819 1.651 -3.934 1.00 90.25 195 SER A C 1
ATOM 1533 O O . SER A 1 195 ? 14.986 2.029 -3.859 1.00 90.25 195 SER A O 1
ATOM 1535 N N . SER A 1 196 ? 13.290 0.801 -3.046 1.00 89.38 196 SER A N 1
ATOM 1536 C CA . SER A 1 196 ? 14.052 0.230 -1.929 1.00 89.38 196 SER A CA 1
ATOM 1537 C C . SER A 1 196 ? 15.220 -0.660 -2.389 1.00 89.38 196 SER A C 1
ATOM 1539 O O . SER A 1 196 ? 16.135 -0.918 -1.613 1.00 89.38 196 SER A O 1
ATOM 1541 N N . HIS A 1 197 ? 15.208 -1.112 -3.648 1.00 88.38 197 HIS A N 1
ATOM 1542 C CA . HIS A 1 197 ? 16.271 -1.892 -4.291 1.00 88.38 197 HIS A CA 1
ATOM 1543 C C . HIS A 1 197 ? 17.133 -1.046 -5.251 1.00 88.38 197 HIS A C 1
ATOM 1545 O O . HIS A 1 197 ? 17.886 -1.596 -6.052 1.00 88.38 197 HIS A O 1
ATOM 1551 N N . GLY A 1 198 ? 17.037 0.288 -5.188 1.00 86.62 198 GLY A N 1
ATOM 1552 C CA . GLY A 1 198 ? 17.884 1.211 -5.952 1.00 86.62 198 GLY A CA 1
ATOM 1553 C C . GLY A 1 198 ? 17.396 1.541 -7.366 1.00 86.62 198 GLY A C 1
ATOM 1554 O O . GLY A 1 198 ? 18.124 2.187 -8.119 1.00 86.62 198 GLY A O 1
ATOM 1555 N N . TYR A 1 199 ? 16.181 1.135 -7.743 1.00 88.25 199 TYR A N 1
ATOM 1556 C CA . TYR A 1 199 ? 15.602 1.494 -9.039 1.00 88.25 199 TYR A CA 1
ATOM 1557 C C . TYR A 1 199 ? 14.985 2.896 -9.021 1.00 88.25 199 TYR A C 1
ATOM 1559 O O . TYR A 1 199 ? 14.398 3.324 -8.029 1.00 88.25 199 TYR A O 1
ATOM 1567 N N . SER A 1 200 ? 15.060 3.604 -10.149 1.00 85.31 200 SER A N 1
ATOM 1568 C CA . SER A 1 200 ? 14.434 4.917 -10.324 1.00 85.31 200 SER A CA 1
ATOM 1569 C C . SER A 1 200 ? 13.244 4.872 -11.281 1.00 85.31 200 SER A C 1
ATOM 1571 O O . SER A 1 200 ? 13.264 4.203 -12.316 1.00 85.31 200 SER A O 1
ATOM 1573 N N . PHE A 1 201 ? 12.219 5.661 -10.958 1.00 81.81 201 PHE A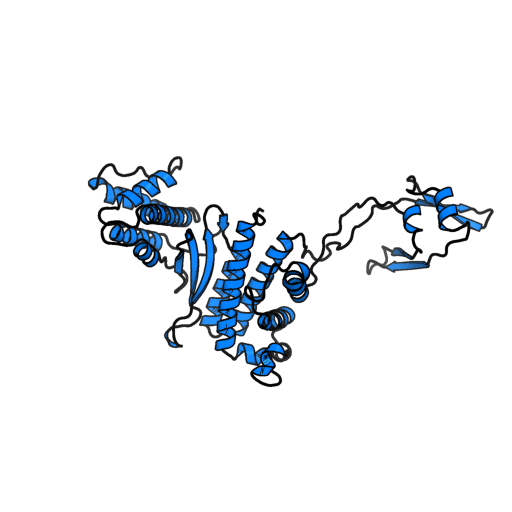 N 1
ATOM 1574 C CA . PHE A 1 201 ? 11.044 5.904 -11.803 1.00 81.81 201 PHE A CA 1
ATOM 1575 C C . PHE A 1 201 ? 11.008 7.331 -12.361 1.00 81.81 201 PHE A C 1
ATOM 1577 O O . PHE A 1 201 ? 10.023 7.730 -12.985 1.00 81.81 201 PHE A O 1
ATOM 1584 N N . THR A 1 202 ? 12.061 8.119 -12.127 1.00 77.75 202 THR A N 1
ATOM 1585 C CA . THR A 1 202 ? 12.134 9.509 -12.572 1.00 77.75 202 THR A CA 1
ATOM 1586 C C . THR A 1 202 ? 12.309 9.557 -14.085 1.00 77.75 202 THR A C 1
ATOM 1588 O O . THR A 1 202 ? 13.283 9.037 -14.634 1.00 77.75 202 THR A O 1
ATOM 1591 N N . HIS A 1 203 ? 11.375 10.210 -14.778 1.00 66.50 203 HIS A N 1
ATOM 1592 C CA . HIS A 1 203 ? 11.464 10.364 -16.225 1.00 66.50 203 HIS A CA 1
ATOM 1593 C C . HIS A 1 203 ? 12.730 11.149 -16.594 1.00 66.50 203 HIS A C 1
ATOM 1595 O O . HIS A 1 203 ? 12.932 12.272 -16.138 1.00 66.50 203 HIS A O 1
ATOM 1601 N N . GLY A 1 204 ? 13.568 10.564 -17.454 1.00 62.06 204 GLY A N 1
ATOM 1602 C CA . GLY A 1 204 ? 14.817 11.185 -17.900 1.00 62.06 204 GLY A CA 1
ATOM 1603 C C . GLY A 1 204 ? 16.002 10.975 -16.956 1.00 62.06 204 GLY A C 1
ATOM 1604 O O . GLY A 1 204 ? 17.073 11.508 -17.237 1.00 62.06 204 GLY A O 1
ATOM 1605 N N . ALA A 1 205 ? 15.845 10.188 -15.883 1.00 67.12 205 ALA A N 1
ATOM 1606 C CA . ALA A 1 205 ? 16.992 9.676 -15.142 1.00 67.12 205 ALA A CA 1
ATOM 1607 C C . ALA A 1 205 ? 17.909 8.894 -16.090 1.00 67.12 205 ALA A C 1
ATOM 1609 O O . ALA A 1 205 ? 17.447 8.145 -16.956 1.00 67.12 205 ALA A O 1
ATOM 1610 N N . VAL A 1 206 ? 19.217 9.105 -15.958 1.00 69.00 206 VAL A N 1
ATOM 1611 C CA . VAL A 1 206 ? 20.180 8.434 -16.825 1.00 69.00 206 VAL A CA 1
ATOM 1612 C C . VAL A 1 206 ? 20.375 7.019 -16.301 1.00 69.00 206 VAL A C 1
ATOM 1614 O O . VAL A 1 206 ? 20.831 6.819 -15.181 1.00 69.00 206 VAL A O 1
ATOM 1617 N N . SER A 1 207 ? 20.022 6.029 -17.118 1.00 74.69 207 SER A N 1
ATOM 1618 C CA . SER A 1 207 ? 20.125 4.612 -16.752 1.00 74.69 207 SER A CA 1
ATOM 1619 C C . SER A 1 207 ? 21.545 4.048 -16.853 1.00 74.69 207 SER A C 1
ATOM 1621 O O . SER A 1 207 ? 21.753 2.856 -16.654 1.00 74.69 207 SER A O 1
ATOM 1623 N N . LYS A 1 208 ? 22.503 4.877 -17.271 1.00 80.69 208 LYS A N 1
ATOM 1624 C CA . LYS A 1 208 ? 23.903 4.537 -17.523 1.00 80.69 208 LYS A CA 1
ATOM 1625 C C . LYS A 1 208 ? 24.781 5.648 -16.975 1.00 80.69 208 LYS A C 1
ATOM 1627 O O . LYS A 1 208 ? 24.336 6.793 -16.909 1.00 80.69 208 LYS A O 1
ATOM 1632 N N . ASP A 1 209 ? 26.012 5.306 -16.634 1.00 84.69 209 ASP A N 1
ATOM 1633 C CA . ASP A 1 209 ? 26.991 6.285 -16.183 1.00 84.69 209 ASP A CA 1
ATOM 1634 C C . ASP A 1 209 ? 27.207 7.370 -17.242 1.00 84.69 209 ASP A C 1
ATOM 1636 O O . ASP A 1 209 ? 27.355 7.098 -18.439 1.00 84.69 209 ASP A O 1
ATOM 1640 N N . VAL A 1 210 ? 27.211 8.618 -16.784 1.00 85.25 210 VAL A N 1
ATOM 1641 C CA . VAL A 1 210 ? 27.645 9.773 -17.563 1.00 85.25 210 VAL A CA 1
ATOM 1642 C C . VAL A 1 210 ? 29.072 10.075 -17.145 1.00 85.25 210 VAL A C 1
ATOM 1644 O O . VAL A 1 210 ? 29.323 10.524 -16.025 1.00 85.25 210 VAL A O 1
ATOM 1647 N N . TYR A 1 211 ? 30.005 9.803 -18.048 1.00 87.00 211 TYR A N 1
ATOM 1648 C CA . TYR A 1 211 ? 31.417 10.102 -17.852 1.00 87.00 211 TYR A CA 1
ATOM 1649 C C . TYR A 1 211 ? 31.680 11.597 -18.038 1.00 87.00 211 TYR A C 1
ATOM 1651 O O . TYR A 1 211 ? 31.041 12.250 -18.868 1.00 87.00 211 TYR A O 1
ATOM 1659 N N . ALA A 1 212 ? 32.615 12.131 -17.256 1.00 87.38 212 ALA A N 1
ATOM 1660 C CA . ALA A 1 212 ? 32.994 13.533 -17.309 1.00 87.38 212 ALA A CA 1
ATOM 1661 C C . ALA A 1 212 ? 33.544 13.911 -18.694 1.00 87.38 212 ALA A C 1
ATOM 1663 O O . ALA A 1 212 ? 34.204 13.119 -19.372 1.00 87.38 212 ALA A O 1
ATOM 1664 N N . TYR A 1 213 ? 33.310 15.156 -19.111 1.00 86.81 213 TYR A N 1
ATOM 1665 C CA . TYR A 1 213 ? 33.852 15.651 -20.374 1.00 86.81 213 TYR A CA 1
ATOM 1666 C C . TYR A 1 213 ? 35.376 15.792 -20.319 1.00 86.81 213 TYR A C 1
ATOM 1668 O O . TYR A 1 213 ? 35.902 16.601 -19.554 1.00 86.81 213 TYR A O 1
ATOM 1676 N N . SER A 1 214 ? 36.073 15.111 -21.228 1.00 87.31 214 SER A N 1
ATOM 1677 C CA . SER A 1 214 ? 37.457 15.439 -21.579 1.00 87.31 214 SER A CA 1
ATOM 1678 C C . SER A 1 214 ? 37.474 16.650 -22.509 1.00 87.31 214 SER A C 1
ATOM 1680 O O . SER A 1 214 ? 36.766 16.687 -23.519 1.00 87.31 214 SER A O 1
ATOM 1682 N N . ARG A 1 215 ? 38.268 17.670 -22.174 1.00 87.44 215 ARG A N 1
ATOM 1683 C CA . ARG A 1 215 ? 38.337 18.903 -22.970 1.00 87.44 215 ARG A CA 1
ATOM 1684 C C . ARG A 1 215 ? 39.476 18.819 -23.975 1.00 87.44 215 ARG A C 1
ATOM 1686 O O . ARG A 1 215 ? 40.590 18.439 -23.624 1.00 87.44 215 ARG A O 1
ATOM 1693 N N . ALA A 1 216 ? 39.220 19.249 -25.204 1.00 89.38 216 ALA A N 1
ATOM 1694 C CA . ALA A 1 216 ? 40.230 19.341 -26.248 1.00 89.38 216 ALA A CA 1
ATOM 1695 C C . ALA A 1 216 ? 40.059 20.611 -27.085 1.00 89.38 216 ALA A C 1
ATOM 1697 O O . ALA A 1 216 ? 38.955 21.140 -27.221 1.00 89.38 216 ALA A O 1
ATOM 1698 N N . GLN A 1 217 ? 41.158 21.058 -27.679 1.00 91.44 217 GLN A N 1
ATOM 1699 C CA . GLN A 1 217 ? 41.195 22.126 -28.669 1.00 91.44 217 GLN A CA 1
ATOM 1700 C C . GLN A 1 217 ? 41.556 21.557 -30.040 1.00 91.44 217 GLN A C 1
ATOM 1702 O O . GLN A 1 217 ? 42.335 20.608 -30.141 1.00 91.44 217 GLN A O 1
ATOM 1707 N N . VAL A 1 218 ? 41.015 22.161 -31.096 1.00 90.94 218 VAL A N 1
ATOM 1708 C CA . VAL A 1 218 ? 41.343 21.809 -32.480 1.00 90.94 218 VAL A CA 1
ATOM 1709 C C . VAL A 1 218 ? 42.132 22.950 -33.101 1.00 90.94 218 VAL A C 1
ATOM 1711 O O . VAL A 1 218 ? 41.660 24.085 -33.140 1.00 90.94 218 VAL A O 1
ATOM 1714 N N . THR A 1 219 ? 43.325 22.650 -33.596 1.00 93.62 219 THR A N 1
ATOM 1715 C CA . THR A 1 219 ? 44.170 23.595 -34.331 1.00 93.62 219 THR A CA 1
ATOM 1716 C C . THR A 1 219 ? 44.366 23.109 -35.756 1.00 93.62 219 THR A C 1
ATOM 1718 O O . THR A 1 219 ? 44.520 21.912 -35.984 1.00 93.62 219 THR A O 1
ATOM 1721 N N . ALA A 1 220 ? 44.368 24.024 -36.720 1.00 92.56 220 ALA A N 1
ATOM 1722 C CA . ALA A 1 220 ? 44.721 23.689 -38.092 1.00 92.56 220 ALA A CA 1
ATOM 1723 C C . ALA A 1 220 ? 46.245 23.670 -38.240 1.00 92.56 220 ALA A C 1
ATOM 1725 O O . ALA A 1 220 ? 46.909 24.653 -37.908 1.00 92.56 220 ALA A O 1
ATOM 1726 N N . ASP A 1 221 ? 46.779 22.575 -38.764 1.00 92.50 221 ASP A N 1
ATOM 1727 C CA . ASP A 1 221 ? 48.125 22.539 -39.311 1.00 92.50 221 ASP A CA 1
ATOM 1728 C C . ASP A 1 221 ? 48.040 22.831 -40.810 1.00 92.50 221 ASP A C 1
ATOM 1730 O O . ASP A 1 221 ? 47.720 21.977 -41.639 1.00 92.50 221 ASP A O 1
ATOM 1734 N N . THR A 1 222 ? 48.294 24.090 -41.154 1.00 90.06 222 THR A N 1
ATOM 1735 C CA . THR A 1 222 ? 48.212 24.579 -42.532 1.00 90.06 222 THR A CA 1
ATOM 1736 C C . THR A 1 222 ? 49.321 24.031 -43.427 1.00 90.06 222 THR A C 1
ATOM 1738 O O . THR A 1 222 ? 49.163 24.075 -44.644 1.00 90.06 222 THR A O 1
ATOM 1741 N N . ALA A 1 223 ? 50.410 23.495 -42.864 1.00 90.56 223 ALA A N 1
ATOM 1742 C CA . ALA A 1 223 ? 51.497 22.907 -43.641 1.00 90.56 223 ALA A CA 1
ATOM 1743 C C . ALA A 1 223 ? 51.134 21.510 -44.158 1.00 90.56 223 ALA A C 1
ATOM 1745 O O . ALA A 1 223 ? 51.470 21.161 -45.288 1.00 90.56 223 ALA A O 1
ATOM 1746 N N . THR A 1 224 ? 50.417 20.725 -43.353 1.00 87.06 224 THR A N 1
ATOM 1747 C CA . THR A 1 224 ? 49.963 19.376 -43.726 1.00 87.06 224 THR A CA 1
ATOM 1748 C C . THR A 1 224 ? 48.521 19.347 -44.233 1.00 87.06 224 THR A C 1
ATOM 1750 O O . THR A 1 224 ? 48.070 18.329 -44.753 1.00 87.06 224 THR A O 1
ATOM 1753 N N . GLY A 1 225 ? 47.789 20.459 -44.103 1.00 90.62 225 GLY A N 1
ATOM 1754 C CA . GLY A 1 225 ? 46.369 20.537 -44.443 1.00 90.62 225 GLY A CA 1
ATOM 1755 C C . GLY A 1 225 ? 45.491 19.703 -43.507 1.00 90.62 225 GLY A C 1
ATOM 1756 O O . GLY A 1 225 ? 44.401 19.292 -43.901 1.00 90.62 225 GLY A O 1
ATOM 175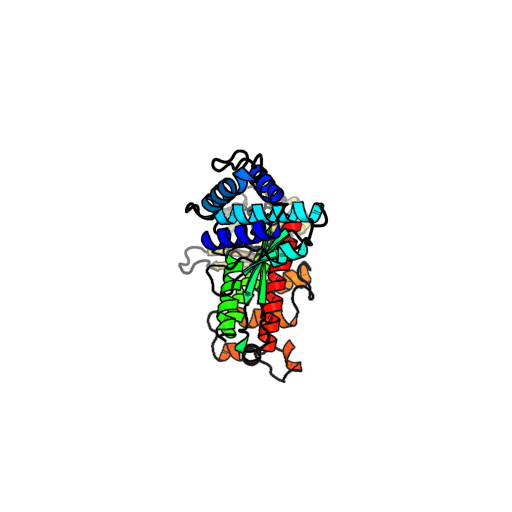7 N N . THR A 1 226 ? 45.965 19.427 -42.289 1.00 89.38 226 THR A N 1
ATOM 1758 C CA . THR A 1 226 ? 45.276 18.572 -41.317 1.00 89.38 226 THR A CA 1
ATOM 1759 C C . THR A 1 226 ? 44.754 19.369 -40.124 1.00 89.38 226 THR A C 1
ATOM 1761 O O . THR A 1 226 ? 45.170 20.497 -39.852 1.00 89.38 226 THR A O 1
ATOM 1764 N N . TYR A 1 227 ? 43.805 18.779 -39.399 1.00 89.50 227 TYR A N 1
ATOM 1765 C CA . TYR A 1 227 ? 43.368 19.281 -38.101 1.00 89.50 227 TYR A CA 1
ATOM 1766 C C . TYR A 1 227 ? 44.009 18.443 -36.998 1.00 89.50 227 TYR A C 1
ATOM 1768 O O . TYR A 1 227 ? 43.945 17.216 -37.030 1.00 89.50 227 TYR A O 1
ATOM 1776 N N . ILE A 1 228 ? 44.582 19.113 -36.004 1.00 88.38 228 ILE A N 1
ATOM 1777 C CA . ILE A 1 228 ? 45.187 18.501 -34.824 1.00 88.38 228 ILE A CA 1
ATOM 1778 C C . ILE A 1 228 ? 44.244 18.701 -33.643 1.00 88.38 228 ILE A C 1
ATOM 1780 O O . ILE A 1 228 ? 43.895 19.835 -33.309 1.00 88.38 228 ILE A O 1
ATOM 1784 N N . VAL A 1 229 ? 43.859 17.604 -32.994 1.00 87.50 229 VAL A N 1
ATOM 1785 C CA . VAL A 1 229 ? 43.107 17.620 -31.735 1.00 87.50 229 VAL A CA 1
ATOM 1786 C C . VAL A 1 229 ? 44.095 17.470 -30.584 1.00 87.50 229 VAL A C 1
ATOM 1788 O O . VAL A 1 229 ? 44.840 16.495 -30.531 1.00 87.50 229 VAL A O 1
ATOM 1791 N N . LYS A 1 230 ? 44.111 18.429 -29.656 1.00 88.06 230 LYS A N 1
ATOM 1792 C CA . LYS A 1 230 ? 44.950 18.384 -28.453 1.00 88.06 230 LYS A CA 1
ATOM 1793 C C . LYS A 1 230 ? 44.079 18.422 -27.206 1.00 88.06 230 LYS A C 1
ATOM 1795 O O . LYS A 1 230 ? 43.363 19.398 -26.990 1.00 88.06 230 LYS A O 1
ATOM 1800 N N . PHE A 1 231 ? 44.176 17.390 -26.378 1.00 87.12 231 PHE A N 1
ATOM 1801 C CA . PHE A 1 231 ? 43.501 17.340 -25.085 1.00 87.12 231 PHE A CA 1
ATOM 1802 C C . PHE A 1 231 ? 44.163 18.289 -24.075 1.00 87.12 231 PHE A C 1
ATOM 1804 O O . PHE A 1 231 ? 45.385 18.455 -24.072 1.00 87.12 231 PHE A O 1
ATOM 1811 N N . HIS A 1 232 ? 43.347 18.955 -23.257 1.00 86.88 232 HIS A N 1
ATOM 1812 C CA . HIS A 1 232 ? 43.813 19.840 -22.186 1.00 86.88 232 HIS A CA 1
ATOM 1813 C C . HIS A 1 232 ? 44.263 19.051 -20.958 1.00 86.88 232 HIS A C 1
ATOM 1815 O O . HIS A 1 232 ? 45.263 19.406 -20.337 1.00 86.88 232 HIS A O 1
ATOM 1821 N N . ASP A 1 233 ? 43.527 17.990 -20.641 1.00 82.88 233 ASP A N 1
ATOM 1822 C CA . ASP A 1 233 ? 43.810 17.101 -19.523 1.00 82.88 233 ASP A CA 1
ATOM 1823 C C . ASP A 1 233 ? 44.712 15.941 -19.984 1.00 82.88 233 ASP A C 1
ATOM 1825 O O . ASP A 1 233 ? 44.627 15.531 -21.150 1.00 82.88 233 ASP A O 1
ATOM 1829 N N . PRO A 1 234 ? 45.571 15.388 -19.106 1.00 81.56 234 PRO A N 1
ATOM 1830 C CA . PRO A 1 234 ? 46.304 14.162 -19.402 1.00 81.56 234 PRO A CA 1
ATOM 1831 C C . PRO A 1 234 ? 45.323 13.032 -19.719 1.00 81.56 234 PRO A C 1
ATOM 1833 O O . PRO A 1 234 ? 44.398 12.777 -18.945 1.00 81.56 234 PRO A O 1
ATOM 1836 N N . MET A 1 235 ? 45.511 12.370 -20.860 1.00 85.69 235 MET A N 1
ATOM 1837 C CA . MET A 1 235 ? 44.686 11.219 -21.225 1.00 85.69 235 MET A CA 1
ATOM 1838 C C . MET A 1 235 ? 45.103 9.979 -20.423 1.00 85.69 235 MET A C 1
ATOM 1840 O O . MET A 1 235 ? 46.284 9.868 -20.084 1.00 85.69 235 MET A O 1
ATOM 1844 N N . PRO A 1 236 ? 44.164 9.065 -20.100 1.00 81.62 236 PRO A N 1
ATOM 1845 C CA . PRO A 1 236 ? 44.452 7.908 -19.247 1.00 81.62 236 PRO A CA 1
ATOM 1846 C C . PRO A 1 236 ? 45.558 7.001 -19.793 1.00 81.62 236 PRO A C 1
ATOM 1848 O O . PRO A 1 236 ? 46.347 6.469 -19.017 1.00 81.62 236 PRO A O 1
ATOM 1851 N N . LEU A 1 237 ? 45.618 6.860 -21.118 1.00 85.12 237 LEU A N 1
ATOM 1852 C CA . LEU A 1 237 ? 46.610 6.066 -21.835 1.00 85.12 237 LEU A CA 1
ATOM 1853 C C . LEU A 1 237 ? 47.440 6.959 -22.765 1.00 85.12 237 LEU A C 1
ATOM 1855 O O . LEU A 1 237 ? 46.914 7.865 -23.419 1.00 85.12 237 LEU A O 1
ATOM 1859 N N . GLY A 1 238 ? 48.746 6.702 -22.814 1.00 83.44 238 GLY A N 1
ATOM 1860 C CA . GLY A 1 238 ? 49.711 7.461 -23.599 1.00 83.44 238 GLY A CA 1
ATOM 1861 C C . GLY A 1 238 ? 49.810 7.012 -25.059 1.00 83.44 238 GLY A C 1
ATOM 1862 O O . GLY A 1 238 ? 49.128 6.097 -25.517 1.00 83.44 238 GLY A O 1
ATOM 1863 N N . VAL A 1 239 ? 50.705 7.664 -25.808 1.00 83.00 239 VAL A N 1
ATOM 1864 C CA . VAL A 1 239 ? 50.967 7.340 -27.225 1.00 83.00 239 VAL A CA 1
ATOM 1865 C C . VAL A 1 239 ? 51.558 5.937 -27.380 1.00 83.00 239 VAL A C 1
ATOM 1867 O O . VAL A 1 239 ? 51.181 5.226 -28.302 1.00 83.00 239 VAL A O 1
ATOM 1870 N N . THR A 1 240 ? 52.435 5.515 -26.465 1.00 84.94 240 THR A N 1
ATOM 1871 C CA . THR A 1 240 ? 53.007 4.160 -26.482 1.00 84.94 240 THR A CA 1
ATOM 1872 C C . THR A 1 240 ? 51.920 3.096 -26.326 1.00 84.94 240 THR A C 1
ATOM 1874 O O . THR A 1 240 ? 51.864 2.165 -27.120 1.00 84.94 240 THR A O 1
ATOM 1877 N N . ASP A 1 241 ? 50.991 3.293 -25.385 1.00 85.69 241 ASP A N 1
ATOM 1878 C CA . ASP A 1 241 ? 49.872 2.369 -25.159 1.00 85.69 241 ASP A CA 1
ATOM 1879 C C . ASP A 1 241 ? 48.938 2.293 -26.379 1.00 85.69 241 ASP A C 1
ATOM 1881 O O . ASP A 1 241 ? 48.345 1.253 -26.670 1.00 85.69 241 ASP A O 1
ATOM 1885 N N . PHE A 1 242 ? 48.802 3.403 -27.114 1.00 84.94 242 PHE A N 1
ATOM 1886 C CA . PHE A 1 242 ? 48.048 3.441 -28.365 1.00 84.94 242 PHE A CA 1
ATOM 1887 C C . PHE A 1 242 ? 48.733 2.609 -29.455 1.00 84.94 242 PHE A C 1
ATOM 1889 O O . PHE A 1 242 ? 48.079 1.792 -30.105 1.00 84.94 242 PHE A O 1
ATOM 1896 N N . SER A 1 243 ? 50.042 2.797 -29.643 1.00 84.44 243 SER A N 1
ATOM 1897 C CA . SER A 1 243 ? 50.844 2.022 -30.595 1.00 84.44 243 SER A CA 1
ATOM 1898 C C . SER A 1 243 ? 50.772 0.524 -30.306 1.00 84.44 243 SER A C 1
ATOM 1900 O O . SER A 1 243 ? 50.561 -0.260 -31.230 1.00 84.44 243 SER A O 1
ATOM 1902 N N . ASP A 1 244 ? 50.834 0.134 -29.032 1.00 85.00 244 ASP A N 1
ATOM 1903 C CA . ASP A 1 244 ? 50.698 -1.261 -28.607 1.00 85.00 244 ASP A CA 1
ATOM 1904 C C . ASP A 1 244 ? 49.290 -1.821 -28.884 1.00 85.00 244 ASP A C 1
ATOM 1906 O O . ASP A 1 244 ? 49.142 -2.972 -29.298 1.00 85.00 244 ASP A O 1
ATOM 1910 N N . SER A 1 245 ? 48.247 -1.000 -28.712 1.00 83.94 245 SER A N 1
ATOM 1911 C CA . SER A 1 245 ? 46.846 -1.407 -28.905 1.00 83.94 245 SER A CA 1
ATOM 1912 C C . SER A 1 245 ? 46.425 -1.508 -30.375 1.00 83.94 245 SER A C 1
ATOM 1914 O O . SER A 1 245 ? 45.531 -2.290 -30.706 1.00 83.94 245 SER A O 1
ATOM 1916 N N . PHE A 1 246 ? 47.045 -0.727 -31.265 1.00 84.25 246 PHE A N 1
ATOM 1917 C CA . PHE A 1 246 ? 46.630 -0.603 -32.671 1.00 84.25 246 PHE A CA 1
ATOM 1918 C C . PHE A 1 246 ? 47.745 -0.870 -33.693 1.00 84.25 246 PHE A C 1
ATOM 1920 O O . PHE A 1 246 ? 47.525 -0.686 -34.890 1.00 84.25 246 PHE A O 1
ATOM 1927 N N . ALA A 1 247 ? 48.917 -1.335 -33.250 1.00 83.38 247 ALA A N 1
ATOM 1928 C CA . ALA A 1 247 ? 50.063 -1.695 -34.090 1.00 83.38 247 ALA A CA 1
ATOM 1929 C C . ALA A 1 247 ? 50.467 -0.592 -35.087 1.00 83.38 247 ALA A C 1
ATOM 1931 O O . ALA A 1 247 ? 50.705 -0.861 -36.265 1.00 83.38 247 ALA A O 1
ATOM 1932 N N . ASP A 1 248 ? 50.481 0.660 -34.619 1.00 77.06 248 ASP A N 1
ATOM 1933 C CA . ASP A 1 248 ? 50.787 1.863 -35.410 1.00 77.06 248 ASP A CA 1
ATOM 1934 C C . ASP A 1 248 ? 49.896 2.080 -36.655 1.00 77.06 248 ASP A C 1
ATOM 1936 O O . ASP A 1 248 ? 50.201 2.906 -37.521 1.00 77.06 248 ASP A O 1
ATOM 1940 N N . ALA A 1 249 ? 48.768 1.371 -36.759 1.00 79.44 249 ALA A N 1
ATOM 1941 C CA . ALA A 1 249 ? 47.830 1.524 -37.861 1.00 79.44 249 ALA A CA 1
ATOM 1942 C C . ALA A 1 249 ? 46.851 2.690 -37.612 1.00 79.44 249 ALA A C 1
ATOM 1944 O O . ALA A 1 249 ? 46.398 2.899 -36.482 1.00 79.44 249 ALA A O 1
ATOM 1945 N N . PRO A 1 250 ? 46.445 3.434 -38.661 1.00 82.69 250 PRO A N 1
ATOM 1946 C CA . PRO A 1 250 ? 45.351 4.390 -38.550 1.00 82.69 250 PRO A CA 1
ATOM 1947 C C . PRO A 1 250 ? 44.054 3.701 -38.106 1.00 82.69 250 PRO A C 1
ATOM 1949 O O . PRO A 1 250 ? 43.614 2.730 -38.722 1.00 82.69 250 PRO A O 1
ATOM 1952 N N . VAL A 1 251 ? 43.414 4.240 -37.068 1.00 84.94 251 VAL A N 1
ATOM 1953 C CA . VAL A 1 251 ? 42.140 3.729 -36.549 1.00 84.94 251 VAL A CA 1
ATOM 1954 C C . VAL A 1 251 ? 40.988 4.548 -37.121 1.00 84.94 251 VAL A C 1
ATOM 1956 O O . VAL A 1 251 ? 40.908 5.761 -36.921 1.00 84.94 251 VAL A O 1
ATOM 1959 N N . GLU A 1 252 ? 40.079 3.890 -37.836 1.00 86.06 252 GLU A N 1
ATOM 1960 C CA . GLU A 1 252 ? 38.912 4.552 -38.415 1.00 86.06 252 GLU A CA 1
ATOM 1961 C C . GLU A 1 252 ? 37.833 4.815 -37.351 1.00 86.06 252 GLU A C 1
ATOM 1963 O O . GLU A 1 252 ? 37.461 3.930 -36.577 1.00 86.06 252 GLU A O 1
ATOM 1968 N N . ILE A 1 253 ? 37.283 6.033 -37.352 1.00 88.88 253 ILE A N 1
ATOM 1969 C CA . ILE A 1 253 ? 36.137 6.431 -36.526 1.00 88.88 253 ILE A CA 1
ATOM 1970 C C . ILE A 1 253 ? 34.986 6.918 -37.405 1.00 88.88 253 ILE A C 1
ATOM 1972 O O . ILE A 1 253 ? 35.198 7.481 -38.480 1.00 88.88 253 ILE A O 1
ATOM 1976 N N . LYS A 1 254 ? 33.748 6.768 -36.927 1.00 89.00 254 LYS A N 1
ATOM 1977 C CA . LYS A 1 254 ? 32.559 7.308 -37.605 1.00 89.00 254 LYS A CA 1
ATOM 1978 C C . LYS A 1 254 ? 31.971 8.453 -36.793 1.00 89.00 254 LYS A C 1
ATOM 1980 O O . LYS A 1 254 ? 31.705 8.304 -35.605 1.00 89.00 254 LYS A O 1
ATOM 1985 N N . LEU A 1 255 ? 31.728 9.585 -37.449 1.00 89.56 255 LEU A N 1
ATOM 1986 C CA . LEU A 1 255 ? 31.191 10.796 -36.827 1.00 89.56 255 LEU A CA 1
ATOM 1987 C C . LEU A 1 255 ? 29.792 11.094 -37.373 1.00 89.56 255 LEU A C 1
ATOM 1989 O O . LEU A 1 255 ? 29.604 11.211 -38.584 1.00 89.56 255 LEU A O 1
ATOM 1993 N N . LYS A 1 256 ? 28.804 11.255 -36.487 1.00 92.19 256 LYS A N 1
ATOM 1994 C CA . LYS A 1 256 ? 27.428 11.627 -36.852 1.00 92.19 256 LYS A CA 1
ATOM 1995 C C . LYS A 1 256 ? 26.980 12.869 -36.087 1.00 92.19 256 LYS A C 1
ATOM 1997 O O . LYS A 1 256 ? 27.091 12.922 -34.867 1.00 92.19 256 LYS A O 1
ATOM 2002 N N . ARG A 1 257 ? 26.395 13.843 -36.791 1.00 88.31 257 ARG A N 1
ATOM 2003 C CA . ARG A 1 257 ? 25.727 15.001 -36.172 1.00 88.31 257 ARG A CA 1
ATOM 2004 C C . ARG A 1 257 ? 24.365 14.600 -35.603 1.00 88.31 257 ARG A C 1
ATOM 2006 O O . ARG A 1 257 ? 23.596 13.911 -36.275 1.00 88.31 257 ARG A O 1
ATOM 2013 N N . VAL A 1 258 ? 24.056 15.063 -34.394 1.00 85.62 258 VAL A N 1
ATOM 2014 C CA . VAL A 1 258 ? 22.772 14.853 -33.716 1.00 85.62 258 VAL A CA 1
ATOM 2015 C C . VAL A 1 258 ? 22.225 16.201 -33.251 1.00 85.62 258 VAL A C 1
ATOM 2017 O O . VAL A 1 258 ? 22.830 16.882 -32.428 1.00 85.62 258 VAL A O 1
ATOM 2020 N N . LEU A 1 259 ? 21.062 16.585 -33.778 1.00 83.94 259 LEU A N 1
ATOM 2021 C CA . LEU A 1 259 ? 20.348 17.790 -33.354 1.00 83.94 259 LEU A CA 1
ATOM 2022 C C . LEU A 1 259 ? 19.549 17.474 -32.087 1.00 83.94 259 LEU A C 1
ATOM 2024 O O . LEU A 1 259 ? 18.703 16.580 -32.104 1.00 83.94 259 LEU A O 1
ATOM 2028 N N . LYS A 1 260 ? 19.836 18.174 -30.984 1.00 76.75 260 LYS A N 1
ATOM 2029 C CA . LYS A 1 260 ? 19.195 17.907 -29.682 1.00 76.75 260 LYS A CA 1
ATOM 2030 C C . LYS A 1 260 ? 17.964 18.762 -29.408 1.00 76.75 260 LYS A C 1
ATOM 2032 O O . LYS A 1 260 ? 17.124 18.358 -28.613 1.00 76.75 260 LYS A O 1
ATOM 2037 N N . ASN A 1 261 ? 17.846 19.925 -30.040 1.00 70.56 261 ASN A N 1
ATOM 2038 C CA . ASN A 1 261 ? 16.698 20.809 -29.883 1.00 70.56 261 ASN A CA 1
ATOM 2039 C C . ASN A 1 261 ? 16.092 21.188 -31.236 1.00 70.56 261 ASN A C 1
ATOM 2041 O O . ASN A 1 261 ? 16.786 21.283 -32.247 1.00 70.56 261 ASN A O 1
ATOM 2045 N N . MET A 1 262 ? 14.779 21.437 -31.239 1.00 60.91 262 MET A N 1
ATOM 2046 C CA . MET A 1 262 ? 14.046 21.855 -32.441 1.00 60.91 262 MET A CA 1
ATOM 2047 C C . MET A 1 262 ? 14.544 23.190 -33.009 1.00 60.91 262 MET A C 1
ATOM 2049 O O . MET A 1 262 ? 14.385 23.438 -34.198 1.00 60.91 262 MET A O 1
ATOM 2053 N N . SER A 1 263 ? 15.170 24.035 -32.182 1.00 70.31 263 SER A N 1
ATOM 2054 C CA . SER A 1 263 ? 15.771 25.304 -32.608 1.00 70.31 263 SER A CA 1
ATOM 2055 C C . SER A 1 263 ? 17.110 25.144 -33.338 1.00 70.31 263 SER A C 1
ATOM 2057 O O . SER A 1 263 ? 17.628 26.132 -33.846 1.00 70.31 263 SER A O 1
ATOM 2059 N N . GLY A 1 264 ? 17.707 23.944 -33.364 1.00 66.56 264 GLY A N 1
ATOM 2060 C CA . GLY A 1 264 ? 18.973 23.664 -34.054 1.00 66.56 264 GLY A CA 1
ATOM 2061 C C . GLY A 1 264 ? 20.211 24.338 -33.448 1.00 66.56 264 GLY A C 1
ATOM 2062 O O . GLY A 1 264 ? 21.297 24.247 -34.013 1.00 66.56 264 GLY A O 1
ATOM 2063 N N . THR A 1 265 ? 20.074 25.003 -32.300 1.00 75.81 265 THR A N 1
ATOM 2064 C CA . THR A 1 265 ? 21.160 25.756 -31.654 1.00 75.81 265 THR A CA 1
ATOM 2065 C C . THR A 1 265 ? 22.151 24.861 -30.915 1.00 75.81 265 THR A C 1
ATOM 2067 O O . THR A 1 265 ? 23.254 25.306 -30.610 1.00 75.81 265 THR A O 1
ATOM 2070 N N . ARG A 1 266 ? 21.789 23.598 -30.647 1.00 81.00 266 ARG A N 1
ATOM 2071 C CA . ARG A 1 266 ? 22.695 22.598 -30.074 1.00 81.00 266 ARG A CA 1
ATOM 2072 C C . ARG A 1 266 ? 22.853 21.401 -31.011 1.00 81.00 266 ARG A C 1
ATOM 2074 O O . ARG A 1 266 ? 21.914 20.625 -31.213 1.00 81.00 266 ARG A O 1
ATOM 2081 N N . VAL A 1 267 ? 24.071 21.249 -31.531 1.00 81.38 267 VAL A N 1
ATOM 2082 C CA . VAL A 1 267 ? 24.506 20.104 -32.336 1.00 81.38 267 VAL A CA 1
ATOM 2083 C C . VAL A 1 267 ? 25.522 19.313 -31.525 1.00 81.38 267 VAL A C 1
ATOM 2085 O O . VAL A 1 267 ? 26.618 19.802 -31.267 1.00 81.38 267 VAL A O 1
ATOM 2088 N N . ASP A 1 268 ? 25.166 18.089 -31.157 1.00 86.56 268 ASP A N 1
ATOM 2089 C CA . ASP A 1 268 ? 26.108 17.155 -30.551 1.00 86.56 268 ASP A CA 1
ATOM 2090 C C . ASP A 1 268 ? 26.743 16.299 -31.666 1.00 86.56 268 ASP A C 1
ATOM 2092 O O . ASP A 1 268 ? 26.105 15.989 -32.682 1.00 86.56 268 ASP A O 1
ATOM 2096 N N . LEU A 1 269 ? 28.005 15.903 -31.490 1.00 84.44 269 LEU A N 1
ATOM 2097 C CA . LEU A 1 269 ? 28.670 14.924 -32.351 1.00 84.44 269 LEU A CA 1
ATOM 2098 C C . LEU A 1 269 ? 28.706 13.580 -31.633 1.00 84.44 269 LEU A C 1
ATOM 2100 O O . LEU A 1 269 ? 29.228 13.479 -30.528 1.00 84.44 269 LEU A O 1
ATOM 2104 N N . ASN A 1 270 ? 28.162 12.548 -32.271 1.00 86.69 270 ASN A N 1
ATOM 2105 C CA . ASN A 1 270 ? 28.333 11.177 -31.820 1.00 86.69 270 ASN A CA 1
ATOM 2106 C C . ASN A 1 270 ? 29.549 10.566 -32.526 1.00 86.69 270 ASN A C 1
ATOM 2108 O O . ASN A 1 270 ? 29.603 10.573 -33.761 1.00 86.69 270 ASN A O 1
ATOM 2112 N N . ILE A 1 271 ? 30.496 10.055 -31.741 1.00 86.56 271 ILE A N 1
ATOM 2113 C CA . ILE A 1 271 ? 31.708 9.388 -32.215 1.00 86.56 271 ILE A CA 1
ATOM 2114 C C . ILE A 1 271 ? 31.546 7.892 -31.973 1.00 86.56 271 ILE A C 1
ATOM 2116 O O . ILE A 1 271 ? 31.427 7.450 -30.834 1.00 86.56 271 ILE A O 1
ATOM 2120 N N . VAL A 1 272 ? 31.549 7.109 -33.047 1.00 85.19 272 VAL A N 1
ATOM 2121 C CA . VAL A 1 272 ? 31.607 5.649 -32.977 1.00 85.19 272 VAL A CA 1
ATOM 2122 C C . VAL A 1 272 ? 33.047 5.241 -33.242 1.00 85.19 272 VAL A C 1
ATOM 2124 O O . VAL A 1 272 ? 33.545 5.394 -34.359 1.00 85.19 272 VAL A O 1
ATOM 2127 N N . ALA A 1 273 ? 33.699 4.750 -32.197 1.00 83.38 273 ALA A N 1
ATOM 2128 C CA . ALA A 1 273 ? 35.091 4.336 -32.191 1.00 83.38 273 ALA A CA 1
ATOM 2129 C C . ALA A 1 273 ? 35.198 2.837 -31.848 1.00 83.38 273 ALA A C 1
ATOM 2131 O O . ALA A 1 273 ? 34.379 2.345 -31.068 1.00 83.38 273 ALA A O 1
ATOM 2132 N N . PRO A 1 274 ? 36.166 2.096 -32.416 1.00 80.38 274 PRO A N 1
ATOM 2133 C CA . PRO A 1 274 ? 36.427 0.717 -32.012 1.00 80.38 274 PRO A CA 1
ATOM 2134 C C . PRO A 1 274 ? 37.005 0.668 -30.590 1.00 80.38 274 PRO A C 1
ATOM 2136 O O . PRO A 1 274 ? 37.724 1.575 -30.174 1.00 80.38 274 PRO A O 1
ATOM 2139 N N . ASN A 1 275 ? 36.724 -0.398 -29.840 1.00 74.69 275 ASN A N 1
ATOM 2140 C CA . ASN A 1 275 ? 37.420 -0.637 -28.573 1.00 74.69 275 ASN A CA 1
ATOM 2141 C C . ASN A 1 275 ? 38.892 -0.998 -28.848 1.00 74.69 275 ASN A C 1
ATOM 2143 O O . ASN A 1 275 ? 39.127 -1.762 -29.788 1.00 74.69 275 ASN A O 1
ATOM 2147 N N . PRO A 1 276 ? 39.861 -0.502 -28.052 1.00 81.06 276 PRO A N 1
ATOM 2148 C CA . PRO A 1 276 ? 39.719 0.318 -26.834 1.00 81.06 276 PRO A CA 1
ATOM 2149 C C . PRO A 1 276 ? 39.874 1.847 -27.034 1.00 81.06 276 PRO A C 1
ATOM 2151 O O . PRO A 1 276 ? 40.168 2.557 -26.082 1.00 81.06 276 PRO A O 1
ATOM 2154 N N . LEU A 1 277 ? 39.662 2.412 -28.232 1.00 84.06 277 LEU A N 1
ATOM 2155 C CA . LEU A 1 277 ? 40.019 3.816 -28.538 1.00 84.06 277 LEU A CA 1
ATOM 2156 C C . LEU A 1 277 ? 39.417 4.852 -27.566 1.00 84.06 277 LEU A C 1
ATOM 2158 O O . LEU A 1 277 ? 40.020 5.893 -27.309 1.00 84.06 277 LEU A O 1
ATOM 2162 N N . HIS A 1 278 ? 38.243 4.568 -27.002 1.00 84.00 278 HIS A N 1
ATOM 2163 C CA . HIS A 1 278 ? 37.592 5.441 -26.027 1.00 84.00 278 HIS A CA 1
ATOM 2164 C C . HIS A 1 278 ? 38.427 5.656 -24.748 1.00 84.00 278 HIS A C 1
ATOM 2166 O O . HIS A 1 278 ? 38.374 6.746 -24.181 1.00 84.00 278 HIS A O 1
ATOM 2172 N N . GLU A 1 279 ? 39.255 4.688 -24.345 1.00 84.25 279 GLU A N 1
ATOM 2173 C CA . GLU A 1 279 ? 40.144 4.771 -23.174 1.00 84.25 279 GLU A CA 1
ATOM 2174 C C . GLU A 1 279 ? 41.306 5.761 -23.378 1.00 84.25 279 GLU A C 1
ATOM 2176 O O . GLU A 1 279 ? 41.871 6.274 -22.414 1.00 84.25 279 GLU A O 1
ATOM 2181 N N . HIS A 1 280 ? 41.630 6.093 -24.633 1.00 83.44 280 HIS A N 1
ATOM 2182 C CA . HIS A 1 280 ? 42.656 7.083 -24.973 1.00 83.44 280 HIS A CA 1
ATOM 2183 C C . HIS A 1 280 ? 42.102 8.508 -25.111 1.00 83.44 280 HIS A C 1
ATOM 2185 O O . HIS A 1 280 ? 42.876 9.463 -25.121 1.00 83.44 280 HIS A O 1
ATOM 2191 N N . TRP A 1 281 ? 40.788 8.672 -25.307 1.00 83.75 281 TRP A N 1
ATOM 2192 C CA . TRP A 1 281 ? 40.164 9.961 -25.667 1.00 83.75 281 TRP A CA 1
ATOM 2193 C C . TRP A 1 281 ? 39.223 10.510 -24.598 1.00 83.75 281 TRP A C 1
ATOM 2195 O O . TRP A 1 281 ? 38.822 11.675 -24.663 1.00 83.75 281 TRP A O 1
ATOM 2205 N N . THR A 1 282 ? 38.816 9.668 -23.653 1.00 85.50 282 THR A N 1
ATOM 2206 C CA . THR A 1 282 ? 37.841 10.013 -22.621 1.00 85.50 282 THR A CA 1
ATOM 2207 C C . THR A 1 282 ? 38.311 9.526 -21.261 1.00 85.50 282 THR A C 1
ATOM 2209 O O . THR A 1 282 ? 39.131 8.617 -21.163 1.00 85.50 282 THR A O 1
ATOM 2212 N N . THR A 1 283 ? 37.816 10.154 -20.199 1.00 84.69 283 THR A N 1
ATOM 2213 C CA . THR A 1 283 ? 38.101 9.724 -18.829 1.00 84.69 283 THR A CA 1
ATOM 2214 C C . THR A 1 283 ? 37.124 8.644 -18.364 1.00 84.69 283 THR A C 1
ATOM 2216 O O . THR A 1 283 ? 35.936 8.691 -18.677 1.00 84.69 283 THR A O 1
ATOM 2219 N N . ALA A 1 284 ? 37.614 7.712 -17.544 1.00 85.94 284 ALA A N 1
ATOM 2220 C CA . ALA A 1 284 ? 36.779 6.758 -16.816 1.00 85.94 284 ALA A CA 1
ATOM 2221 C C . ALA A 1 284 ? 36.067 7.389 -15.600 1.00 85.94 284 ALA A C 1
ATOM 2223 O O . ALA A 1 284 ? 35.280 6.722 -14.929 1.00 85.94 284 ALA A O 1
ATOM 2224 N N . THR A 1 285 ? 36.324 8.668 -15.295 1.00 88.50 285 THR A N 1
ATOM 2225 C CA . THR A 1 285 ? 35.655 9.387 -14.206 1.00 88.50 285 THR A CA 1
ATOM 2226 C C . THR A 1 285 ? 34.169 9.549 -14.507 1.00 88.50 285 THR A C 1
ATOM 2228 O O . THR A 1 285 ? 33.782 10.277 -15.421 1.00 88.50 285 THR A O 1
ATOM 2231 N N . VAL A 1 286 ? 33.333 8.915 -13.692 1.00 86.81 286 VAL A N 1
ATOM 2232 C CA . VAL A 1 286 ? 31.877 9.067 -13.733 1.00 86.81 286 VAL A CA 1
ATOM 2233 C C . VAL A 1 286 ? 31.484 10.380 -13.045 1.00 86.81 286 VAL A C 1
ATOM 2235 O O . VAL A 1 286 ? 31.739 10.561 -11.858 1.00 86.81 286 VAL A O 1
ATOM 2238 N N . GLU A 1 287 ? 30.876 11.306 -13.790 1.00 87.25 287 GLU A N 1
ATOM 2239 C CA . GLU A 1 287 ? 30.344 12.578 -13.270 1.00 87.25 287 GLU A CA 1
ATOM 2240 C C . GLU A 1 287 ? 28.942 12.389 -12.680 1.00 87.25 287 GLU A C 1
ATOM 2242 O O . GLU A 1 287 ? 28.573 13.014 -11.688 1.00 87.25 287 GLU A O 1
ATOM 2247 N N . THR A 1 288 ? 28.144 11.505 -13.277 1.00 82.12 288 THR A N 1
ATOM 2248 C CA . THR A 1 288 ? 26.835 11.109 -12.752 1.00 82.12 288 THR A CA 1
ATOM 2249 C C . THR A 1 288 ? 26.675 9.608 -12.907 1.00 82.12 288 THR A C 1
ATOM 2251 O O . THR A 1 288 ? 26.669 9.102 -14.028 1.00 82.12 288 THR A O 1
ATOM 2254 N N . ALA A 1 289 ? 26.550 8.902 -11.783 1.00 81.75 289 ALA A N 1
ATOM 2255 C CA . ALA A 1 289 ? 26.287 7.471 -11.794 1.00 81.75 289 ALA A CA 1
ATOM 2256 C C . ALA A 1 289 ? 24.915 7.186 -12.414 1.00 81.75 289 ALA A C 1
ATOM 2258 O O . ALA A 1 289 ? 23.932 7.880 -12.133 1.00 81.75 289 ALA A O 1
ATOM 2259 N N . GLY A 1 290 ? 24.855 6.161 -13.256 1.00 78.88 290 GLY A N 1
ATOM 2260 C CA . GLY A 1 290 ? 23.611 5.665 -13.808 1.00 78.88 290 GLY A CA 1
ATOM 2261 C C . GLY A 1 290 ? 22.760 5.032 -12.717 1.00 78.88 290 GLY A C 1
ATOM 2262 O O . GLY A 1 290 ? 23.262 4.283 -11.882 1.00 78.88 290 GLY A O 1
ATOM 2263 N N . VAL A 1 291 ? 21.456 5.294 -12.742 1.00 79.44 291 VAL A N 1
ATOM 2264 C CA . VAL A 1 291 ? 20.500 4.626 -11.852 1.00 79.44 291 VAL A CA 1
ATOM 2265 C C . VAL A 1 291 ? 19.578 3.766 -12.705 1.00 79.44 291 VAL A C 1
ATOM 2267 O O . VAL A 1 291 ? 18.939 4.314 -13.604 1.00 79.44 291 VAL A O 1
ATOM 2270 N N . PRO A 1 292 ? 19.477 2.444 -12.464 1.00 81.81 292 PRO A N 1
ATOM 2271 C CA . PRO A 1 292 ? 18.599 1.571 -13.233 1.00 81.81 292 PRO A CA 1
ATOM 2272 C C . PRO A 1 292 ? 17.175 2.136 -13.282 1.00 81.81 292 PRO A C 1
ATOM 2274 O O . PRO A 1 292 ? 16.524 2.322 -12.254 1.00 81.81 292 PRO A O 1
ATOM 2277 N N . THR A 1 293 ? 16.695 2.451 -14.484 1.00 81.94 293 THR A N 1
ATOM 2278 C CA . THR A 1 293 ? 15.377 3.064 -14.679 1.00 81.94 293 THR A CA 1
ATOM 2279 C C . THR A 1 293 ? 14.332 2.027 -15.041 1.00 81.94 293 THR A C 1
ATOM 2281 O O . THR A 1 293 ? 14.577 1.179 -15.900 1.00 81.94 293 THR A O 1
ATOM 2284 N N . VAL A 1 294 ? 13.132 2.152 -14.481 1.00 83.44 294 VAL A N 1
ATOM 2285 C CA . VAL A 1 294 ? 12.012 1.257 -14.788 1.00 83.44 294 VAL A CA 1
ATOM 2286 C C . VAL A 1 294 ? 11.053 1.922 -15.775 1.00 83.44 294 VAL A C 1
ATOM 2288 O O . VAL A 1 294 ? 10.488 2.979 -15.498 1.00 83.44 294 VAL A O 1
ATOM 2291 N N . GLY A 1 295 ? 10.857 1.292 -16.937 1.00 73.00 295 GLY A N 1
ATOM 2292 C CA . GLY A 1 295 ? 10.111 1.859 -18.071 1.00 73.00 295 GLY A CA 1
ATOM 2293 C C . GLY A 1 295 ? 8.579 1.774 -18.003 1.00 73.00 295 GLY A C 1
ATOM 2294 O O . GLY A 1 295 ? 7.923 2.158 -18.965 1.00 73.00 295 GLY A O 1
ATOM 2295 N N . GLY A 1 296 ? 7.991 1.261 -16.918 1.00 78.50 296 GLY A N 1
ATOM 2296 C CA . GLY A 1 296 ? 6.535 1.118 -16.760 1.00 78.50 296 GLY A CA 1
ATOM 2297 C C . GLY A 1 296 ? 6.144 -0.067 -15.874 1.00 78.50 296 GLY A C 1
ATOM 2298 O O . GLY A 1 296 ? 7.018 -0.801 -15.416 1.00 78.50 296 GLY A O 1
ATOM 2299 N N . LEU A 1 297 ? 4.838 -0.271 -15.642 1.00 83.44 297 LEU A N 1
ATOM 2300 C CA . LEU A 1 297 ? 4.354 -1.317 -14.727 1.00 83.44 297 LEU A CA 1
ATOM 2301 C C . LEU A 1 297 ? 4.725 -2.737 -15.183 1.00 83.44 297 LEU A C 1
ATOM 2303 O O . LEU A 1 297 ? 5.135 -3.542 -14.356 1.00 83.44 297 LEU A O 1
ATOM 2307 N N . GLY A 1 298 ? 4.632 -3.044 -16.481 1.00 83.88 298 GLY A N 1
ATOM 2308 C CA . GLY A 1 298 ? 5.026 -4.365 -16.992 1.00 83.88 298 GLY A CA 1
ATOM 2309 C C . GLY A 1 298 ? 6.501 -4.677 -16.715 1.00 83.88 298 GLY A C 1
ATOM 2310 O O . GLY A 1 298 ? 6.826 -5.744 -16.207 1.00 83.88 298 GLY A O 1
ATOM 2311 N N . VAL A 1 299 ? 7.389 -3.702 -16.943 1.00 85.50 299 VAL A N 1
ATOM 2312 C CA . VAL A 1 299 ? 8.824 -3.826 -16.630 1.00 85.50 299 VAL A CA 1
ATOM 2313 C C . VAL A 1 299 ? 9.056 -3.908 -15.118 1.00 85.50 299 VAL A C 1
ATOM 2315 O O . VAL A 1 299 ? 9.912 -4.662 -14.672 1.00 85.50 299 VAL A O 1
ATOM 2318 N N . ALA A 1 300 ? 8.286 -3.164 -14.320 1.00 89.19 300 ALA A N 1
ATOM 2319 C CA . ALA A 1 300 ? 8.359 -3.221 -12.863 1.00 89.19 300 ALA A CA 1
ATOM 2320 C C . ALA A 1 300 ? 8.018 -4.622 -12.330 1.00 89.19 300 ALA A C 1
ATOM 2322 O O . ALA A 1 300 ? 8.763 -5.163 -11.518 1.00 89.19 300 ALA A O 1
ATOM 2323 N N . LEU A 1 301 ? 6.927 -5.221 -12.816 1.00 90.56 301 LEU A N 1
ATOM 2324 C CA . LEU A 1 301 ? 6.522 -6.582 -12.457 1.00 90.56 301 LEU A CA 1
ATOM 2325 C C . LEU A 1 301 ? 7.580 -7.609 -12.874 1.00 90.56 301 LEU A C 1
ATOM 2327 O O . LEU A 1 301 ? 7.956 -8.452 -12.065 1.00 90.56 301 LEU A O 1
ATOM 2331 N N . GLU A 1 302 ? 8.117 -7.491 -14.089 1.00 89.75 302 GLU A N 1
ATOM 2332 C CA . GLU A 1 302 ? 9.185 -8.362 -14.590 1.00 89.75 302 GLU A CA 1
ATOM 2333 C C . GLU A 1 302 ? 10.436 -8.306 -13.698 1.00 89.75 302 GLU A C 1
ATOM 2335 O O . GLU A 1 302 ? 10.965 -9.339 -13.290 1.00 89.75 302 GLU A O 1
ATOM 2340 N N . ILE A 1 303 ? 10.890 -7.102 -13.331 1.00 90.31 303 ILE A N 1
ATOM 2341 C CA . ILE A 1 303 ? 12.035 -6.920 -12.428 1.00 90.31 303 ILE A CA 1
ATOM 2342 C C . ILE A 1 303 ? 11.726 -7.512 -11.050 1.00 90.31 303 ILE A C 1
ATOM 2344 O O . ILE A 1 303 ? 12.523 -8.288 -10.521 1.00 90.31 303 ILE A O 1
ATOM 2348 N N . ALA A 1 304 ? 10.570 -7.175 -10.474 1.00 91.50 304 ALA A N 1
ATOM 2349 C CA . ALA A 1 304 ? 10.191 -7.607 -9.133 1.00 91.50 304 ALA A CA 1
ATOM 2350 C C . ALA A 1 304 ? 10.069 -9.135 -9.018 1.00 91.50 304 ALA A C 1
ATOM 2352 O O . ALA A 1 304 ? 10.475 -9.707 -8.006 1.00 91.50 304 ALA A O 1
ATOM 2353 N N . ARG A 1 305 ? 9.551 -9.804 -10.056 1.00 91.12 305 ARG A N 1
ATOM 2354 C CA . ARG A 1 305 ? 9.358 -11.261 -10.070 1.00 91.12 305 ARG A CA 1
ATOM 2355 C C . ARG A 1 305 ? 10.605 -12.028 -10.493 1.00 91.12 305 ARG A C 1
ATOM 2357 O O . ARG A 1 305 ? 10.991 -12.972 -9.812 1.00 91.12 305 ARG A O 1
ATOM 2364 N N . ASN A 1 306 ? 11.234 -11.632 -11.597 1.00 90.62 306 ASN A N 1
ATOM 2365 C CA . ASN A 1 306 ? 12.220 -12.476 -12.276 1.00 90.62 306 ASN A CA 1
ATOM 2366 C C . ASN A 1 306 ? 13.666 -12.050 -12.015 1.00 90.62 306 ASN A C 1
ATOM 2368 O O . ASN A 1 306 ? 14.560 -12.889 -12.076 1.00 90.62 306 ASN A O 1
ATOM 2372 N N . GLN A 1 307 ? 13.915 -10.769 -11.720 1.00 89.38 307 GLN A N 1
ATOM 2373 C CA . GLN A 1 307 ? 15.274 -10.276 -11.462 1.00 89.38 307 GLN A CA 1
ATOM 2374 C C . GLN A 1 307 ? 15.588 -10.209 -9.967 1.00 89.38 307 GLN A C 1
ATOM 2376 O O . GLN A 1 307 ? 16.658 -10.634 -9.545 1.00 89.38 307 GLN A O 1
ATOM 2381 N N . LEU A 1 308 ? 14.657 -9.680 -9.169 1.00 88.88 308 LEU A N 1
ATOM 2382 C CA . LEU A 1 308 ? 14.827 -9.525 -7.722 1.00 88.88 308 LEU A CA 1
ATOM 2383 C C . LEU A 1 308 ? 14.149 -10.629 -6.907 1.00 88.88 308 LEU A C 1
ATOM 2385 O O . LEU A 1 308 ? 14.507 -10.815 -5.747 1.00 88.88 308 LEU A O 1
ATOM 2389 N N . ALA A 1 309 ? 13.161 -11.325 -7.483 1.00 90.94 309 ALA A N 1
ATOM 2390 C CA . ALA A 1 309 ? 12.319 -12.305 -6.790 1.00 90.94 309 ALA A CA 1
ATOM 2391 C C . ALA A 1 309 ? 11.704 -11.782 -5.470 1.00 90.94 309 ALA A C 1
ATOM 2393 O O . ALA A 1 309 ? 11.458 -12.545 -4.537 1.00 90.94 309 ALA A O 1
ATOM 2394 N N . CYS A 1 310 ? 11.443 -10.472 -5.386 1.00 89.56 310 CYS A N 1
ATOM 2395 C CA . CYS A 1 310 ? 10.855 -9.828 -4.210 1.00 89.56 310 CYS A CA 1
ATOM 2396 C C . CYS A 1 310 ? 9.316 -9.882 -4.198 1.00 89.56 310 CYS A C 1
ATOM 2398 O O . CYS A 1 310 ? 8.695 -9.652 -3.158 1.00 89.56 310 CYS A O 1
ATOM 2400 N N . VAL A 1 311 ? 8.700 -10.237 -5.331 1.00 92.50 311 VAL A N 1
ATOM 2401 C CA . VAL A 1 311 ? 7.262 -10.510 -5.456 1.00 92.50 311 VAL A CA 1
ATOM 2402 C C . VAL A 1 311 ? 7.060 -11.917 -6.010 1.00 92.50 311 VAL A C 1
ATOM 2404 O O . VAL A 1 311 ? 7.450 -12.207 -7.141 1.00 92.50 311 VAL A O 1
ATOM 2407 N N . THR A 1 312 ? 6.425 -12.794 -5.234 1.00 91.69 312 THR A N 1
ATOM 2408 C CA . THR A 1 312 ? 6.155 -14.183 -5.641 1.00 91.69 312 THR A CA 1
ATOM 2409 C C . THR A 1 312 ? 4.734 -14.360 -6.189 1.00 91.69 312 THR A C 1
ATOM 2411 O O . THR A 1 312 ? 3.904 -13.449 -6.147 1.00 91.69 312 THR A O 1
ATOM 2414 N N . ALA A 1 313 ? 4.433 -15.548 -6.724 1.00 90.44 313 ALA A N 1
ATOM 2415 C CA . ALA A 1 313 ? 3.071 -15.911 -7.124 1.00 90.44 313 ALA A CA 1
ATOM 2416 C C . ALA A 1 313 ? 2.105 -16.027 -5.926 1.00 90.44 313 ALA A C 1
ATOM 2418 O O . ALA A 1 313 ? 0.898 -15.890 -6.103 1.00 90.44 313 ALA A O 1
ATOM 2419 N N . GLU A 1 314 ? 2.631 -16.257 -4.718 1.00 90.19 314 GLU A N 1
ATOM 2420 C CA . GLU A 1 314 ? 1.845 -16.270 -3.477 1.00 90.19 314 GLU A CA 1
ATOM 2421 C C . GLU A 1 314 ? 1.468 -14.851 -3.037 1.00 90.19 314 GLU A C 1
ATOM 2423 O O . GLU A 1 314 ? 0.365 -14.629 -2.542 1.00 90.19 314 GLU A O 1
ATOM 2428 N N . ASP A 1 315 ? 2.366 -13.881 -3.253 1.00 90.75 315 ASP A N 1
ATOM 2429 C CA . ASP A 1 315 ? 2.104 -12.473 -2.947 1.00 90.75 315 ASP A CA 1
ATOM 2430 C C . ASP A 1 315 ? 1.037 -11.881 -3.880 1.00 90.75 315 ASP A C 1
ATOM 2432 O O . ASP A 1 315 ? 0.158 -11.137 -3.445 1.00 90.75 315 ASP A O 1
ATOM 2436 N N . LEU A 1 316 ? 1.138 -12.193 -5.175 1.00 92.69 316 LEU A N 1
ATOM 2437 C CA . LEU A 1 316 ? 0.209 -11.772 -6.215 1.00 92.69 316 LEU A CA 1
ATOM 2438 C C . LEU A 1 316 ? 0.186 -12.832 -7.317 1.00 92.69 316 LEU A C 1
ATOM 2440 O O . LEU A 1 316 ? 1.225 -13.110 -7.923 1.00 92.69 316 LEU A O 1
ATOM 2444 N N . ALA A 1 317 ? -0.993 -13.382 -7.601 1.00 92.25 317 ALA A N 1
ATOM 2445 C CA . ALA A 1 317 ? -1.162 -14.395 -8.634 1.00 92.25 317 ALA A CA 1
ATOM 2446 C C . ALA A 1 317 ? -0.762 -13.858 -10.020 1.00 92.25 317 ALA A C 1
ATOM 2448 O O . ALA A 1 317 ? -0.918 -12.676 -10.330 1.00 92.25 317 ALA A O 1
ATOM 2449 N N . LEU A 1 318 ? -0.180 -14.736 -10.834 1.00 90.88 318 LEU A N 1
ATOM 2450 C CA . LEU A 1 318 ? 0.449 -14.371 -12.101 1.00 90.88 318 LEU A CA 1
ATOM 2451 C C . LEU A 1 318 ? -0.571 -13.840 -13.125 1.00 90.88 318 LEU A C 1
ATOM 2453 O O . LEU A 1 318 ? -0.280 -12.927 -13.890 1.00 90.88 318 LEU A O 1
ATOM 2457 N N . ASP A 1 319 ? -1.767 -14.405 -13.166 1.00 91.44 319 ASP A N 1
ATOM 2458 C CA . ASP A 1 319 ? -2.884 -13.975 -14.012 1.00 91.44 319 ASP A CA 1
ATOM 2459 C C . ASP A 1 319 ? -3.290 -12.508 -13.794 1.00 91.44 319 ASP A C 1
ATOM 2461 O O . ASP A 1 319 ? -3.572 -11.792 -14.758 1.00 91.44 319 ASP A O 1
ATOM 2465 N N . PHE A 1 320 ? -3.206 -12.005 -12.562 1.00 93.06 320 PHE A N 1
ATOM 2466 C CA . PHE A 1 320 ? -3.499 -10.602 -12.263 1.00 93.06 320 PHE A CA 1
ATOM 2467 C C . PHE A 1 320 ? -2.478 -9.602 -12.819 1.00 93.06 320 PHE A C 1
ATOM 2469 O O . PHE A 1 320 ? -2.820 -8.426 -12.961 1.00 93.06 320 PHE A O 1
ATOM 2476 N N . ASP A 1 321 ? -1.279 -10.036 -13.219 1.00 90.81 321 ASP A N 1
ATOM 2477 C CA . ASP A 1 321 ? -0.319 -9.161 -13.903 1.00 90.81 321 ASP A CA 1
ATOM 2478 C C . ASP A 1 321 ? -0.875 -8.658 -15.243 1.00 90.81 321 ASP A C 1
ATOM 2480 O O . ASP A 1 321 ? -0.690 -7.490 -15.588 1.00 90.81 321 ASP A O 1
ATOM 2484 N N . GLU A 1 322 ? -1.581 -9.513 -15.990 1.00 90.31 322 GLU A N 1
ATOM 2485 C CA . GLU A 1 322 ? -2.171 -9.148 -17.285 1.00 90.31 322 GLU A CA 1
ATOM 2486 C C . GLU A 1 322 ? -3.315 -8.149 -17.101 1.00 90.31 322 GLU A C 1
ATOM 2488 O O . GLU A 1 322 ? -3.405 -7.175 -17.846 1.00 90.31 322 GLU A O 1
ATOM 2493 N N . VAL A 1 323 ? -4.127 -8.321 -16.051 1.00 91.56 323 VAL A N 1
ATOM 2494 C CA . VAL A 1 323 ? -5.191 -7.371 -15.684 1.00 91.56 323 VAL A CA 1
ATOM 2495 C C . VAL A 1 323 ? -4.592 -6.017 -15.308 1.00 91.56 323 VAL A C 1
ATOM 2497 O O . VAL A 1 323 ? -5.017 -4.981 -15.822 1.00 91.56 323 VAL A O 1
ATOM 2500 N N . LEU A 1 324 ? -3.572 -6.011 -14.445 1.00 91.25 324 LEU A N 1
ATOM 2501 C CA . LEU A 1 324 ? -2.881 -4.797 -14.014 1.00 91.25 324 LEU A CA 1
ATOM 2502 C C . LEU A 1 324 ? -2.276 -4.035 -15.199 1.00 91.25 324 LEU A C 1
ATOM 2504 O O . LEU A 1 324 ? -2.456 -2.820 -15.310 1.00 91.25 324 LEU A O 1
ATOM 2508 N N . GLN A 1 325 ? -1.592 -4.742 -16.099 1.00 88.88 325 GLN A N 1
ATOM 2509 C CA .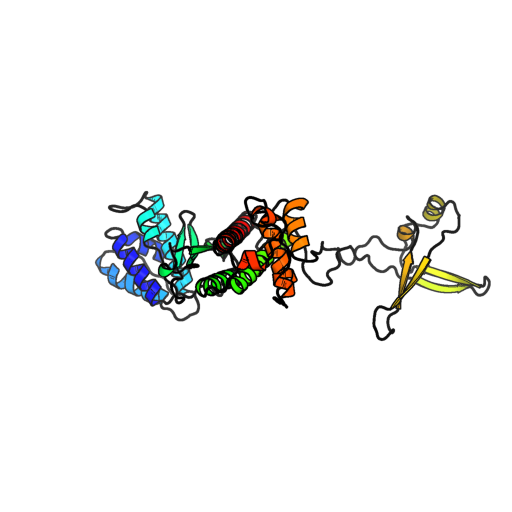 GLN A 1 325 ? -0.997 -4.151 -17.295 1.00 88.88 325 GLN A CA 1
ATOM 2510 C C . GLN A 1 325 ? -2.062 -3.638 -18.267 1.00 88.88 325 GLN A C 1
ATOM 2512 O O . GLN A 1 325 ? -1.962 -2.498 -18.725 1.00 88.88 325 GLN A O 1
ATOM 2517 N N . ALA A 1 326 ? -3.100 -4.433 -18.547 1.00 88.62 326 ALA A N 1
ATOM 2518 C CA . ALA A 1 326 ? -4.191 -4.048 -19.438 1.00 88.62 326 ALA A CA 1
ATOM 2519 C C . ALA A 1 326 ? -4.912 -2.794 -18.932 1.00 88.62 326 ALA A C 1
ATOM 2521 O O . ALA A 1 326 ? -5.195 -1.886 -19.710 1.00 88.62 326 ALA A O 1
ATOM 2522 N N . VAL A 1 327 ? -5.162 -2.695 -17.627 1.00 88.12 327 VAL A N 1
ATOM 2523 C CA . VAL A 1 327 ? -5.809 -1.522 -17.035 1.00 88.12 327 VAL A CA 1
ATOM 2524 C C . VAL A 1 327 ? -4.874 -0.316 -17.077 1.00 88.12 327 VAL A C 1
ATOM 2526 O O . VAL A 1 327 ? -5.264 0.722 -17.607 1.00 88.12 327 VAL A O 1
ATOM 2529 N N . ARG A 1 328 ? -3.626 -0.429 -16.597 1.00 82.62 328 ARG A N 1
ATOM 2530 C CA . ARG A 1 328 ? -2.685 0.709 -16.539 1.00 82.62 328 ARG A CA 1
ATOM 2531 C C . ARG A 1 328 ? -2.325 1.276 -17.905 1.00 82.62 328 ARG A C 1
ATOM 2533 O O . ARG A 1 328 ? -2.286 2.498 -18.041 1.00 82.62 328 ARG A O 1
ATOM 2540 N N . ASN A 1 329 ? -2.131 0.425 -18.911 1.00 76.31 329 ASN A N 1
ATOM 2541 C CA . ASN A 1 329 ? -1.856 0.870 -20.280 1.00 76.31 329 ASN A CA 1
ATOM 2542 C C . ASN A 1 329 ? -3.029 1.657 -20.882 1.00 76.31 329 ASN A C 1
ATOM 2544 O O . ASN A 1 329 ? -2.831 2.469 -21.782 1.00 76.31 329 ASN A O 1
ATOM 2548 N N . ASN A 1 330 ? -4.237 1.459 -20.350 1.00 75.69 330 ASN A N 1
ATOM 2549 C CA . ASN A 1 330 ? -5.465 2.042 -20.865 1.00 75.69 330 ASN A CA 1
ATOM 2550 C C . ASN A 1 330 ? -6.133 3.049 -19.911 1.00 75.69 330 ASN A C 1
ATOM 2552 O O . ASN A 1 330 ? -7.182 3.589 -20.243 1.00 75.69 330 ASN A O 1
ATOM 2556 N N . LEU A 1 331 ? -5.554 3.351 -18.743 1.00 62.28 331 LEU A N 1
ATOM 2557 C CA . LEU A 1 331 ? -6.208 4.136 -17.682 1.00 62.28 331 LEU A CA 1
ATOM 2558 C C . LEU A 1 331 ? -6.618 5.558 -18.079 1.00 62.28 331 LEU A C 1
ATOM 2560 O O . LEU A 1 331 ? -7.568 6.099 -17.521 1.00 62.28 331 LEU A O 1
ATOM 2564 N N . VAL A 1 332 ? -5.908 6.175 -19.024 1.00 55.91 332 VAL A N 1
ATOM 2565 C CA . VAL A 1 332 ? -6.246 7.521 -19.521 1.00 55.91 332 VAL A CA 1
ATOM 2566 C C . VAL A 1 332 ? -7.442 7.462 -20.487 1.00 55.91 332 VAL A C 1
ATOM 2568 O O . VAL A 1 332 ? -8.136 8.457 -20.693 1.00 55.91 332 VAL A O 1
ATOM 2571 N N . HIS A 1 333 ? -7.723 6.279 -21.043 1.00 58.44 333 HIS A N 1
ATOM 2572 C CA . HIS A 1 333 ? -8.692 6.041 -22.106 1.00 58.44 333 HIS A CA 1
ATOM 2573 C C . HIS A 1 333 ? -9.337 4.652 -21.973 1.00 58.44 333 HIS A C 1
ATOM 2575 O O . HIS A 1 333 ? -9.252 3.862 -22.918 1.00 58.44 333 HIS A O 1
ATOM 2581 N N . LEU A 1 334 ? -9.986 4.345 -20.834 1.00 64.81 334 LEU A N 1
ATOM 2582 C CA . LEU A 1 334 ? -10.887 3.185 -20.709 1.00 64.81 334 LEU A CA 1
ATOM 2583 C C . LEU A 1 334 ? -12.050 3.373 -21.700 1.00 64.81 334 LEU A C 1
ATOM 2585 O O . LEU A 1 334 ? -13.128 3.867 -21.389 1.00 64.81 334 LEU A O 1
ATOM 2589 N N . SER A 1 335 ? -11.747 3.070 -22.951 1.00 69.44 335 SER A N 1
ATOM 2590 C CA . SER A 1 335 ? -12.544 3.221 -24.153 1.00 69.44 335 SER A CA 1
ATOM 2591 C C . SER A 1 335 ? -13.033 1.843 -24.581 1.00 69.44 335 SER A C 1
ATOM 2593 O O . SER A 1 335 ? -12.573 0.828 -24.059 1.00 69.44 335 SER A O 1
ATOM 2595 N N . GLY A 1 336 ? -13.944 1.784 -25.556 1.00 72.44 336 GLY A N 1
ATOM 2596 C CA . GLY A 1 336 ? -14.408 0.502 -26.098 1.00 72.44 336 GLY A CA 1
ATOM 2597 C C . GLY A 1 336 ? -13.245 -0.424 -26.474 1.00 72.44 336 GLY A C 1
ATOM 2598 O O . GLY A 1 336 ? -13.204 -1.551 -26.002 1.00 72.44 336 GLY A O 1
ATOM 2599 N N . ALA A 1 337 ? -12.244 0.105 -27.186 1.00 79.81 337 ALA A N 1
ATOM 2600 C CA . ALA A 1 337 ? -11.060 -0.648 -27.597 1.00 79.81 337 ALA A CA 1
ATOM 2601 C C . ALA A 1 337 ? -10.203 -1.140 -26.417 1.00 79.81 337 ALA A C 1
ATOM 2603 O O . ALA A 1 337 ? -9.673 -2.244 -26.464 1.00 79.81 337 ALA A O 1
ATOM 2604 N N . ALA A 1 338 ? -10.086 -0.350 -25.344 1.00 82.06 338 ALA A N 1
ATOM 2605 C CA . ALA A 1 338 ? -9.367 -0.770 -24.143 1.00 82.06 338 ALA A CA 1
ATOM 2606 C C . ALA A 1 338 ? -10.053 -1.947 -23.437 1.00 82.06 338 ALA A C 1
ATOM 2608 O O . ALA A 1 338 ? -9.382 -2.858 -22.956 1.00 82.06 338 ALA A O 1
ATOM 2609 N N . LEU A 1 339 ? -11.387 -1.939 -23.384 1.00 86.81 339 LEU A N 1
ATOM 2610 C CA . LEU A 1 339 ? -12.172 -3.015 -22.776 1.00 86.81 339 LEU A CA 1
ATOM 2611 C C . LEU A 1 339 ? -12.070 -4.329 -23.561 1.00 86.81 339 LEU A C 1
ATOM 2613 O O . LEU A 1 339 ? -12.205 -5.396 -22.971 1.00 86.81 339 LEU A O 1
ATOM 2617 N N . ASP A 1 340 ? -11.776 -4.253 -24.856 1.00 89.69 340 ASP A N 1
ATOM 2618 C CA . ASP A 1 340 ? -11.607 -5.419 -25.723 1.00 89.69 340 ASP A CA 1
ATOM 2619 C C . ASP A 1 340 ? -10.150 -5.945 -25.716 1.00 89.69 340 ASP A C 1
ATOM 2621 O O . ASP A 1 340 ? -9.794 -6.816 -26.509 1.00 89.69 340 ASP A O 1
ATOM 2625 N N . THR A 1 341 ? -9.294 -5.438 -24.813 1.00 90.56 341 THR A N 1
ATOM 2626 C CA . THR A 1 341 ? -7.932 -5.960 -24.613 1.00 90.56 341 THR A CA 1
ATOM 2627 C C . THR A 1 341 ? -8.009 -7.424 -24.162 1.00 90.56 341 THR A C 1
ATOM 2629 O O . THR A 1 341 ? -8.643 -7.690 -23.135 1.00 90.56 341 THR A O 1
ATOM 2632 N N . PRO A 1 342 ? -7.367 -8.368 -24.875 1.00 91.19 342 PRO A N 1
ATOM 2633 C CA . PRO A 1 342 ? -7.396 -9.779 -24.511 1.00 91.19 342 PRO A CA 1
ATOM 2634 C C . PRO A 1 342 ? -6.606 -10.038 -23.224 1.00 91.19 342 PRO A C 1
ATOM 2636 O O . PRO A 1 342 ? -5.569 -9.414 -22.986 1.00 91.19 342 PRO A O 1
ATOM 2639 N N . LEU A 1 343 ? -7.080 -10.996 -22.429 1.00 92.69 343 LEU A N 1
ATOM 2640 C CA . LEU A 1 343 ? -6.444 -11.492 -21.208 1.00 92.69 343 LEU A CA 1
ATOM 2641 C C . LEU A 1 343 ? -6.192 -13.008 -21.340 1.00 92.69 343 LEU A C 1
ATOM 2643 O O . LEU A 1 343 ? -6.967 -13.808 -20.809 1.00 92.69 343 LEU A O 1
ATOM 2647 N N . PRO A 1 344 ? -5.129 -13.426 -22.056 1.00 91.31 344 PRO A N 1
ATOM 2648 C CA . PRO A 1 344 ? -4.911 -14.825 -22.431 1.00 91.31 344 PRO A CA 1
ATOM 2649 C C . PRO A 1 344 ? -4.871 -15.809 -21.256 1.00 91.31 344 PRO A C 1
ATOM 2651 O O . PRO A 1 344 ? -5.283 -16.958 -21.403 1.00 91.31 344 PRO A O 1
ATOM 2654 N N . ARG A 1 345 ? -4.424 -15.390 -20.062 1.00 91.00 345 ARG A N 1
ATOM 2655 C CA . ARG A 1 345 ? -4.424 -16.267 -18.872 1.00 91.00 345 ARG A CA 1
ATOM 2656 C C . ARG A 1 345 ? -5.821 -16.668 -18.395 1.00 91.00 345 ARG A C 1
ATOM 2658 O O . ARG A 1 345 ? -5.944 -17.653 -17.672 1.00 91.00 345 ARG A O 1
ATOM 2665 N N . PHE A 1 346 ? -6.863 -15.964 -18.832 1.00 91.44 346 PHE A N 1
ATOM 2666 C CA . PHE A 1 346 ? -8.259 -16.249 -18.499 1.00 91.44 346 PHE A CA 1
ATOM 2667 C C . PHE A 1 346 ? -9.012 -16.984 -19.619 1.00 91.44 346 PHE A C 1
ATOM 2669 O O . PHE A 1 346 ? -10.184 -17.314 -19.438 1.00 91.44 346 PHE A O 1
ATOM 2676 N N . ASP A 1 347 ? -8.353 -17.334 -20.733 1.00 85.94 347 ASP A N 1
ATOM 2677 C CA . ASP A 1 347 ? -8.987 -18.059 -21.850 1.00 85.94 347 ASP A CA 1
ATOM 2678 C C . ASP A 1 347 ? -9.527 -19.445 -21.451 1.00 85.94 347 ASP A C 1
ATOM 2680 O O . ASP A 1 347 ? -10.395 -20.004 -22.123 1.00 85.94 347 ASP A O 1
ATOM 2684 N N . VAL A 1 348 ? -9.057 -19.996 -20.326 1.00 86.62 348 VAL A N 1
ATOM 2685 C CA . VAL A 1 348 ? -9.600 -21.227 -19.728 1.00 86.62 348 VAL A CA 1
ATOM 2686 C C . VAL A 1 348 ? -11.068 -21.092 -19.309 1.00 86.62 348 VAL A C 1
ATOM 2688 O O . VAL A 1 348 ? -11.765 -22.100 -19.213 1.00 86.62 348 VAL A O 1
ATOM 2691 N N . LEU A 1 349 ? -11.542 -19.868 -19.055 1.00 87.75 349 LEU A N 1
ATOM 2692 C CA . LEU A 1 349 ? -12.934 -19.581 -18.705 1.00 87.75 349 LEU A CA 1
ATOM 2693 C C . LEU A 1 349 ? -13.804 -19.441 -19.956 1.00 87.75 349 LEU A C 1
ATOM 2695 O O . LEU A 1 349 ? -14.936 -19.922 -19.983 1.00 87.75 349 LEU A O 1
ATOM 2699 N N . GLN A 1 350 ? -13.276 -18.778 -20.984 1.00 88.31 350 GLN A N 1
ATOM 2700 C CA . GLN A 1 350 ? -13.931 -18.573 -22.270 1.00 88.31 350 GLN A CA 1
ATOM 2701 C C . GLN A 1 350 ? -12.881 -18.180 -23.310 1.00 88.31 350 GLN A C 1
ATOM 2703 O O . GLN A 1 350 ? -12.055 -17.317 -23.049 1.00 88.31 350 GLN A O 1
ATOM 2708 N N . SER A 1 351 ? -12.947 -18.752 -24.513 1.00 89.12 351 SER A N 1
ATOM 2709 C CA . SER A 1 351 ? -12.048 -18.350 -25.601 1.00 89.12 351 SER A CA 1
ATOM 2710 C C . SER A 1 351 ? -12.236 -16.873 -25.966 1.00 89.12 351 SER A C 1
ATOM 2712 O O . SER A 1 351 ? -13.363 -16.441 -26.223 1.00 89.12 351 SER A O 1
ATOM 2714 N N . GLY A 1 352 ? -11.129 -16.128 -26.028 1.00 88.75 352 GLY A N 1
ATOM 2715 C CA . GLY A 1 352 ? -11.137 -14.705 -26.356 1.00 88.75 352 GLY A CA 1
ATOM 2716 C C . GLY A 1 352 ? -11.529 -13.832 -25.167 1.00 88.75 352 GLY A C 1
ATOM 2717 O O . GLY A 1 352 ? -12.140 -12.786 -25.374 1.00 88.75 352 GLY A O 1
ATOM 2718 N N . PHE A 1 353 ? -11.215 -14.272 -23.944 1.00 94.44 353 PHE A N 1
ATOM 2719 C CA . PHE A 1 353 ? -11.557 -13.549 -22.724 1.00 94.44 353 PHE A CA 1
ATOM 2720 C C . PHE A 1 353 ? -10.888 -12.169 -22.720 1.00 94.44 353 PHE A C 1
ATOM 2722 O O . PHE A 1 353 ? -9.667 -12.059 -22.866 1.00 94.44 353 PHE A O 1
ATOM 2729 N N . ALA A 1 354 ? -11.674 -11.109 -22.548 1.00 93.69 354 ALA A N 1
ATOM 2730 C CA . ALA A 1 354 ? -11.190 -9.734 -22.584 1.00 93.69 354 ALA A CA 1
ATOM 2731 C C . ALA A 1 354 ? -11.322 -9.029 -21.227 1.00 93.69 354 ALA A C 1
ATOM 2733 O O . ALA A 1 354 ? -11.998 -9.489 -20.303 1.00 93.69 354 ALA A O 1
ATOM 2734 N N . LEU A 1 355 ? -10.708 -7.848 -21.111 1.00 92.69 355 LEU A N 1
ATOM 2735 C CA . LEU A 1 355 ? -10.812 -7.006 -19.918 1.00 92.69 355 LEU A CA 1
ATOM 2736 C C . LEU A 1 355 ? -12.272 -6.694 -19.553 1.00 92.69 355 LEU A C 1
ATOM 2738 O O . LEU A 1 355 ? -12.622 -6.661 -18.375 1.00 92.69 355 LEU A O 1
ATOM 2742 N N . ARG A 1 356 ? -13.150 -6.513 -20.543 1.00 93.00 356 ARG A N 1
ATOM 2743 C CA . ARG A 1 356 ? -14.594 -6.351 -20.333 1.00 93.00 356 ARG A CA 1
ATOM 2744 C C . ARG A 1 356 ? -15.198 -7.517 -19.556 1.00 93.00 356 ARG A C 1
ATOM 2746 O O . ARG A 1 356 ? -15.945 -7.280 -18.610 1.00 93.00 356 ARG A O 1
ATOM 2753 N N . ASP A 1 357 ? -14.878 -8.744 -19.950 1.00 94.25 357 ASP A N 1
ATOM 2754 C CA . ASP A 1 357 ? -15.427 -9.956 -19.342 1.00 94.25 357 ASP A CA 1
ATOM 2755 C C . ASP A 1 357 ? -14.944 -10.097 -17.899 1.00 94.25 357 ASP A C 1
ATOM 2757 O O . ASP A 1 357 ? -15.729 -10.423 -17.007 1.00 94.25 357 ASP A O 1
ATOM 2761 N N . PHE A 1 358 ? -13.679 -9.737 -17.647 1.00 94.56 358 PHE A N 1
ATOM 2762 C CA . PHE A 1 358 ? -13.131 -9.645 -16.296 1.00 94.56 358 PHE A CA 1
ATOM 2763 C C . PHE A 1 358 ? -13.938 -8.676 -15.426 1.00 94.56 358 PHE A C 1
ATOM 2765 O O . PHE A 1 358 ? -14.385 -9.037 -14.342 1.00 94.56 358 PHE A O 1
ATOM 2772 N N . LEU A 1 359 ? -14.152 -7.448 -15.909 1.00 92.62 359 LEU A N 1
ATOM 2773 C CA . LEU A 1 359 ? -14.835 -6.387 -15.162 1.00 92.62 359 LEU A CA 1
ATOM 2774 C C . LEU A 1 359 ? -16.323 -6.683 -14.916 1.00 92.62 359 LEU A C 1
ATOM 2776 O O . LEU A 1 359 ? -16.882 -6.221 -13.917 1.00 92.62 359 LEU A O 1
ATOM 2780 N N . LEU A 1 360 ? -16.962 -7.445 -15.808 1.00 92.06 360 LEU A N 1
ATOM 2781 C CA . LEU A 1 360 ? -18.345 -7.907 -15.659 1.00 92.06 360 LEU A CA 1
ATOM 2782 C C . LEU A 1 360 ? -18.473 -9.112 -14.715 1.00 92.06 360 LEU A C 1
ATOM 2784 O O . LEU A 1 360 ? -19.554 -9.347 -14.173 1.00 92.06 360 LEU A O 1
ATOM 2788 N N . ASN A 1 361 ? -17.395 -9.866 -14.491 1.00 91.25 361 ASN A N 1
ATOM 2789 C CA . ASN A 1 361 ? -17.401 -11.013 -13.595 1.00 91.25 361 ASN A CA 1
ATOM 2790 C C . ASN A 1 361 ? -17.128 -10.585 -12.145 1.00 91.25 361 ASN A C 1
ATOM 2792 O O . ASN A 1 361 ? -15.989 -10.398 -11.716 1.00 91.25 361 ASN A O 1
ATOM 2796 N N . ASP A 1 362 ? -18.200 -10.483 -11.361 1.00 88.38 362 ASP A N 1
ATOM 2797 C CA . ASP A 1 362 ? -18.136 -10.042 -9.967 1.00 88.38 362 ASP A CA 1
ATOM 2798 C C . ASP A 1 362 ? -17.237 -10.901 -9.065 1.00 88.38 362 ASP A C 1
ATOM 2800 O O . ASP A 1 362 ? -16.692 -10.364 -8.099 1.00 88.38 362 ASP A O 1
ATOM 2804 N N . LEU A 1 363 ? -17.087 -12.201 -9.351 1.00 88.44 363 LEU A N 1
ATOM 2805 C CA . LEU A 1 363 ? -16.220 -13.093 -8.574 1.00 88.44 363 LEU A CA 1
ATOM 2806 C C . LEU A 1 363 ? -14.746 -12.807 -8.864 1.00 88.44 363 LEU A C 1
ATOM 2808 O O . LEU A 1 363 ? -13.979 -12.608 -7.929 1.00 88.44 363 LEU A O 1
ATOM 2812 N N . LEU A 1 364 ? -14.370 -12.672 -10.139 1.00 92.44 364 LEU A N 1
ATOM 2813 C CA . LEU A 1 364 ? -12.992 -12.333 -10.518 1.00 92.44 364 LEU A CA 1
ATOM 2814 C C . LEU A 1 364 ? -12.575 -10.964 -9.975 1.00 92.44 364 LEU A C 1
ATOM 2816 O O . LEU A 1 364 ? -11.475 -10.806 -9.447 1.00 92.44 364 LEU A O 1
ATOM 2820 N N . VAL A 1 365 ? -13.472 -9.975 -10.040 1.00 92.75 365 VAL A N 1
ATOM 2821 C CA . VAL A 1 365 ? -13.220 -8.652 -9.452 1.00 92.75 365 VAL A CA 1
ATOM 2822 C C . VAL A 1 365 ? -13.084 -8.749 -7.932 1.00 92.75 365 VAL A C 1
ATOM 2824 O O . VAL A 1 365 ? -12.240 -8.071 -7.351 1.00 92.75 365 VAL A O 1
ATOM 2827 N N . GLN A 1 366 ? -13.887 -9.585 -7.271 1.00 90.38 366 GLN A N 1
ATOM 2828 C CA . GLN A 1 366 ? -13.793 -9.798 -5.827 1.00 90.38 366 GLN A CA 1
ATOM 2829 C C . GLN A 1 366 ? -12.453 -10.432 -5.425 1.00 90.38 366 GLN A C 1
ATOM 2831 O O . GLN A 1 366 ? -11.825 -9.973 -4.467 1.00 90.38 366 GLN A O 1
ATOM 2836 N N . ASP A 1 367 ? -11.994 -11.432 -6.175 1.00 91.12 367 ASP A N 1
ATOM 2837 C CA . ASP A 1 367 ? -10.703 -12.081 -5.951 1.00 91.12 367 ASP A CA 1
ATOM 2838 C C . ASP A 1 367 ? -9.546 -11.108 -6.187 1.00 91.12 367 ASP A C 1
ATOM 2840 O O . ASP A 1 367 ? -8.614 -11.046 -5.384 1.00 91.12 367 ASP A O 1
ATOM 2844 N N . PHE A 1 368 ? -9.647 -10.274 -7.224 1.00 93.69 368 PHE A N 1
ATOM 2845 C CA . PHE A 1 368 ? -8.680 -9.216 -7.502 1.00 93.69 368 PHE A CA 1
ATOM 2846 C C . PHE A 1 368 ? -8.599 -8.195 -6.364 1.00 93.69 368 PHE A C 1
ATOM 2848 O O . PHE A 1 368 ? -7.509 -7.870 -5.898 1.00 93.69 368 PHE A O 1
ATOM 2855 N N . VAL A 1 369 ? -9.745 -7.724 -5.862 1.00 92.88 369 VAL A N 1
ATOM 2856 C CA . VAL A 1 369 ? -9.826 -6.810 -4.709 1.00 92.88 369 VAL A CA 1
ATOM 2857 C C . VAL A 1 369 ? -9.102 -7.403 -3.497 1.00 92.88 369 VAL A C 1
ATOM 2859 O O . VAL A 1 369 ? -8.253 -6.741 -2.896 1.00 92.88 369 VAL A O 1
ATOM 2862 N N . ALA A 1 370 ? -9.388 -8.663 -3.162 1.00 90.94 370 ALA A N 1
ATOM 2863 C CA . ALA A 1 370 ? -8.745 -9.341 -2.042 1.00 90.94 370 ALA A CA 1
ATOM 2864 C C . ALA A 1 370 ? -7.236 -9.533 -2.269 1.00 90.94 370 ALA A C 1
ATOM 2866 O O . ALA A 1 370 ? -6.436 -9.309 -1.358 1.00 90.94 370 ALA A O 1
ATOM 2867 N N . ALA A 1 371 ? -6.833 -9.922 -3.481 1.00 93.50 371 ALA A N 1
ATOM 2868 C CA . ALA A 1 371 ? -5.438 -10.149 -3.833 1.00 93.50 371 ALA A CA 1
ATOM 2869 C C . ALA A 1 371 ? -4.606 -8.866 -3.766 1.00 93.50 371 ALA A C 1
ATOM 2871 O O . ALA A 1 371 ? -3.563 -8.872 -3.118 1.00 93.50 371 ALA A O 1
ATOM 2872 N N . ILE A 1 372 ? -5.077 -7.758 -4.347 1.00 95.69 372 ILE A N 1
ATOM 2873 C CA . ILE A 1 372 ? -4.343 -6.487 -4.316 1.00 95.69 372 ILE A CA 1
ATOM 2874 C C . ILE A 1 372 ? -4.232 -5.951 -2.886 1.00 95.69 372 ILE A C 1
ATOM 2876 O O . ILE A 1 372 ? -3.160 -5.507 -2.485 1.00 95.69 372 ILE A O 1
ATOM 2880 N N . SER A 1 373 ? -5.295 -6.038 -2.085 1.00 94.12 373 SER A N 1
ATOM 2881 C CA . SER A 1 373 ? -5.255 -5.571 -0.693 1.00 94.12 373 SER A CA 1
ATOM 2882 C C . SER A 1 373 ? -4.242 -6.339 0.162 1.00 94.12 373 SER A C 1
ATOM 2884 O O . SER A 1 373 ? -3.476 -5.741 0.926 1.00 94.12 373 SER A O 1
ATOM 2886 N N . ARG A 1 374 ? -4.193 -7.670 -0.005 1.00 93.69 374 ARG A N 1
ATOM 2887 C CA . ARG A 1 374 ? -3.180 -8.522 0.633 1.00 93.69 374 ARG A CA 1
ATOM 2888 C C . ARG A 1 374 ? -1.784 -8.210 0.115 1.00 93.69 374 ARG A C 1
ATOM 2890 O O . ARG A 1 374 ? -0.886 -8.019 0.924 1.00 93.69 374 ARG A O 1
ATOM 2897 N N . PHE A 1 375 ? -1.611 -8.105 -1.202 1.00 95.75 375 PHE A N 1
ATOM 2898 C CA . PHE A 1 375 ? -0.336 -7.766 -1.830 1.00 95.75 375 PHE A CA 1
ATOM 2899 C C . PHE A 1 375 ? 0.251 -6.472 -1.249 1.00 95.75 375 PHE A C 1
ATOM 2901 O O . PHE A 1 375 ? 1.391 -6.473 -0.788 1.00 95.75 375 PHE A O 1
ATOM 2908 N N . VAL A 1 376 ? -0.546 -5.397 -1.194 1.00 96.38 376 VAL A N 1
ATOM 2909 C CA . VAL A 1 376 ? -0.141 -4.103 -0.619 1.00 96.38 376 VAL A CA 1
ATOM 2910 C C . VAL A 1 376 ? 0.346 -4.280 0.818 1.00 96.38 376 VAL A C 1
ATOM 2912 O O . VAL A 1 376 ? 1.471 -3.903 1.144 1.00 96.38 376 VAL A O 1
ATOM 2915 N N . THR A 1 377 ? -0.479 -4.894 1.667 1.00 93.62 377 THR A N 1
ATOM 2916 C CA . THR A 1 377 ? -0.154 -5.114 3.082 1.00 93.62 377 THR A CA 1
ATOM 2917 C C . THR A 1 377 ? 1.140 -5.907 3.240 1.00 93.62 377 THR A C 1
ATOM 2919 O O . THR A 1 377 ? 2.072 -5.455 3.904 1.00 93.62 377 THR A O 1
ATOM 2922 N N . THR A 1 378 ? 1.239 -7.054 2.570 1.00 94.12 378 THR A N 1
ATOM 2923 C CA . THR A 1 378 ? 2.391 -7.952 2.650 1.00 94.12 378 THR A CA 1
ATOM 2924 C C . THR A 1 378 ? 3.685 -7.258 2.242 1.00 94.12 378 THR A C 1
ATOM 2926 O O . THR A 1 378 ? 4.693 -7.380 2.938 1.00 94.12 378 THR A O 1
ATOM 2929 N N . GLN A 1 379 ? 3.676 -6.502 1.143 1.00 94.81 379 GLN A N 1
ATOM 2930 C CA . GLN A 1 379 ? 4.883 -5.841 0.650 1.00 94.81 379 GLN A CA 1
ATOM 2931 C C . GLN A 1 379 ? 5.349 -4.719 1.582 1.00 94.81 379 GLN A C 1
ATOM 2933 O O . GLN A 1 379 ? 6.531 -4.658 1.915 1.00 94.81 379 GLN A O 1
ATOM 2938 N N . TYR A 1 380 ? 4.442 -3.877 2.087 1.00 94.25 380 TYR A N 1
ATOM 2939 C CA . TYR A 1 380 ? 4.830 -2.833 3.039 1.00 94.25 380 TYR A CA 1
ATOM 2940 C C . TYR A 1 380 ? 5.301 -3.404 4.380 1.00 94.25 380 TYR A C 1
ATOM 2942 O O . TYR A 1 380 ? 6.269 -2.898 4.945 1.00 94.25 380 TYR A O 1
ATOM 2950 N N . VAL A 1 381 ? 4.700 -4.493 4.866 1.00 91.81 381 VAL A N 1
ATOM 2951 C CA . VAL A 1 381 ? 5.191 -5.201 6.060 1.00 91.81 381 VAL A CA 1
ATOM 2952 C C . VAL A 1 381 ? 6.605 -5.744 5.834 1.00 91.81 381 VAL A C 1
ATOM 2954 O O . VAL A 1 381 ? 7.477 -5.531 6.679 1.00 91.81 381 VAL A O 1
ATOM 2957 N N . LYS A 1 382 ? 6.873 -6.384 4.686 1.00 91.62 382 LYS A N 1
ATOM 2958 C CA . LYS A 1 382 ? 8.223 -6.857 4.322 1.00 91.62 382 LYS A CA 1
ATOM 2959 C C . LYS A 1 382 ? 9.234 -5.706 4.301 1.00 91.62 382 LYS A C 1
ATOM 2961 O O . LYS A 1 382 ? 10.292 -5.820 4.917 1.00 91.62 382 LYS A O 1
ATOM 2966 N N . LEU A 1 383 ? 8.885 -4.581 3.674 1.00 90.00 383 LEU A N 1
ATOM 2967 C CA . LEU A 1 383 ? 9.741 -3.391 3.607 1.00 90.00 383 LEU A CA 1
ATOM 2968 C C . LEU A 1 383 ? 10.025 -2.757 4.980 1.00 90.00 383 LEU A C 1
ATOM 2970 O O . LEU A 1 383 ? 11.095 -2.182 5.201 1.00 90.00 383 LEU A O 1
ATOM 2974 N N . ARG A 1 384 ? 9.069 -2.834 5.915 1.00 87.12 384 ARG A N 1
ATOM 2975 C CA . ARG A 1 384 ? 9.264 -2.370 7.296 1.00 87.12 384 ARG A CA 1
ATOM 2976 C C . ARG A 1 384 ? 10.214 -3.281 8.070 1.00 87.12 384 ARG A C 1
ATOM 2978 O O . ARG A 1 384 ? 11.078 -2.767 8.776 1.00 87.12 384 ARG A O 1
ATOM 2985 N N . HIS A 1 385 ? 10.119 -4.599 7.887 1.00 85.69 385 HIS A N 1
ATOM 2986 C CA . HIS A 1 385 ? 11.045 -5.562 8.498 1.00 85.69 385 HIS A CA 1
ATOM 2987 C C . HIS A 1 385 ? 12.468 -5.472 7.939 1.00 85.69 385 HIS A C 1
ATOM 2989 O O . HIS A 1 385 ? 13.424 -5.650 8.689 1.00 85.69 385 HIS A O 1
ATOM 2995 N N . SER A 1 386 ? 12.635 -5.146 6.655 1.00 80.38 386 SER A N 1
ATOM 2996 C CA . SER A 1 386 ? 13.959 -4.970 6.039 1.00 80.38 386 SER A CA 1
ATOM 2997 C C . SER A 1 386 ? 14.637 -3.635 6.385 1.00 80.38 386 SER A C 1
ATOM 2999 O O . SER A 1 386 ? 15.776 -3.403 5.982 1.00 80.38 386 SER A O 1
ATOM 3001 N N . GLY A 1 387 ? 13.955 -2.738 7.111 1.00 68.12 387 GLY A N 1
ATOM 3002 C CA . GLY A 1 387 ? 14.484 -1.430 7.507 1.00 68.12 387 GLY A CA 1
ATOM 3003 C C . GLY A 1 387 ? 14.670 -0.442 6.349 1.00 68.12 387 GLY A C 1
ATOM 3004 O O . GLY A 1 387 ? 15.401 0.533 6.494 1.00 68.12 387 GLY A O 1
ATOM 3005 N N . THR A 1 388 ? 14.040 -0.673 5.193 1.00 61.91 388 THR A N 1
ATOM 3006 C CA . THR A 1 388 ? 14.351 0.044 3.938 1.00 61.91 388 THR A CA 1
ATOM 3007 C C . THR A 1 388 ? 13.414 1.231 3.648 1.00 61.91 388 THR A C 1
ATOM 3009 O O . THR A 1 388 ? 13.638 1.975 2.702 1.00 61.91 388 THR A O 1
ATOM 3012 N N . LEU A 1 389 ? 12.385 1.456 4.475 1.00 54.09 389 LEU A N 1
ATOM 3013 C CA . LEU A 1 389 ? 11.386 2.535 4.324 1.00 54.09 389 LEU A CA 1
ATOM 3014 C C . LEU A 1 389 ? 11.661 3.794 5.180 1.00 54.09 389 LEU A C 1
ATOM 3016 O O . LEU A 1 389 ? 10.720 4.457 5.630 1.00 54.09 389 LEU A O 1
ATOM 3020 N N . TYR A 1 390 ? 12.924 4.130 5.449 1.00 37.59 390 TYR A N 1
ATOM 3021 C CA . TYR A 1 390 ? 13.265 5.384 6.133 1.00 37.59 390 TYR A CA 1
ATOM 3022 C C . TYR A 1 390 ? 13.565 6.503 5.131 1.00 37.59 390 TYR A C 1
ATOM 3024 O O . TYR A 1 390 ? 14.714 6.669 4.740 1.00 37.59 390 TYR A O 1
ATOM 3032 N N . THR A 1 391 ? 12.544 7.295 4.794 1.00 36.78 391 THR A N 1
ATOM 3033 C CA . THR A 1 391 ? 12.659 8.742 4.512 1.00 36.78 391 THR A CA 1
ATOM 3034 C C . THR A 1 391 ? 11.343 9.435 4.810 1.00 36.78 391 THR A C 1
ATOM 3036 O O . THR A 1 391 ? 10.324 9.004 4.221 1.00 36.78 391 THR A O 1
#